Protein AF-A0A3P9J310-F1 (afdb_monomer)

pLDDT: mean 70.42, std 19.49, range [26.3, 96.5]

Foldseek 3Di:
DKWAAPPDDQVLVQVQQCVQVQQHHKHWDDWDADVVVNTIDTDIHGPHDDPPRGDQWTARPPPRDIMGDDDDDPPPDPDPPVVVVVVVCVVVVHDPVVVVVVPPPDDDDPPVVVVVVVVVVVVVVVVPPPPCPPPQPQQFADELDPPDDPRGDQPVVSLVSLVCCLVVDPDDQLVSLVSCLVRYDHPLNVLSVVVCVVPVSDGSVVSSVSSCVVNNDPQALQNLVVVLVPDDADPPHDPVRSVVVSVVSVVVSLVRVVDDPVCNVVVVPDDPVVVVVPPPDPPVVVVVVVVVVVVVVVVVVVPPDDDDDDDDDDDDDDDDDDDDDDDDDDPDPPDQQDAECFDLHPDDYVVPDPDHGDNPSVVVSVVVVVVVVVVVVVVVVVVVVVVVVVVVVVVVVVVVVVVDDD

Structure (mmCIF, N/CA/C/O backbone):
data_AF-A0A3P9J310-F1
#
_entry.id   AF-A0A3P9J310-F1
#
loop_
_atom_site.group_PDB
_atom_site.id
_atom_site.type_symbol
_atom_site.label_atom_id
_atom_site.label_alt_id
_atom_site.label_comp_id
_atom_site.label_asym_id
_atom_site.label_entity_id
_atom_site.label_seq_id
_atom_site.pdbx_PDB_ins_code
_atom_site.Cartn_x
_atom_site.Cartn_y
_atom_site.Cartn_z
_atom_site.occupancy
_atom_site.B_iso_or_equiv
_atom_site.auth_seq_id
_atom_site.auth_comp_id
_atom_site.auth_asym_id
_atom_site.auth_atom_id
_atom_site.pdbx_PDB_model_num
ATO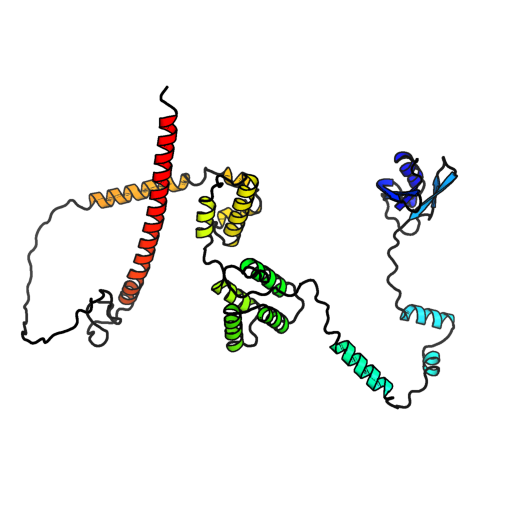M 1 N N . MET A 1 1 ? -4.223 11.718 41.496 1.00 86.06 1 MET A N 1
ATOM 2 C CA . MET A 1 1 ? -5.022 10.491 41.740 1.00 86.06 1 MET A CA 1
ATOM 3 C C . MET A 1 1 ? -5.079 10.264 43.241 1.00 86.06 1 MET A C 1
ATOM 5 O O . MET A 1 1 ? -4.101 10.599 43.886 1.00 86.06 1 MET A O 1
ATOM 9 N N . ILE A 1 2 ? -6.178 9.766 43.809 1.00 88.56 2 ILE A N 1
ATOM 10 C CA . ILE A 1 2 ? -6.331 9.561 45.264 1.00 88.56 2 ILE A CA 1
ATOM 11 C C . ILE A 1 2 ? -6.849 8.150 45.552 1.00 88.56 2 ILE A C 1
ATOM 13 O O . ILE A 1 2 ? -7.610 7.617 44.747 1.00 88.56 2 ILE A O 1
ATOM 17 N N . MET A 1 3 ? -6.452 7.560 46.683 1.00 87.31 3 MET A N 1
ATOM 18 C CA . MET A 1 3 ? -7.010 6.296 47.183 1.00 87.31 3 MET A CA 1
ATOM 19 C C . MET A 1 3 ? -8.041 6.575 48.279 1.00 87.31 3 MET A C 1
ATOM 21 O O . MET A 1 3 ? -7.705 7.201 49.281 1.00 87.31 3 MET A O 1
ATOM 25 N N . VAL A 1 4 ? -9.273 6.100 48.109 1.00 88.94 4 VAL A N 1
ATOM 26 C CA . VAL A 1 4 ? -10.381 6.308 49.059 1.00 88.94 4 VAL A CA 1
ATOM 27 C C . VAL A 1 4 ? -11.090 4.986 49.388 1.00 88.94 4 VAL A C 1
ATOM 29 O O . VAL A 1 4 ? -11.048 4.064 48.568 1.00 88.94 4 VAL A O 1
ATOM 32 N N . PRO A 1 5 ? -11.744 4.855 50.557 1.00 85.62 5 PRO A N 1
ATOM 33 C CA . PRO A 1 5 ? -12.617 3.717 50.858 1.00 85.62 5 PRO A CA 1
ATOM 34 C C . PRO A 1 5 ? -13.787 3.588 49.864 1.00 85.62 5 PRO A C 1
ATOM 36 O O . PRO A 1 5 ? -14.150 4.545 49.177 1.00 85.62 5 PRO A O 1
ATOM 39 N N . GLU A 1 6 ? -14.375 2.396 49.753 1.00 83.00 6 GLU A N 1
ATOM 40 C CA . GLU A 1 6 ? -15.448 2.126 48.783 1.00 83.00 6 GLU A CA 1
ATOM 41 C C . GLU A 1 6 ? -16.751 2.868 49.124 1.00 83.00 6 GLU A C 1
ATOM 43 O O . GLU A 1 6 ? -17.513 3.244 48.229 1.00 83.00 6 GLU A O 1
ATOM 48 N N . GLU A 1 7 ? -16.965 3.135 50.408 1.00 81.69 7 GLU A N 1
ATOM 49 C CA . GLU A 1 7 ? -18.200 3.663 50.979 1.00 81.69 7 GLU A CA 1
ATOM 50 C C . GLU A 1 7 ? -18.355 5.184 50.819 1.00 81.69 7 GLU A C 1
ATOM 52 O O . GLU A 1 7 ? -19.425 5.715 51.099 1.00 81.69 7 GLU A O 1
ATOM 57 N N . VAL A 1 8 ? -17.311 5.885 50.364 1.00 85.38 8 VAL A N 1
ATOM 58 C CA . VAL A 1 8 ? -17.301 7.352 50.259 1.00 85.38 8 VAL A CA 1
ATOM 59 C C . VAL A 1 8 ? -17.965 7.813 48.958 1.00 85.38 8 VAL A C 1
ATOM 61 O O . VAL A 1 8 ? -17.633 7.340 47.862 1.00 85.38 8 VAL A O 1
ATOM 64 N N . GLU A 1 9 ? -18.892 8.765 49.065 1.00 88.06 9 GLU A N 1
ATOM 65 C CA . GLU A 1 9 ? -19.598 9.327 47.913 1.00 88.06 9 GLU A CA 1
ATOM 66 C C . GLU A 1 9 ? -18.746 10.336 47.130 1.00 88.06 9 GLU A C 1
ATOM 68 O O . GLU A 1 9 ? -17.838 10.985 47.645 1.00 88.06 9 GLU A O 1
ATOM 73 N N . THR A 1 10 ? -19.066 10.524 45.846 1.00 87.62 10 THR A N 1
ATOM 74 C CA . THR A 1 10 ? -18.300 11.415 44.959 1.00 87.62 10 THR A CA 1
ATOM 75 C C . THR A 1 10 ? -18.277 12.867 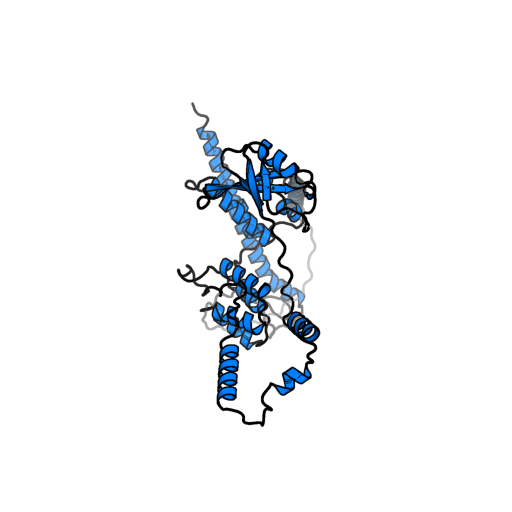45.435 1.00 87.62 10 THR A C 1
ATOM 77 O O . THR A 1 10 ? -17.251 13.525 45.292 1.00 87.62 10 THR A O 1
ATOM 80 N N . ALA A 1 11 ? -19.381 13.362 46.005 1.00 87.56 11 ALA A N 1
ATOM 81 C CA . ALA A 1 11 ? -19.474 14.732 46.513 1.00 87.56 11 ALA A CA 1
ATOM 82 C C . ALA A 1 11 ? -18.552 14.960 47.722 1.00 87.56 11 ALA A C 1
ATOM 84 O O . ALA A 1 11 ? -17.872 15.979 47.801 1.00 87.56 11 ALA A O 1
ATOM 85 N N . GLU A 1 12 ? -18.479 13.974 48.613 1.00 88.50 12 GLU A N 1
ATOM 86 C CA . GLU A 1 12 ? -17.630 13.991 49.805 1.00 88.50 12 GLU A CA 1
ATOM 87 C C . GLU A 1 12 ? -16.139 13.904 49.433 1.00 88.50 12 GLU A C 1
ATOM 89 O O . GLU A 1 12 ? -15.295 14.593 50.014 1.00 88.50 12 GLU A O 1
ATOM 94 N N . ILE A 1 13 ? -15.809 13.140 48.383 1.00 88.56 13 ILE A N 1
ATOM 95 C CA . ILE A 1 13 ? -14.451 13.086 47.823 1.00 88.56 13 ILE A CA 1
ATOM 96 C C . ILE A 1 13 ? -14.035 14.448 47.254 1.00 88.56 13 ILE A C 1
ATOM 98 O O . ILE A 1 13 ? -12.926 14.917 47.520 1.00 88.56 13 ILE A O 1
ATOM 102 N N . GLU A 1 14 ? -14.908 15.093 46.475 1.00 91.12 14 GLU A N 1
ATOM 103 C CA . GLU A 1 14 ? -14.635 16.414 45.899 1.00 91.12 14 GLU A CA 1
ATOM 104 C C . GLU A 1 14 ? -14.465 17.484 46.984 1.00 91.12 14 GLU A C 1
ATOM 106 O O . GLU A 1 14 ? -13.484 18.228 46.939 1.00 91.12 14 GLU A O 1
ATOM 111 N N . GLU A 1 15 ? -15.353 17.522 47.983 1.00 89.56 15 GLU A N 1
ATOM 112 C CA . GLU A 1 15 ? -15.283 18.467 49.106 1.00 89.56 15 GLU A CA 1
ATOM 113 C C . GLU A 1 15 ? -13.969 18.323 49.883 1.0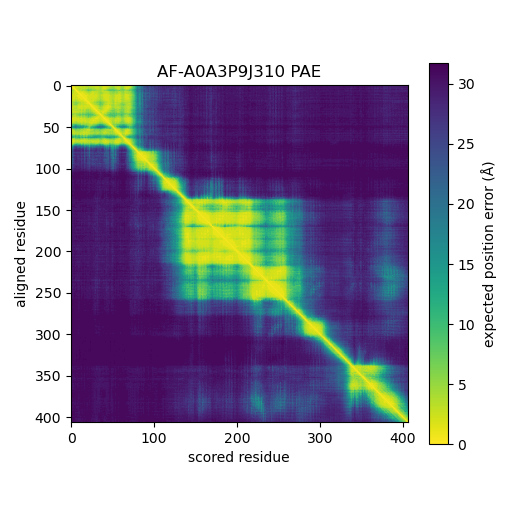0 89.56 15 GLU A C 1
ATOM 115 O O . GLU A 1 15 ? -13.281 19.309 50.162 1.00 89.56 15 GLU A O 1
ATOM 120 N N . THR A 1 16 ? -13.574 17.083 50.163 1.00 89.69 16 THR A N 1
ATOM 121 C CA . THR A 1 16 ? -12.361 16.783 50.927 1.00 89.69 16 THR A CA 1
ATOM 122 C C . THR A 1 16 ? -11.105 17.179 50.169 1.00 89.69 16 THR A C 1
ATOM 124 O O . THR A 1 16 ? -10.222 17.822 50.732 1.00 89.69 16 THR A O 1
ATOM 127 N N . ILE A 1 17 ? -11.014 16.872 48.875 1.00 88.62 17 ILE A N 1
ATOM 128 C CA . ILE A 1 17 ? -9.842 17.242 48.068 1.00 88.62 17 ILE A CA 1
ATOM 129 C C . ILE A 1 17 ? -9.795 18.747 47.818 1.00 88.62 17 ILE A C 1
ATOM 131 O O . ILE A 1 17 ? -8.713 19.329 47.766 1.00 88.62 17 ILE A O 1
ATOM 135 N N . GLN A 1 18 ? -10.949 19.409 47.760 1.00 89.44 18 GLN A N 1
ATOM 136 C CA . GLN A 1 18 ? -11.035 20.859 47.635 1.00 89.44 18 GLN A CA 1
ATOM 137 C C . GLN A 1 18 ? -10.515 21.612 48.878 1.00 89.44 18 GLN A C 1
ATOM 139 O O . GLN A 1 18 ? -10.193 22.800 48.783 1.00 89.44 18 GLN A O 1
ATOM 144 N N . THR A 1 19 ? -10.342 20.944 50.028 1.00 87.31 19 THR A N 1
ATOM 145 C CA . THR A 1 19 ? -9.631 21.530 51.184 1.00 87.31 19 THR A CA 1
ATOM 146 C C . THR A 1 19 ? -8.157 21.826 50.877 1.00 87.31 19 THR A C 1
ATOM 148 O O . THR A 1 19 ? -7.557 22.733 51.468 1.00 87.31 19 THR A O 1
ATOM 151 N N . VAL A 1 20 ? -7.575 21.114 49.907 1.00 87.19 20 VAL A N 1
ATOM 152 C CA . VAL A 1 20 ? -6.208 21.317 49.437 1.00 87.19 20 VAL A CA 1
ATOM 153 C C . VAL A 1 20 ? -6.173 22.542 48.521 1.00 87.19 20 VAL A C 1
ATOM 155 O O . VAL A 1 20 ? -6.388 22.470 47.313 1.00 87.19 20 VAL A O 1
ATOM 158 N N . LYS A 1 21 ? -5.872 23.702 49.114 1.00 84.06 21 LYS A N 1
ATOM 159 C CA . LYS A 1 21 ? -5.961 25.018 48.453 1.00 84.06 21 LYS A CA 1
ATOM 160 C C . LYS A 1 21 ? -5.195 25.135 47.130 1.00 84.06 21 LYS A C 1
ATOM 162 O O . LYS A 1 21 ? -5.603 25.923 46.285 1.00 84.06 21 LYS A O 1
ATOM 167 N N . CYS A 1 22 ? -4.100 24.394 46.949 1.00 81.44 22 CYS A N 1
ATOM 168 C CA . CYS A 1 22 ? -3.298 24.440 45.722 1.00 81.44 22 CYS A CA 1
ATOM 169 C C . CYS A 1 22 ? -3.943 23.727 44.519 1.00 81.44 22 CYS A C 1
ATOM 171 O O . CYS A 1 22 ? -3.509 23.969 43.401 1.00 81.44 22 CYS A O 1
ATOM 173 N N . LEU A 1 23 ? -4.979 22.902 44.728 1.00 83.25 23 LEU A N 1
ATOM 174 C CA . LEU A 1 23 ? -5.731 22.205 43.669 1.00 83.25 23 LEU A CA 1
ATOM 175 C C . LEU A 1 23 ? -6.972 22.986 43.188 1.00 83.25 23 LEU A C 1
ATOM 177 O O . LEU A 1 23 ? -7.622 22.580 42.221 1.00 83.25 23 LEU A O 1
ATOM 181 N N . GLY A 1 24 ? -7.329 24.044 43.931 1.00 84.94 24 GLY A N 1
ATOM 182 C CA . GLY A 1 24 ? -8.530 24.869 43.789 1.00 84.94 24 GLY A CA 1
ATOM 183 C C . GLY A 1 24 ? -9.801 24.083 43.485 1.00 84.94 24 GLY A C 1
ATOM 184 O O . GLY A 1 24 ? -10.297 23.377 44.359 1.00 84.94 24 GLY A O 1
ATOM 185 N N . ARG A 1 25 ? -10.419 24.272 42.309 1.00 86.69 25 ARG A N 1
ATOM 186 C CA . ARG A 1 25 ? -11.694 23.585 42.008 1.00 86.69 25 ARG A CA 1
ATOM 187 C C . ARG A 1 25 ? -11.424 22.173 41.502 1.00 86.69 25 ARG A C 1
ATOM 189 O O . ARG A 1 25 ? -10.840 22.006 40.436 1.00 86.69 25 ARG A O 1
ATOM 196 N N . VAL A 1 26 ? -11.956 21.193 42.223 1.00 89.06 26 VAL A N 1
ATOM 197 C CA . VAL A 1 26 ? -11.748 19.768 41.970 1.00 89.06 26 VAL A CA 1
ATOM 198 C C . VAL A 1 26 ? -13.020 19.155 41.391 1.00 89.06 26 VAL A C 1
ATOM 200 O O . VAL A 1 26 ? -14.121 19.483 41.828 1.00 89.06 26 VAL A O 1
ATOM 203 N N . ARG A 1 27 ? -12.875 18.283 40.391 1.00 90.19 27 ARG A N 1
ATOM 204 C CA . ARG A 1 27 ? -13.955 17.451 39.847 1.00 90.19 27 ARG A CA 1
ATOM 205 C C . ARG A 1 27 ? -13.496 16.021 39.655 1.00 90.19 27 ARG A C 1
ATOM 207 O O . ARG A 1 27 ? -12.445 15.771 39.067 1.00 90.19 27 ARG A O 1
ATOM 214 N N . LEU A 1 28 ? -14.310 15.072 40.077 1.00 90.75 28 LEU A N 1
ATOM 215 C CA . LEU A 1 28 ? -14.055 13.658 39.881 1.00 90.75 28 LEU A CA 1
ATOM 216 C C . LEU A 1 28 ? -14.298 13.285 38.411 1.00 90.75 28 LEU A C 1
ATOM 218 O O . LEU A 1 28 ? -15.373 13.513 37.857 1.00 90.75 28 LEU A O 1
ATOM 222 N N . ARG A 1 29 ? -13.285 12.706 37.758 1.00 89.81 29 ARG A N 1
ATOM 223 C CA . ARG A 1 29 ? -13.337 12.275 36.349 1.00 89.81 29 ARG A CA 1
ATOM 224 C C . ARG A 1 29 ? -13.359 10.767 36.171 1.00 89.81 29 ARG A C 1
ATOM 226 O O . ARG A 1 29 ? -13.919 10.290 35.189 1.00 89.81 29 ARG A O 1
ATOM 233 N N . GLY A 1 30 ? -12.758 10.021 37.091 1.00 86.25 30 GLY A N 1
ATOM 234 C CA . GLY A 1 30 ? -12.675 8.568 36.996 1.00 86.25 30 GLY A CA 1
ATOM 235 C C . GLY A 1 30 ? -12.665 7.903 38.362 1.00 86.25 30 GLY A C 1
ATOM 236 O O . GLY A 1 30 ? -12.122 8.449 39.319 1.00 86.25 30 GLY A O 1
ATOM 237 N N . ARG A 1 31 ? -13.257 6.711 38.431 1.00 89.88 31 ARG A N 1
ATOM 238 C CA . ARG A 1 31 ? -13.318 5.861 39.623 1.00 89.88 31 ARG A CA 1
ATOM 239 C C . ARG A 1 31 ? -12.982 4.431 39.208 1.00 89.88 31 ARG A C 1
ATOM 241 O O . ARG A 1 31 ? -13.578 3.917 38.266 1.00 89.88 31 ARG A O 1
ATOM 248 N N . MET A 1 32 ? -12.028 3.804 39.883 1.00 88.75 32 MET A N 1
ATOM 249 C CA . MET A 1 32 ? -11.561 2.450 39.588 1.00 88.75 32 MET A CA 1
ATOM 250 C C . MET A 1 32 ? -11.290 1.706 40.892 1.00 88.75 32 MET A C 1
ATOM 252 O O . MET A 1 32 ? -10.577 2.204 41.752 1.00 88.75 32 MET A O 1
ATOM 256 N N . PHE A 1 33 ? -11.836 0.504 41.045 1.00 88.00 33 PHE A N 1
ATOM 257 C CA . PHE A 1 33 ? -11.562 -0.330 42.214 1.00 88.00 33 PHE A CA 1
ATOM 258 C C . PHE A 1 33 ? -10.168 -0.967 42.116 1.00 88.00 33 PHE A C 1
ATOM 260 O O . PHE A 1 33 ? -9.794 -1.472 41.057 1.00 88.00 33 PHE A O 1
ATOM 267 N N . HIS A 1 34 ? -9.408 -0.950 43.213 1.00 83.12 34 HIS A N 1
ATOM 268 C CA . HIS A 1 34 ? -8.084 -1.551 43.343 1.00 83.12 34 HIS A CA 1
ATOM 269 C C . HIS A 1 34 ? -8.173 -2.857 44.160 1.00 83.12 34 HIS A C 1
ATOM 271 O O . HIS A 1 34 ? -8.153 -2.815 45.392 1.00 83.12 34 HIS A O 1
ATOM 277 N N . PRO A 1 35 ? -8.174 -4.045 43.518 1.00 77.56 35 PRO A N 1
ATOM 278 C CA . PRO A 1 35 ? -8.462 -5.309 44.203 1.00 77.56 35 PRO A CA 1
ATOM 279 C C . PRO A 1 35 ? -7.449 -5.688 45.288 1.00 77.56 35 PRO A C 1
ATOM 281 O O . PRO A 1 35 ? -7.822 -6.241 46.314 1.00 77.56 35 PRO A O 1
ATOM 284 N N . THR A 1 36 ? -6.161 -5.395 45.085 1.00 79.44 36 THR A N 1
ATOM 285 C CA . THR A 1 36 ? -5.106 -5.804 46.033 1.00 79.44 36 THR A CA 1
ATOM 286 C C . THR A 1 36 ? -5.045 -4.956 47.303 1.00 79.44 36 THR A C 1
ATOM 288 O O . THR A 1 36 ? -4.511 -5.424 48.300 1.00 79.44 36 THR A O 1
ATOM 291 N N . GLN A 1 37 ? -5.544 -3.716 47.265 1.00 74.56 37 GLN A N 1
ATOM 292 C CA . GLN A 1 37 ? -5.567 -2.801 48.414 1.00 74.56 37 GLN A CA 1
ATOM 293 C C . GLN A 1 37 ? -6.987 -2.607 48.972 1.00 74.56 37 GLN A C 1
ATOM 295 O O . GLN A 1 37 ? -7.156 -1.889 49.951 1.00 74.56 37 GLN A O 1
ATOM 300 N N . ASN A 1 38 ? -7.985 -3.265 48.363 1.00 81.56 38 ASN A N 1
ATOM 301 C CA . ASN A 1 38 ? -9.404 -3.182 48.709 1.00 81.56 38 ASN A CA 1
ATOM 302 C C . ASN A 1 38 ? -9.895 -1.737 48.900 1.00 81.56 38 ASN A C 1
ATOM 304 O O . ASN A 1 38 ? -10.534 -1.401 49.892 1.00 81.56 38 ASN A O 1
ATOM 308 N N . CYS A 1 39 ? -9.532 -0.866 47.964 1.00 84.25 39 CYS A N 1
ATOM 309 C CA . CYS A 1 39 ? -9.869 0.550 47.994 1.00 84.25 39 CYS A CA 1
ATOM 310 C C . CYS A 1 39 ? -10.154 1.051 46.579 1.00 84.25 39 CYS A C 1
ATOM 312 O O . CYS A 1 39 ? -9.964 0.341 45.589 1.00 84.25 39 CYS A O 1
ATOM 314 N N . VAL A 1 40 ? -10.619 2.285 46.466 1.00 88.19 40 VAL A N 1
ATOM 315 C CA . VAL A 1 40 ? -10.966 2.905 45.196 1.00 88.19 40 VAL A CA 1
ATOM 316 C C . VAL A 1 40 ? -9.918 3.942 44.814 1.00 88.19 40 VAL A C 1
ATOM 318 O O . VAL A 1 40 ? -9.662 4.894 45.543 1.00 88.19 40 VAL A O 1
ATOM 321 N N . MET A 1 41 ? -9.358 3.788 43.618 1.00 89.56 41 MET A N 1
ATOM 322 C CA . MET A 1 41 ? -8.584 4.808 42.923 1.00 89.56 41 MET A CA 1
ATOM 323 C C . MET A 1 41 ? -9.512 5.825 42.268 1.00 89.56 41 MET A C 1
ATOM 325 O O . MET A 1 41 ? -10.370 5.478 41.452 1.00 89.56 41 MET A O 1
ATOM 329 N N . VAL A 1 42 ? -9.294 7.096 42.576 1.00 91.25 42 VAL A N 1
ATOM 330 C CA . VAL A 1 42 ? -10.063 8.213 42.038 1.00 91.25 42 VAL A CA 1
ATOM 331 C C . VAL A 1 42 ? -9.154 9.153 41.258 1.00 91.25 42 VAL A C 1
ATOM 333 O O . VAL A 1 42 ? -8.114 9.612 41.740 1.00 91.25 42 VAL A O 1
ATOM 336 N N . LEU A 1 43 ? -9.558 9.454 40.027 1.00 90.12 43 LEU A N 1
ATOM 337 C CA . LEU A 1 43 ? -8.938 10.473 39.195 1.00 90.12 43 LEU A CA 1
ATOM 338 C C . LEU A 1 43 ? -9.731 11.774 39.326 1.00 90.12 43 LEU A C 1
ATOM 340 O O . LEU A 1 43 ? -10.897 11.828 38.933 1.00 90.12 43 LEU A O 1
ATOM 344 N N . CYS A 1 44 ? -9.073 12.815 39.829 1.00 87.69 44 CYS A N 1
ATOM 345 C CA . CYS A 1 44 ? -9.635 14.154 39.950 1.00 87.69 44 CYS A CA 1
ATOM 346 C C . CYS A 1 44 ? -8.974 15.102 38.947 1.00 87.69 44 CYS A C 1
ATOM 348 O O . CYS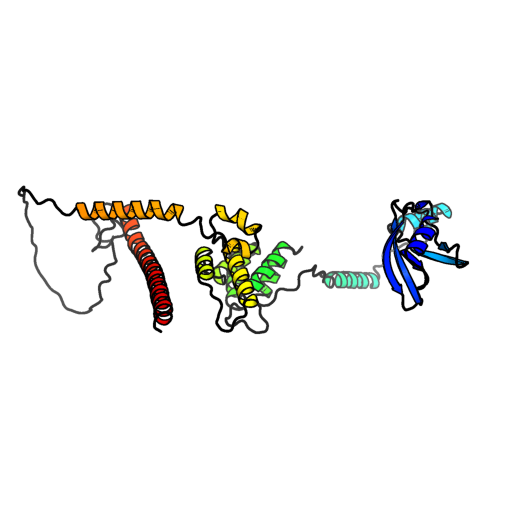 A 1 44 ? -7.750 15.130 38.825 1.00 87.69 44 CYS A O 1
ATOM 350 N N . GLU A 1 45 ? -9.789 15.885 38.254 1.00 87.69 45 GLU A N 1
ATOM 351 C CA . GLU A 1 45 ? -9.369 17.061 37.501 1.00 87.69 45 GLU A CA 1
ATOM 352 C C . GLU A 1 45 ? -9.351 18.262 38.447 1.00 87.69 45 GLU A C 1
ATOM 354 O O . GLU A 1 45 ? -10.310 18.495 39.184 1.00 87.69 45 GLU A O 1
ATOM 359 N N . CYS A 1 46 ? -8.256 19.012 38.416 1.00 86.88 46 CYS A N 1
ATOM 360 C CA . CYS A 1 46 ? -8.055 20.221 39.208 1.00 86.88 46 CYS A CA 1
ATOM 361 C C . CYS A 1 46 ? -8.017 21.422 38.257 1.00 86.88 46 CYS A C 1
ATOM 363 O O . CYS A 1 46 ? -7.610 21.283 37.103 1.00 86.88 46 CYS A O 1
ATOM 365 N N . LYS A 1 47 ? -8.469 22.592 38.712 1.00 83.56 47 LYS A N 1
ATOM 366 C CA . LYS A 1 47 ? -8.462 23.810 37.887 1.00 83.56 47 LYS A CA 1
ATOM 367 C C . LYS A 1 47 ? -7.057 24.418 37.779 1.00 83.56 47 LYS A C 1
ATOM 369 O O . LYS A 1 47 ? -6.755 25.061 36.777 1.00 83.56 47 LYS A O 1
ATOM 374 N N . GLU A 1 48 ? -6.238 24.249 38.807 1.00 79.69 48 GLU A N 1
ATOM 375 C CA . GLU A 1 48 ? -4.884 24.781 38.905 1.00 79.69 48 GLU A CA 1
ATOM 376 C C . GLU A 1 48 ? -3.834 23.721 38.527 1.00 79.69 48 GLU A C 1
ATOM 378 O O . GLU A 1 48 ? -3.961 22.542 38.875 1.00 79.69 48 GLU A O 1
ATOM 383 N N . ASP A 1 49 ? -2.771 24.153 37.839 1.00 68.62 49 ASP A N 1
ATOM 384 C CA . ASP A 1 49 ? -1.638 23.292 37.490 1.00 68.62 49 ASP A CA 1
ATOM 385 C C . ASP A 1 49 ? -0.870 22.885 38.758 1.00 68.62 49 ASP A C 1
ATOM 387 O O . ASP A 1 49 ? -0.340 23.712 39.506 1.00 68.62 49 ASP A O 1
ATOM 391 N N . CYS A 1 50 ? -0.834 21.580 39.016 1.00 63.94 50 CYS A N 1
ATOM 392 C CA . CYS A 1 50 ? -0.319 20.999 40.249 1.00 63.94 50 CYS A CA 1
ATOM 393 C C . CYS A 1 50 ? 1.218 20.913 40.241 1.00 63.94 50 CYS A C 1
ATOM 395 O O . CYS A 1 50 ? 1.769 19.845 39.986 1.00 63.94 50 CYS A O 1
ATOM 397 N N . ASN A 1 51 ? 1.917 22.007 40.561 1.00 59.47 51 ASN A N 1
ATOM 398 C CA . ASN A 1 51 ? 3.379 22.005 40.708 1.00 59.47 51 ASN A CA 1
ATOM 399 C C . ASN A 1 51 ? 3.813 21.952 42.183 1.00 59.47 51 ASN A C 1
ATOM 401 O O . ASN A 1 51 ? 3.483 22.845 42.963 1.00 59.47 51 ASN A O 1
ATOM 405 N N . GLU A 1 52 ? 4.549 20.885 42.525 1.00 62.81 52 GLU A N 1
ATOM 406 C CA . GLU A 1 52 ? 5.365 20.591 43.730 1.00 62.81 52 GLU A CA 1
ATOM 407 C C . GLU A 1 52 ? 4.748 20.770 45.139 1.00 62.81 52 GLU A C 1
ATOM 409 O O . GLU A 1 52 ? 5.278 20.222 46.100 1.00 62.81 52 GLU A O 1
ATOM 414 N N . ASN A 1 53 ? 3.604 21.441 45.293 1.00 72.00 53 ASN A N 1
ATOM 415 C CA . ASN A 1 53 ? 3.023 21.823 46.589 1.00 72.00 53 ASN A CA 1
ATOM 416 C C . ASN A 1 53 ? 1.772 21.018 46.979 1.00 72.00 53 ASN A C 1
ATOM 418 O O . ASN A 1 53 ? 0.978 21.462 47.812 1.00 72.00 53 ASN A O 1
ATOM 422 N N . VAL A 1 54 ? 1.548 19.862 46.353 1.00 81.12 54 VAL A N 1
ATOM 423 C CA . VAL A 1 54 ? 0.420 18.986 46.692 1.00 81.12 54 VAL A CA 1
ATOM 424 C C . VAL A 1 54 ? 0.820 18.115 47.889 1.00 81.12 54 VAL A C 1
ATOM 426 O O . VAL A 1 54 ? 1.852 17.446 47.814 1.00 81.12 54 VAL A O 1
ATOM 429 N N . PRO A 1 55 ? 0.052 18.110 48.994 1.00 83.06 55 PRO A N 1
ATOM 430 C CA . PRO A 1 55 ? 0.356 17.261 50.135 1.00 83.06 55 PRO A CA 1
ATOM 431 C C . PRO A 1 55 ? 0.238 15.778 49.740 1.00 83.06 55 PRO A C 1
ATOM 433 O O . PRO A 1 55 ? -0.630 15.429 48.940 1.00 83.06 55 PRO A O 1
ATOM 436 N N . PRO A 1 56 ? 1.078 14.894 50.304 1.00 81.62 56 PRO A N 1
ATOM 437 C CA . PRO A 1 56 ? 1.047 13.465 49.991 1.00 81.62 56 PRO A CA 1
ATOM 438 C C . PRO A 1 56 ? -0.218 12.770 50.507 1.00 81.62 56 PRO A C 1
ATOM 440 O O . PRO A 1 56 ? -0.570 11.703 50.015 1.00 81.62 56 PRO A O 1
ATOM 443 N N . GLU A 1 57 ? -0.913 13.362 51.480 1.00 85.56 57 GLU A N 1
ATOM 444 C CA . GLU A 1 57 ? -2.147 12.840 52.061 1.00 85.56 57 GLU A CA 1
ATOM 445 C C . GLU A 1 57 ? -3.119 13.991 52.363 1.00 85.56 57 GLU A C 1
ATOM 447 O O . GLU A 1 57 ? -2.696 15.087 52.739 1.00 85.56 57 GLU A O 1
ATOM 452 N N . VAL A 1 58 ? -4.422 13.742 52.219 1.00 87.31 58 VAL A N 1
ATOM 453 C CA . VAL A 1 58 ? -5.495 14.638 52.681 1.00 87.31 58 VAL A CA 1
ATOM 454 C C . VAL A 1 58 ? -6.265 13.975 53.815 1.00 87.31 58 VAL A C 1
ATOM 456 O O . VAL A 1 58 ? -6.492 12.770 53.788 1.00 87.31 58 VAL A O 1
ATOM 459 N N . PHE A 1 59 ? -6.682 14.746 54.813 1.00 85.31 59 PHE A N 1
ATOM 460 C CA . PHE A 1 59 ? -7.482 14.223 55.918 1.00 85.31 59 PHE A CA 1
ATOM 461 C C . PHE A 1 59 ? -8.972 14.360 55.625 1.00 85.31 59 PHE A C 1
ATOM 463 O O . PHE A 1 59 ? -9.447 15.454 55.319 1.00 85.31 59 PHE A O 1
ATOM 470 N N . HIS A 1 60 ? -9.706 13.259 55.772 1.00 83.94 60 HIS A N 1
ATOM 471 C CA . HIS A 1 60 ? -11.158 13.264 55.702 1.00 83.94 60 HIS A CA 1
ATOM 472 C C . HIS A 1 60 ? -11.769 13.658 57.051 1.00 83.94 60 HIS A C 1
ATOM 474 O O . HIS A 1 60 ? -11.545 12.993 58.065 1.00 83.94 60 HIS A O 1
ATOM 480 N N . ALA A 1 61 ? -12.570 14.726 57.069 1.00 73.00 61 ALA A N 1
ATOM 481 C CA . ALA A 1 61 ? -13.140 15.273 58.301 1.00 73.00 61 ALA A CA 1
ATOM 482 C C . ALA A 1 61 ? -14.158 14.335 58.983 1.00 73.00 61 ALA A C 1
ATOM 484 O O . ALA A 1 61 ? -14.344 14.428 60.194 1.00 73.00 61 ALA A O 1
ATOM 485 N N . GLY A 1 62 ? -14.806 13.440 58.226 1.00 69.44 62 GLY A N 1
ATOM 486 C CA . GLY A 1 62 ? -15.867 12.560 58.730 1.00 69.44 62 GLY A CA 1
ATOM 487 C C . GLY A 1 62 ? -15.423 11.169 59.199 1.00 69.44 62 GLY A C 1
ATOM 488 O O . GLY A 1 62 ? -16.177 10.514 59.912 1.00 69.44 62 GLY A O 1
ATOM 489 N N . SER A 1 63 ? -14.228 10.696 58.822 1.00 66.69 63 SER A N 1
ATOM 490 C CA . SER A 1 63 ? -13.816 9.292 59.040 1.00 66.69 63 SER A CA 1
ATOM 491 C C . SER A 1 63 ? -12.466 9.111 59.733 1.00 66.69 63 SER A C 1
ATOM 493 O O . SER A 1 63 ? -12.017 7.976 59.848 1.00 66.69 63 SER A O 1
ATOM 495 N N . GLU A 1 64 ? -11.802 10.193 60.162 1.00 66.88 64 GLU A N 1
ATOM 496 C CA . GLU A 1 64 ? -10.442 10.174 60.747 1.00 66.88 64 GLU A CA 1
ATOM 497 C C . GLU A 1 64 ? -9.381 9.451 59.886 1.00 66.88 64 GLU A C 1
ATOM 499 O O . GLU A 1 64 ? -8.279 9.163 60.350 1.00 66.88 64 GLU A O 1
ATOM 504 N N . THR A 1 65 ? -9.673 9.174 58.613 1.00 76.25 65 THR A N 1
ATOM 505 C CA . THR A 1 65 ? -8.749 8.504 57.696 1.00 76.25 65 THR A CA 1
ATOM 506 C C . THR A 1 65 ? -8.036 9.522 56.815 1.00 76.25 65 THR A C 1
ATOM 508 O O . THR A 1 65 ? -8.638 10.488 56.336 1.00 76.25 65 THR A O 1
ATOM 511 N N . SER A 1 66 ? -6.735 9.312 56.605 1.00 84.88 66 SER A N 1
ATOM 512 C CA . SER A 1 66 ? -5.974 10.044 55.599 1.00 84.88 66 SER A CA 1
ATOM 513 C C . SER A 1 66 ? -6.042 9.311 54.259 1.00 84.88 66 SER A C 1
ATOM 515 O O . SER A 1 66 ? -5.988 8.081 54.189 1.00 84.88 66 SER A O 1
ATOM 517 N N . TRP A 1 67 ? -6.228 10.068 53.182 1.00 89.50 67 TRP A N 1
ATOM 518 C CA . TRP A 1 67 ? -6.296 9.554 51.820 1.00 89.50 67 TRP A CA 1
ATOM 519 C C . TRP A 1 67 ? -5.029 9.959 51.067 1.00 89.50 67 TRP A C 1
ATOM 521 O O . TRP A 1 67 ? -4.771 11.160 50.922 1.00 89.50 67 TRP A O 1
ATOM 531 N N . PRO A 1 68 ? -4.231 9.001 50.570 1.00 86.00 68 PRO A N 1
ATOM 532 C CA . PRO A 1 68 ? -2.996 9.315 49.873 1.00 86.00 68 PRO A CA 1
ATOM 533 C C . PRO A 1 68 ? -3.281 9.927 48.500 1.00 86.00 68 PRO A C 1
ATOM 535 O O . PRO A 1 68 ? -4.069 9.395 47.710 1.00 86.00 68 PRO A O 1
ATOM 538 N N . ILE A 1 69 ? -2.601 11.037 48.211 1.00 85.62 69 ILE A N 1
ATOM 539 C CA . ILE A 1 69 ? -2.614 11.725 46.925 1.00 85.62 69 ILE A CA 1
ATOM 540 C C . ILE A 1 69 ? -1.376 11.302 46.136 1.00 85.62 69 ILE A C 1
ATOM 542 O O . ILE A 1 69 ? -0.237 11.585 46.492 1.00 85.62 69 ILE A O 1
ATOM 546 N N . ILE A 1 70 ? -1.618 10.646 45.011 1.00 80.69 70 ILE A N 1
ATOM 547 C CA . ILE A 1 70 ? -0.606 10.220 44.054 1.00 80.69 70 ILE A CA 1
ATOM 548 C C . ILE A 1 70 ? -0.516 11.285 42.959 1.00 80.69 70 ILE A C 1
ATOM 550 O O . ILE A 1 70 ? -1.433 11.437 42.135 1.00 80.69 70 ILE A O 1
ATOM 554 N N . THR A 1 71 ? 0.592 12.023 42.960 1.00 72.81 71 THR A N 1
ATOM 555 C CA . THR A 1 71 ? 0.996 12.930 41.885 1.00 72.81 71 THR A CA 1
ATOM 556 C C . THR A 1 71 ? 1.986 12.223 40.964 1.00 72.81 71 THR A C 1
ATOM 558 O O . THR A 1 71 ? 2.902 11.531 41.408 1.00 72.81 71 THR A O 1
ATOM 561 N N . LEU A 1 72 ? 1.799 12.374 39.655 1.00 64.94 72 LEU A N 1
ATOM 562 C CA . LEU A 1 72 ? 2.812 11.989 38.680 1.00 64.94 72 LEU A CA 1
ATOM 563 C C . LEU A 1 72 ? 3.757 13.181 38.553 1.00 64.94 72 LEU A C 1
ATOM 565 O O . LEU A 1 72 ? 3.484 14.109 37.799 1.00 64.94 72 LEU A O 1
ATOM 569 N N . SER A 1 73 ? 4.821 13.200 39.354 1.00 54.22 73 SER A N 1
ATOM 570 C CA . SER A 1 73 ? 5.925 14.121 39.095 1.00 54.22 73 SER A CA 1
ATOM 571 C C . SER A 1 73 ? 6.611 13.656 37.814 1.00 54.22 73 SER A C 1
ATOM 573 O O . SER A 1 73 ? 7.000 12.490 37.704 1.00 54.22 73 SER A O 1
ATOM 575 N N . GLU A 1 74 ? 6.704 14.549 36.829 1.00 44.56 74 GLU A N 1
ATOM 576 C CA . GLU A 1 74 ? 7.577 14.357 35.678 1.00 44.56 74 GLU A CA 1
ATOM 577 C C . GLU A 1 74 ? 8.973 14.051 36.225 1.00 44.56 74 GLU A C 1
ATOM 579 O O . GLU A 1 74 ? 9.538 14.843 36.983 1.00 44.56 74 GLU A O 1
ATOM 584 N N . ALA A 1 75 ? 9.481 12.848 35.944 1.00 38.97 75 ALA A N 1
ATOM 585 C CA . ALA A 1 75 ? 10.790 12.444 36.426 1.00 38.97 75 ALA A CA 1
ATOM 586 C C . ALA A 1 75 ? 11.793 13.521 35.990 1.00 38.97 75 ALA A C 1
ATOM 588 O O . ALA A 1 75 ? 11.850 13.817 34.791 1.00 38.97 75 ALA A O 1
ATOM 589 N N . PRO A 1 76 ? 12.568 14.131 36.910 1.00 46.44 76 PRO A N 1
ATOM 590 C CA . PRO A 1 76 ? 13.588 15.072 36.493 1.00 46.44 76 PRO A CA 1
ATOM 591 C C . PRO A 1 76 ? 14.481 14.331 35.505 1.00 46.44 76 PRO A C 1
ATOM 593 O O . PRO A 1 76 ? 14.924 13.216 35.804 1.00 46.44 76 PRO A O 1
ATOM 596 N N . ALA A 1 77 ? 14.682 14.925 34.323 1.00 53.59 77 ALA A N 1
ATOM 597 C CA . ALA A 1 77 ? 15.553 14.382 33.288 1.00 53.59 77 ALA A CA 1
ATOM 598 C C . ALA A 1 77 ? 16.809 13.800 33.956 1.00 53.59 77 ALA A C 1
ATOM 600 O O . ALA A 1 77 ? 17.346 14.458 34.858 1.00 53.59 77 ALA A O 1
ATOM 601 N N . PRO A 1 78 ? 17.236 12.570 33.609 1.00 50.38 78 PRO A N 1
ATOM 602 C CA . PRO A 1 78 ? 18.317 11.899 34.315 1.00 50.38 78 PRO A CA 1
ATOM 603 C C . PRO A 1 78 ? 19.521 12.836 34.334 1.00 50.38 78 PRO A C 1
ATOM 605 O O . PRO A 1 78 ? 20.099 13.133 33.294 1.00 50.38 78 PRO A O 1
ATOM 608 N N . ARG A 1 79 ? 19.834 13.381 35.517 1.00 58.59 79 ARG A N 1
ATOM 609 C CA . ARG A 1 79 ? 20.947 14.316 35.682 1.00 58.59 79 ARG A CA 1
ATOM 610 C C . ARG A 1 79 ? 22.196 13.583 35.218 1.00 58.59 79 ARG A C 1
ATOM 612 O O . ARG A 1 79 ? 22.512 12.530 35.775 1.00 58.59 79 ARG A O 1
ATOM 619 N N . ASP A 1 80 ? 22.864 14.125 34.202 1.00 65.44 80 ASP A N 1
ATOM 620 C CA . ASP A 1 80 ? 24.063 13.528 33.626 1.00 65.44 80 ASP A CA 1
ATOM 621 C C . ASP A 1 80 ? 25.031 13.139 34.744 1.00 65.44 80 ASP A C 1
ATOM 623 O O . ASP A 1 80 ? 25.345 13.950 35.618 1.00 65.44 80 ASP A O 1
ATOM 627 N N . PHE A 1 81 ? 25.531 11.902 34.720 1.00 72.00 81 PHE A N 1
ATOM 628 C CA . PHE A 1 81 ? 26.517 11.403 35.686 1.00 72.00 81 PHE A CA 1
ATOM 629 C C . PHE A 1 81 ? 27.683 12.389 35.882 1.00 72.00 81 PHE A C 1
ATOM 631 O O . PHE A 1 81 ? 28.157 12.580 36.998 1.00 72.00 81 PHE A O 1
ATOM 638 N N . SER A 1 82 ? 28.071 13.079 34.805 1.00 73.31 82 SER A N 1
ATOM 639 C CA . SER A 1 82 ? 29.059 14.162 34.794 1.00 73.31 82 SER A CA 1
ATOM 640 C C . SER A 1 82 ? 28.756 15.274 35.808 1.00 73.31 82 SER A C 1
ATOM 642 O O . SER A 1 82 ? 29.648 15.720 36.529 1.00 73.31 82 SER A O 1
ATOM 644 N N . PHE A 1 83 ? 27.493 15.687 35.923 1.00 76.25 83 PHE A N 1
ATOM 645 C CA . PHE A 1 83 ? 27.071 16.719 36.866 1.00 76.25 83 PHE A CA 1
ATOM 646 C C . PHE A 1 83 ? 27.165 16.233 38.317 1.00 76.25 83 PHE A C 1
ATOM 648 O O . PHE A 1 83 ? 27.706 16.939 39.166 1.00 76.25 83 PHE A O 1
ATOM 655 N N . ASN A 1 84 ? 26.703 15.009 38.595 1.00 76.94 84 ASN A N 1
ATOM 656 C CA . ASN A 1 84 ? 26.781 14.421 39.937 1.00 76.94 84 ASN A CA 1
ATOM 657 C C . ASN A 1 84 ? 28.233 14.175 40.368 1.00 76.94 84 ASN A C 1
ATOM 659 O O . ASN A 1 84 ? 28.590 14.458 41.509 1.00 76.94 84 ASN A O 1
ATOM 663 N N . LEU A 1 85 ? 29.080 13.696 39.451 1.00 78.94 85 LEU A N 1
ATOM 664 C CA . LEU A 1 85 ? 30.505 13.498 39.701 1.00 78.94 85 LEU A CA 1
ATOM 665 C C . LEU A 1 85 ? 31.188 14.828 40.025 1.00 78.94 85 LEU A C 1
ATOM 667 O O . LEU A 1 85 ? 31.917 14.916 41.009 1.00 78.94 85 LEU A O 1
ATOM 671 N N . LYS A 1 86 ? 30.905 15.877 39.247 1.00 78.88 86 LYS A N 1
ATOM 672 C CA . LYS A 1 86 ? 31.463 17.210 39.484 1.00 78.88 86 LYS A CA 1
ATOM 673 C C . LYS A 1 86 ? 31.026 17.784 40.835 1.00 78.88 86 LYS A C 1
ATOM 675 O O . LYS A 1 86 ? 31.868 18.257 41.586 1.00 78.88 86 LYS A O 1
ATOM 680 N N . ALA A 1 87 ? 29.742 17.677 41.176 1.00 79.75 87 ALA A N 1
ATOM 681 C CA . ALA A 1 87 ? 29.223 18.156 42.456 1.00 79.75 87 ALA A CA 1
ATOM 682 C C . ALA A 1 87 ? 29.832 17.412 43.659 1.00 79.75 87 ALA A C 1
ATOM 684 O O . ALA A 1 87 ? 30.157 18.035 44.667 1.00 79.75 87 ALA A O 1
ATOM 685 N N . LEU A 1 88 ? 30.024 16.092 43.546 1.00 81.88 88 LEU A N 1
ATOM 686 C CA . LEU A 1 88 ? 30.689 15.289 44.575 1.00 81.88 88 LEU A CA 1
ATOM 687 C C . LEU A 1 88 ? 32.155 15.709 44.745 1.00 81.88 88 LEU A C 1
ATOM 689 O O . LEU A 1 88 ? 32.632 15.856 45.865 1.00 81.88 88 LEU A O 1
ATOM 693 N N . MET A 1 89 ? 32.865 15.912 43.637 1.00 81.56 89 MET A N 1
ATOM 694 C CA . MET A 1 89 ? 34.260 16.346 43.652 1.00 81.56 89 MET A CA 1
ATOM 695 C C . MET A 1 89 ? 34.429 17.728 44.282 1.00 81.56 89 MET A C 1
ATOM 697 O O . MET A 1 89 ? 35.319 17.905 45.111 1.00 81.56 89 MET A O 1
ATOM 701 N N . ASP A 1 90 ? 33.541 18.667 43.949 1.00 80.94 90 ASP A N 1
ATOM 702 C CA . ASP A 1 90 ? 33.531 20.009 44.530 1.00 80.94 90 ASP A CA 1
ATOM 703 C C . ASP A 1 90 ? 33.227 19.961 46.042 1.00 80.94 90 ASP A C 1
ATOM 705 O O . ASP A 1 90 ? 33.880 20.654 46.821 1.00 80.94 90 ASP A O 1
ATOM 709 N N . ALA A 1 91 ? 32.295 19.102 46.480 1.00 82.62 91 ALA A N 1
ATOM 710 C CA . ALA A 1 91 ? 31.965 18.916 47.899 1.00 82.62 91 ALA A CA 1
ATOM 711 C C . ALA A 1 91 ? 33.111 18.282 48.707 1.00 82.62 91 ALA A C 1
ATOM 713 O O . ALA A 1 91 ? 33.327 18.626 49.867 1.00 82.62 91 ALA A O 1
ATOM 714 N N . GLU A 1 92 ? 33.858 17.373 48.084 1.00 82.50 92 GLU A N 1
ATOM 715 C CA . GLU A 1 92 ? 35.001 16.675 48.678 1.00 82.50 92 GLU A CA 1
ATOM 716 C C . GLU A 1 92 ? 36.326 17.447 48.530 1.00 82.50 92 GLU A C 1
ATOM 718 O O . GLU A 1 92 ? 37.362 16.979 49.004 1.00 82.50 92 GLU A O 1
ATOM 723 N N . GLY A 1 93 ? 36.318 18.607 47.858 1.00 79.81 93 GLY A N 1
ATOM 724 C CA . GLY A 1 93 ? 37.510 19.420 47.591 1.00 79.81 93 GLY A CA 1
ATOM 725 C C . GLY A 1 93 ? 38.543 18.741 46.682 1.00 79.81 93 GLY A C 1
ATOM 726 O O . GLY A 1 93 ? 39.728 19.067 46.750 1.00 79.81 93 GLY A O 1
ATOM 727 N N . LYS A 1 94 ? 38.115 17.777 45.859 1.00 81.25 94 LYS A N 1
ATOM 728 C CA . LYS A 1 94 ? 38.973 16.961 44.985 1.00 81.25 94 LYS A CA 1
ATOM 729 C C . LYS A 1 94 ? 38.880 17.440 43.541 1.00 81.25 94 LYS A C 1
ATOM 731 O O . LYS A 1 94 ? 37.836 17.880 43.074 1.00 81.25 94 LYS A O 1
ATOM 736 N N . THR A 1 95 ? 39.972 17.322 42.798 1.00 80.06 95 THR A N 1
ATOM 737 C CA . THR A 1 95 ? 40.075 17.771 41.405 1.00 80.06 95 THR A CA 1
ATOM 738 C C . THR A 1 95 ? 40.146 16.592 40.434 1.00 80.06 95 THR A C 1
ATOM 740 O O . THR A 1 95 ? 40.452 15.461 40.808 1.00 80.06 95 THR A O 1
ATOM 743 N N . MET A 1 96 ? 39.898 16.836 39.140 1.00 71.69 96 MET A N 1
ATOM 744 C CA . MET A 1 96 ? 39.974 15.781 38.107 1.00 71.69 96 MET A CA 1
ATOM 745 C C . MET A 1 96 ? 41.371 15.152 37.996 1.00 71.69 96 MET A C 1
ATOM 747 O O . MET A 1 96 ? 41.507 14.042 37.483 1.00 71.69 96 MET A O 1
ATOM 751 N N . ASN A 1 97 ? 42.407 15.839 38.479 1.00 71.88 97 ASN A N 1
ATOM 752 C CA . ASN A 1 97 ? 43.774 15.327 38.497 1.00 71.88 97 ASN A CA 1
ATOM 753 C C . ASN A 1 97 ? 43.975 14.256 39.576 1.00 71.88 97 ASN A C 1
ATOM 755 O O . ASN A 1 97 ? 44.724 13.310 39.345 1.00 71.88 97 ASN A O 1
ATOM 759 N N . ASP A 1 98 ? 43.245 14.342 40.689 1.00 73.38 98 ASP A N 1
ATOM 760 C CA . ASP A 1 98 ? 43.302 13.351 41.768 1.00 73.38 98 ASP A CA 1
ATOM 761 C C . ASP A 1 98 ? 42.703 12.011 41.318 1.00 73.38 98 ASP A C 1
ATOM 763 O O . ASP A 1 98 ? 43.176 10.949 41.708 1.00 73.38 98 ASP A O 1
ATOM 767 N N . ILE A 1 99 ? 41.717 12.046 40.413 1.00 67.12 99 ILE A N 1
ATOM 768 C CA . ILE A 1 99 ? 41.155 10.847 39.771 1.00 67.12 99 ILE A CA 1
ATOM 769 C C . ILE A 1 99 ? 42.131 10.270 38.738 1.00 67.12 99 ILE A C 1
ATOM 771 O O . ILE A 1 99 ? 42.309 9.055 38.668 1.00 67.12 99 ILE A O 1
ATOM 775 N N . LYS A 1 100 ? 42.802 11.124 37.953 1.00 65.56 100 LYS A N 1
ATOM 776 C CA . LYS A 1 100 ? 43.811 10.678 36.975 1.00 65.56 100 LYS A CA 1
ATOM 777 C C . LYS A 1 100 ? 45.001 9.979 37.634 1.00 65.56 100 LYS A C 1
ATOM 779 O O . LYS A 1 100 ? 45.525 9.048 37.041 1.00 65.56 100 LYS A O 1
ATOM 784 N N . GLY A 1 101 ? 45.385 10.383 38.847 1.00 65.06 101 GLY A N 1
ATOM 785 C CA . GLY A 1 101 ? 46.446 9.728 39.621 1.00 65.06 101 GLY A CA 1
ATOM 786 C C . GLY A 1 101 ? 46.069 8.363 40.213 1.00 65.06 101 GLY A C 1
ATOM 787 O O . GLY A 1 101 ? 46.955 7.620 40.623 1.00 65.06 101 GLY A O 1
ATOM 788 N N . LEU A 1 102 ? 44.774 8.019 40.256 1.00 62.75 102 LEU A N 1
ATOM 789 C CA . LEU A 1 102 ? 44.270 6.723 40.737 1.00 62.75 102 LEU A CA 1
ATOM 790 C C . LEU A 1 102 ? 44.054 5.705 39.609 1.00 62.75 102 LEU A C 1
ATOM 792 O O . LEU A 1 102 ? 43.847 4.521 39.877 1.00 62.75 102 LEU A O 1
ATOM 796 N N . LEU A 1 103 ? 44.096 6.152 38.352 1.00 54.44 103 LEU A N 1
ATOM 797 C CA . LEU A 1 103 ? 44.101 5.271 37.192 1.00 54.44 103 LEU A CA 1
ATOM 798 C C . LEU A 1 103 ? 45.529 4.744 36.997 1.00 54.44 103 LEU A C 1
ATOM 800 O O . LEU A 1 103 ? 46.459 5.550 36.957 1.00 54.44 103 LEU A O 1
ATOM 804 N N . PRO A 1 104 ? 45.738 3.419 36.884 1.00 47.38 104 PRO A N 1
ATOM 805 C CA . PRO A 1 104 ? 47.066 2.884 36.629 1.00 47.38 104 PRO A CA 1
ATOM 806 C C . PRO A 1 104 ? 47.592 3.477 35.322 1.00 47.38 104 PRO A C 1
ATOM 808 O O . PRO A 1 104 ? 46.941 3.389 34.280 1.00 47.38 104 PRO A O 1
ATOM 811 N N . GLU A 1 105 ? 48.757 4.112 35.406 1.00 46.56 105 GLU A N 1
ATOM 812 C CA . GLU A 1 105 ? 49.469 4.714 34.286 1.00 46.56 105 GLU A CA 1
ATOM 813 C C . GLU A 1 105 ? 49.662 3.643 33.203 1.00 46.56 105 GLU A C 1
ATOM 815 O O . GLU A 1 105 ? 50.413 2.678 33.368 1.00 46.56 105 GLU A O 1
ATOM 820 N N . SER A 1 106 ? 48.886 3.743 32.122 1.00 45.59 106 SER A N 1
ATOM 821 C CA . SER A 1 106 ? 48.852 2.731 31.074 1.00 45.59 106 SER A CA 1
ATOM 822 C C . SER A 1 106 ? 50.136 2.803 30.251 1.00 45.59 106 SER A C 1
ATOM 824 O O . SER A 1 106 ? 50.227 3.526 29.258 1.00 45.59 106 SER A O 1
ATOM 826 N N . VAL A 1 107 ? 51.133 2.022 30.658 1.00 44.41 107 VAL A N 1
ATOM 827 C CA . VAL A 1 107 ? 52.181 1.527 29.763 1.00 44.41 107 VAL A CA 1
ATOM 828 C C . VAL A 1 107 ? 51.484 0.721 28.652 1.00 44.41 107 VAL A C 1
ATOM 830 O O . VAL A 1 107 ? 50.624 -0.105 28.968 1.00 44.41 107 VAL A O 1
ATOM 833 N N . PRO A 1 108 ? 51.801 0.927 27.359 1.00 47.12 108 PRO A N 1
ATOM 834 C CA . PRO A 1 108 ? 51.103 0.263 26.264 1.00 47.12 108 PRO A CA 1
ATOM 835 C C . PRO A 1 108 ? 51.496 -1.218 26.197 1.00 47.12 108 PRO A C 1
ATOM 837 O O . PRO A 1 108 ? 52.451 -1.616 25.533 1.00 47.12 108 PRO A O 1
ATOM 840 N N . GLN A 1 109 ? 50.736 -2.055 26.892 1.00 44.91 109 GLN A N 1
ATOM 841 C CA . GLN A 1 109 ? 50.600 -3.473 26.594 1.00 44.91 109 GLN A CA 1
ATOM 842 C C . GLN A 1 109 ? 49.176 -3.654 26.080 1.00 44.91 109 GLN A C 1
ATOM 844 O O . GLN A 1 109 ? 48.228 -3.647 26.861 1.00 44.91 109 GLN A O 1
ATOM 849 N N . VAL A 1 110 ? 49.039 -3.794 24.758 1.00 53.00 110 VAL A N 1
ATOM 850 C CA . VAL A 1 110 ? 47.815 -4.277 24.109 1.00 53.00 110 VAL A CA 1
ATOM 851 C C . VAL A 1 110 ? 47.568 -5.677 24.660 1.00 53.00 110 VAL A C 1
A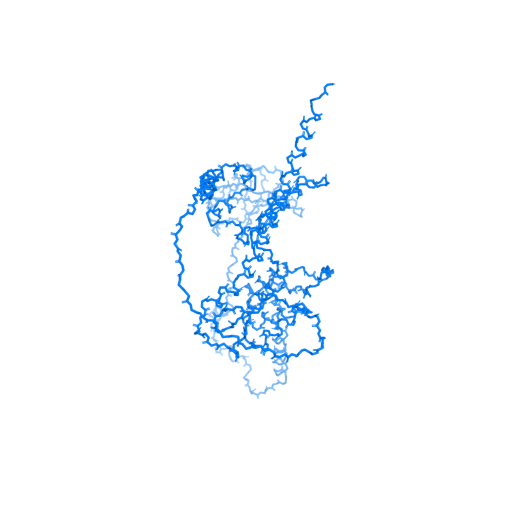TOM 853 O O . VAL A 1 110 ? 48.125 -6.667 24.184 1.00 53.00 110 VAL A O 1
ATOM 856 N N . SER A 1 111 ? 46.822 -5.751 25.758 1.00 52.16 111 SER A N 1
ATOM 857 C CA . SER A 1 111 ? 46.469 -7.023 26.364 1.00 52.16 111 SER A CA 1
ATOM 858 C C . SER A 1 111 ? 45.539 -7.730 25.387 1.00 52.16 111 SER A C 1
ATOM 860 O O . SER A 1 111 ? 44.611 -7.126 24.853 1.00 52.16 111 SER A O 1
ATOM 862 N N . ALA A 1 112 ? 45.786 -9.010 25.115 1.00 58.72 112 ALA A N 1
ATOM 863 C CA . ALA A 1 112 ? 44.958 -9.821 24.222 1.00 58.72 112 ALA A CA 1
ATOM 864 C C . ALA A 1 112 ? 43.456 -9.732 24.564 1.00 58.72 112 ALA A C 1
ATOM 866 O O . ALA A 1 112 ? 42.612 -9.868 23.687 1.00 58.72 112 ALA A O 1
ATOM 867 N N . THR A 1 113 ? 43.124 -9.421 25.817 1.00 62.91 113 THR A N 1
ATOM 868 C CA . THR A 1 113 ? 41.780 -9.094 26.291 1.00 62.91 113 THR A CA 1
ATOM 869 C C . THR A 1 113 ? 41.169 -7.856 25.642 1.00 62.91 113 THR A C 1
ATOM 871 O O . THR A 1 113 ? 39.987 -7.893 25.353 1.00 62.91 113 THR A O 1
ATOM 874 N N . GLU A 1 114 ? 41.925 -6.802 25.338 1.00 62.81 114 GLU A N 1
ATOM 875 C CA . GLU A 1 114 ? 41.415 -5.614 24.638 1.00 62.81 114 GLU A CA 1
ATOM 876 C C . GLU A 1 114 ? 41.164 -5.903 23.154 1.00 62.81 114 GLU A C 1
ATOM 878 O O . GLU A 1 114 ? 40.134 -5.512 22.628 1.00 62.81 114 GLU A O 1
ATOM 883 N N . SER A 1 115 ? 42.022 -6.689 22.493 1.00 67.25 115 SER A N 1
ATOM 884 C CA . SER A 1 115 ? 41.747 -7.167 21.125 1.00 67.25 115 SER A CA 1
ATOM 885 C C . SER A 1 115 ? 40.566 -8.136 21.070 1.00 67.25 115 SER A C 1
ATOM 887 O O . SER A 1 115 ? 39.815 -8.117 20.103 1.00 67.25 115 SER A O 1
ATOM 889 N N . ILE A 1 116 ? 40.367 -8.963 22.102 1.00 74.81 116 ILE A N 1
ATOM 890 C CA . ILE A 1 116 ? 39.190 -9.831 22.215 1.00 74.81 116 ILE A CA 1
ATOM 891 C C . ILE A 1 116 ? 37.946 -8.999 22.521 1.00 74.81 116 ILE A C 1
ATOM 893 O O . ILE A 1 116 ? 36.926 -9.223 21.891 1.00 74.81 116 ILE A O 1
ATOM 897 N N . LEU A 1 117 ? 38.006 -8.026 23.430 1.00 74.88 117 LEU A N 1
ATOM 898 C CA . LEU A 1 117 ? 36.884 -7.139 23.745 1.00 74.88 117 LEU A CA 1
ATOM 899 C C . LEU A 1 117 ? 36.539 -6.229 22.567 1.00 74.88 117 LEU A C 1
ATOM 901 O O . LEU A 1 117 ? 35.361 -6.018 22.315 1.00 74.88 117 LEU A O 1
ATOM 905 N N . GLN A 1 118 ? 37.530 -5.764 21.809 1.00 77.00 118 GLN A N 1
ATOM 906 C CA . GLN A 1 118 ? 37.330 -5.027 20.567 1.00 77.00 118 GLN A CA 1
ATOM 907 C C . GLN A 1 118 ? 36.770 -5.947 19.487 1.00 77.00 118 GLN A C 1
ATOM 909 O O . GLN A 1 118 ? 35.806 -5.579 18.843 1.00 77.00 118 GLN A O 1
ATOM 914 N N . ALA A 1 119 ? 37.275 -7.172 19.325 1.00 78.06 119 ALA A N 1
ATOM 915 C CA . ALA A 1 119 ? 36.720 -8.124 18.362 1.00 78.06 119 ALA A CA 1
ATOM 916 C C . ALA A 1 119 ? 35.300 -8.572 18.738 1.00 78.06 119 ALA A C 1
ATOM 918 O O . ALA A 1 119 ? 34.466 -8.757 17.858 1.00 78.06 119 ALA A O 1
ATOM 919 N N . VAL A 1 120 ? 35.004 -8.726 20.030 1.00 77.25 120 VAL A N 1
ATOM 920 C CA . VAL A 1 120 ? 33.662 -9.003 20.558 1.00 77.25 120 VAL A CA 1
ATOM 921 C C . VAL A 1 120 ? 32.784 -7.763 20.428 1.00 77.25 120 VAL A C 1
ATOM 923 O O . VAL A 1 120 ? 31.621 -7.911 20.094 1.00 77.25 120 VAL A O 1
ATOM 926 N N . GLY A 1 121 ? 33.323 -6.559 20.612 1.00 75.81 121 GLY A N 1
ATOM 927 C CA . GLY A 1 121 ? 32.647 -5.282 20.388 1.00 75.81 121 GLY A CA 1
ATOM 928 C C . GLY A 1 121 ? 32.298 -5.081 18.918 1.00 75.81 121 GLY A C 1
ATOM 929 O O . GLY A 1 121 ? 31.142 -4.851 18.600 1.00 75.81 121 GLY A O 1
ATOM 930 N N . ASP A 1 122 ? 33.246 -5.298 18.014 1.00 76.50 122 ASP A N 1
ATOM 931 C CA . ASP A 1 122 ? 33.084 -5.257 16.563 1.00 76.50 122 ASP A CA 1
ATOM 932 C C . ASP A 1 122 ? 32.156 -6.378 16.077 1.00 76.50 122 ASP A C 1
ATOM 934 O O . ASP A 1 122 ? 31.387 -6.187 15.134 1.00 76.50 122 ASP A O 1
ATOM 938 N N . PHE A 1 123 ? 32.194 -7.556 16.712 1.00 75.06 123 PHE A N 1
ATOM 939 C CA . PHE A 1 123 ? 31.270 -8.655 16.439 1.00 75.06 123 PHE A CA 1
ATOM 940 C C . PHE A 1 123 ? 29.869 -8.343 16.953 1.00 75.06 123 PHE A C 1
ATOM 942 O O . PHE A 1 123 ? 28.918 -8.574 16.222 1.00 75.06 123 PHE A O 1
ATOM 949 N N . LEU A 1 124 ? 29.719 -7.786 18.155 1.00 70.69 124 LEU A N 1
ATOM 950 C CA . LEU A 1 124 ? 28.445 -7.324 18.701 1.00 70.69 124 LEU A CA 1
ATOM 951 C C . LEU A 1 124 ? 27.908 -6.135 17.913 1.00 70.69 124 LEU A C 1
ATOM 953 O O . LEU A 1 124 ? 26.704 -6.046 17.767 1.00 70.69 124 LEU A O 1
ATOM 957 N N . GLN A 1 125 ? 28.759 -5.288 17.341 1.00 66.44 125 GLN A N 1
ATOM 958 C CA . GLN A 1 125 ? 28.379 -4.174 16.475 1.00 66.44 125 GLN A CA 1
ATOM 959 C C . GLN A 1 125 ? 28.025 -4.656 15.057 1.00 66.44 125 GLN A C 1
ATOM 961 O O . GLN A 1 125 ? 27.093 -4.146 14.444 1.00 66.44 125 GLN A O 1
ATOM 966 N N . LYS A 1 126 ? 28.689 -5.703 14.544 1.00 62.56 126 LYS A N 1
ATOM 967 C CA . LYS A 1 126 ? 28.289 -6.412 13.310 1.00 62.56 126 LYS A CA 1
ATOM 968 C C . LYS A 1 126 ? 27.038 -7.275 13.492 1.00 62.56 126 LYS A C 1
ATOM 970 O O . LYS A 1 126 ? 26.272 -7.430 12.543 1.00 62.56 126 LYS A O 1
ATOM 975 N N . ALA A 1 127 ? 26.841 -7.850 14.676 1.00 53.84 127 ALA A N 1
ATOM 976 C CA . ALA A 1 127 ? 25.668 -8.634 15.055 1.00 53.84 127 ALA A CA 1
ATOM 977 C C . ALA A 1 127 ? 24.496 -7.723 15.455 1.00 53.84 127 ALA A C 1
ATOM 979 O O . ALA A 1 127 ? 23.352 -8.062 15.177 1.00 53.84 127 ALA A O 1
ATOM 980 N N . GLN A 1 128 ? 24.781 -6.516 15.956 1.00 47.66 128 GLN A N 1
ATOM 981 C CA . GLN A 1 128 ? 23.927 -5.328 15.911 1.00 47.66 128 GLN A CA 1
ATOM 982 C C . GLN A 1 128 ? 23.966 -4.711 14.507 1.00 47.66 128 GLN A C 1
ATOM 984 O O . GLN A 1 128 ? 24.067 -3.501 14.319 1.00 47.66 128 GLN A O 1
ATOM 989 N N . LYS A 1 129 ? 23.733 -5.528 13.476 1.00 41.84 129 LYS A N 1
ATOM 990 C CA . LYS A 1 129 ? 22.819 -5.021 12.456 1.00 41.84 129 LYS A CA 1
ATOM 991 C C . LYS A 1 129 ? 21.557 -4.672 13.235 1.00 41.84 129 LYS A C 1
ATOM 993 O O . LYS A 1 129 ? 21.083 -5.553 13.955 1.00 41.84 129 LYS A O 1
ATOM 998 N N . PRO A 1 130 ? 21.034 -3.445 13.171 1.00 45.41 130 PRO A N 1
ATOM 999 C CA . PRO A 1 130 ? 19.804 -3.148 13.863 1.00 45.41 130 PRO A CA 1
ATOM 1000 C C . PRO A 1 130 ? 18.759 -4.170 13.393 1.00 45.41 130 PRO A C 1
ATOM 1002 O O . PRO A 1 130 ? 18.260 -4.109 12.277 1.00 45.41 130 PRO A O 1
ATOM 1005 N N . GLN A 1 131 ? 18.410 -5.103 14.278 1.00 43.50 131 GLN A N 1
ATOM 1006 C CA . GLN A 1 131 ? 17.051 -5.617 14.415 1.00 43.50 131 GLN A CA 1
ATOM 1007 C C . GLN A 1 131 ? 16.159 -4.528 15.036 1.00 43.50 131 GLN A C 1
ATOM 1009 O O . GLN A 1 131 ? 15.120 -4.806 15.614 1.00 43.50 131 GLN A O 1
ATOM 1014 N N . LEU A 1 132 ? 16.531 -3.258 14.866 1.00 44.84 132 LEU A N 1
ATOM 1015 C CA . LEU A 1 132 ? 15.587 -2.196 14.603 1.00 44.84 132 LEU A CA 1
ATOM 1016 C C . LEU A 1 132 ? 15.008 -2.430 13.192 1.00 44.84 132 LEU A C 1
ATOM 1018 O O . LEU A 1 132 ? 15.250 -1.676 12.253 1.00 44.84 132 LEU A O 1
ATOM 1022 N N . GLU A 1 133 ? 14.238 -3.510 13.025 1.00 46.50 133 GLU A N 1
ATOM 1023 C CA . GLU A 1 133 ? 13.088 -3.435 12.124 1.00 46.50 133 GLU A CA 1
ATOM 1024 C C . GLU A 1 133 ? 12.167 -2.398 12.772 1.00 46.50 133 GLU A C 1
ATOM 1026 O O . GLU A 1 133 ? 11.297 -2.727 13.576 1.00 46.50 133 GLU A O 1
ATOM 1031 N N . GLY A 1 134 ? 12.452 -1.117 12.528 1.00 43.19 134 GLY A N 1
ATOM 1032 C CA . GLY A 1 134 ? 11.524 -0.050 12.849 1.00 43.19 134 GLY A CA 1
ATOM 1033 C C . GLY A 1 134 ? 10.221 -0.378 12.138 1.00 43.19 134 GLY A C 1
ATOM 1034 O O . GLY A 1 134 ? 10.210 -0.397 10.915 1.00 43.19 134 GLY A O 1
ATOM 1035 N N . GLY A 1 135 ? 9.187 -0.730 12.906 1.00 48.03 135 GLY A N 1
ATOM 1036 C CA . GLY A 1 135 ? 7.760 -0.760 12.555 1.00 48.03 135 GLY A CA 1
ATOM 1037 C C . GLY A 1 135 ? 7.271 -1.693 11.435 1.00 48.03 135 GLY A C 1
ATOM 1038 O O . GLY A 1 135 ? 6.169 -2.231 11.542 1.00 48.03 135 GLY A O 1
ATOM 1039 N N . TYR A 1 136 ? 8.049 -1.914 10.379 1.00 53.41 136 TYR A N 1
ATOM 1040 C CA . TYR A 1 136 ? 7.594 -2.489 9.119 1.00 53.41 136 TYR A CA 1
ATOM 1041 C C . TYR A 1 136 ? 8.028 -3.938 9.016 1.00 53.41 136 TYR A C 1
ATOM 1043 O O . TYR A 1 136 ? 9.195 -4.245 8.779 1.00 53.41 136 TYR A O 1
ATOM 1051 N N . ARG A 1 137 ? 7.063 -4.841 9.204 1.00 64.31 137 ARG A N 1
ATOM 1052 C CA . ARG A 1 137 ? 7.268 -6.275 8.999 1.00 64.31 137 ARG A CA 1
ATOM 1053 C C . ARG A 1 137 ? 7.835 -6.514 7.597 1.00 64.31 137 ARG A C 1
ATOM 1055 O O . ARG A 1 137 ? 7.360 -5.925 6.629 1.00 64.31 137 ARG A O 1
ATOM 1062 N N . ARG A 1 138 ? 8.789 -7.440 7.486 1.00 78.19 138 ARG A N 1
ATOM 1063 C CA . ARG A 1 138 ? 9.239 -8.016 6.209 1.00 78.19 138 ARG A CA 1
ATOM 1064 C C . ARG A 1 138 ? 8.063 -8.271 5.252 1.00 78.19 138 ARG A C 1
ATOM 1066 O O . ARG A 1 138 ? 7.115 -8.961 5.630 1.00 78.19 138 ARG A O 1
ATOM 1073 N N . LEU A 1 139 ? 8.176 -7.769 4.017 1.00 88.25 139 LEU A N 1
ATOM 1074 C CA . LEU A 1 139 ? 7.192 -7.997 2.954 1.00 88.25 139 LEU A CA 1
ATOM 1075 C C . LEU A 1 139 ? 6.920 -9.491 2.762 1.00 88.25 139 LEU A C 1
ATOM 1077 O O . LEU A 1 139 ? 7.846 -10.313 2.768 1.00 88.25 139 LEU A O 1
ATOM 1081 N N . ARG A 1 140 ? 5.644 -9.837 2.569 1.00 90.19 140 ARG A N 1
ATOM 1082 C CA . ARG A 1 140 ? 5.253 -11.198 2.193 1.00 90.19 140 ARG A CA 1
ATOM 1083 C C . ARG A 1 140 ? 5.688 -11.520 0.767 1.00 90.19 140 ARG A C 1
ATOM 1085 O O . ARG A 1 140 ? 6.046 -10.642 -0.009 1.00 90.19 140 ARG A O 1
ATOM 1092 N N . LEU A 1 141 ? 5.680 -12.808 0.439 1.00 92.44 141 LEU A N 1
ATOM 1093 C CA . LEU A 1 141 ? 6.076 -13.284 -0.880 1.00 92.44 141 LEU A CA 1
ATOM 1094 C C . LEU A 1 141 ? 4.985 -13.020 -1.924 1.00 92.44 141 LEU A C 1
ATOM 1096 O O . LEU A 1 141 ? 3.803 -13.219 -1.642 1.00 92.44 141 LEU A O 1
ATOM 1100 N N . PHE A 1 142 ? 5.410 -12.661 -3.135 1.00 94.12 142 PHE A N 1
ATOM 1101 C CA . PHE A 1 142 ? 4.548 -12.470 -4.299 1.00 94.12 142 PHE A CA 1
ATOM 1102 C C . PHE A 1 142 ? 5.130 -13.163 -5.541 1.00 94.12 142 PHE A C 1
ATOM 1104 O O . PHE A 1 142 ? 6.264 -12.890 -5.942 1.00 94.12 142 PHE A O 1
ATOM 1111 N N . SER A 1 143 ? 4.355 -14.063 -6.159 1.00 91.69 143 SER A N 1
ATOM 1112 C CA . SER A 1 143 ? 4.753 -14.791 -7.380 1.00 91.69 143 SER A CA 1
ATOM 1113 C C . SER A 1 143 ? 3.966 -14.433 -8.645 1.00 91.69 143 SER A C 1
ATOM 1115 O O . SER A 1 143 ? 4.338 -14.880 -9.729 1.00 91.69 143 SER A O 1
ATOM 1117 N N . GLY A 1 144 ? 2.881 -13.659 -8.532 1.00 87.19 144 GLY A N 1
ATOM 1118 C CA . GLY A 1 144 ? 1.982 -13.356 -9.654 1.00 87.19 144 GLY A CA 1
ATOM 1119 C C . GLY A 1 144 ? 1.079 -14.518 -10.097 1.00 87.19 144 GLY A C 1
ATOM 1120 O O . GLY A 1 144 ? 0.394 -14.401 -11.110 1.00 87.19 144 GLY A O 1
ATOM 1121 N N . ASN A 1 145 ? 1.057 -15.636 -9.364 1.00 85.19 145 ASN A N 1
ATOM 1122 C CA . ASN A 1 145 ? 0.228 -16.796 -9.698 1.00 85.19 145 ASN A CA 1
ATOM 1123 C C . ASN A 1 145 ? -1.243 -16.607 -9.289 1.00 85.19 145 ASN A C 1
ATOM 1125 O O . ASN A 1 145 ? -1.537 -16.101 -8.206 1.00 85.19 145 ASN A O 1
ATOM 1129 N N . MET A 1 146 ? -2.162 -17.099 -10.129 1.00 79.25 146 MET A N 1
ATOM 1130 C CA . MET A 1 146 ? -3.602 -17.150 -9.851 1.00 79.25 146 MET A CA 1
ATOM 1131 C C . MET A 1 146 ? -4.126 -18.595 -9.963 1.00 79.25 146 MET A C 1
ATOM 1133 O O . MET A 1 146 ? -3.913 -19.223 -11.003 1.00 79.25 146 MET A O 1
ATOM 1137 N N . PRO A 1 147 ? -4.835 -19.132 -8.944 1.00 82.06 147 PRO A N 1
ATOM 1138 C CA . PRO A 1 147 ? -5.155 -18.506 -7.655 1.00 82.06 147 PRO A CA 1
ATOM 1139 C C . PRO A 1 147 ? -3.916 -18.313 -6.759 1.00 82.06 14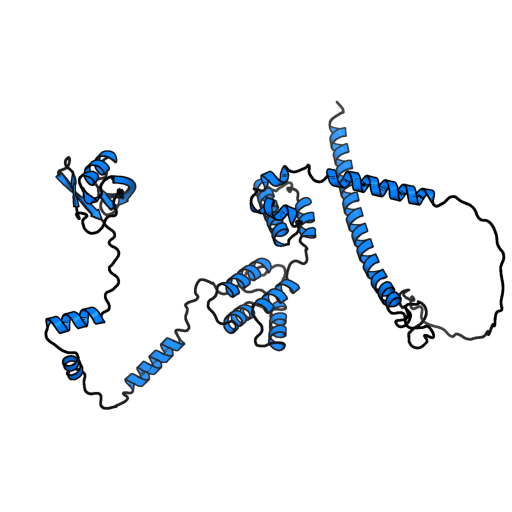7 PRO A C 1
ATOM 1141 O O . PRO A 1 147 ? -2.942 -19.055 -6.874 1.00 82.06 147 PRO A O 1
ATOM 1144 N N . VAL A 1 148 ? -3.975 -17.322 -5.863 1.00 86.75 148 VAL A N 1
ATOM 1145 C CA . VAL A 1 148 ? -2.867 -16.969 -4.957 1.00 86.75 148 VAL A CA 1
ATOM 1146 C C . VAL A 1 148 ? -2.552 -18.143 -4.015 1.00 86.75 148 VAL A C 1
ATOM 1148 O O . VAL A 1 148 ? -3.471 -18.660 -3.369 1.00 86.75 148 VAL A O 1
ATOM 1151 N N . PRO A 1 149 ? -1.283 -18.584 -3.909 1.00 85.12 149 PRO A N 1
ATOM 1152 C CA . PRO A 1 149 ? -0.884 -19.626 -2.966 1.00 85.12 149 PRO A CA 1
ATOM 1153 C C . PRO A 1 149 ? -1.180 -19.255 -1.495 1.00 85.12 149 PRO A C 1
ATOM 1155 O O . PRO A 1 149 ? -1.091 -18.085 -1.136 1.00 85.12 149 PRO A O 1
ATOM 1158 N N . PRO A 1 150 ? -1.454 -20.223 -0.594 1.00 78.56 150 PRO A N 1
ATOM 1159 C CA . PRO A 1 150 ? -1.873 -19.948 0.794 1.00 78.56 150 PRO A CA 1
ATOM 1160 C C . PRO A 1 150 ? -0.877 -19.153 1.657 1.00 78.56 150 PRO A C 1
ATOM 1162 O O . PRO A 1 150 ? -1.230 -18.655 2.723 1.00 78.56 150 PRO A O 1
ATOM 1165 N N . ASN A 1 151 ? 0.384 -19.086 1.238 1.00 82.38 151 ASN A N 1
ATOM 1166 C CA . ASN A 1 151 ? 1.491 -18.425 1.925 1.00 82.38 151 ASN A CA 1
ATOM 1167 C C . ASN A 1 151 ? 1.941 -17.123 1.241 1.00 82.38 151 ASN A C 1
ATOM 1169 O O . ASN A 1 151 ? 2.951 -16.546 1.645 1.00 82.38 151 ASN A O 1
ATOM 1173 N N . GLU A 1 152 ? 1.217 -16.681 0.218 1.00 88.94 152 GLU A N 1
ATOM 1174 C CA . GLU A 1 152 ? 1.518 -15.489 -0.570 1.00 88.94 152 GLU A CA 1
ATOM 1175 C C . GLU A 1 152 ? 0.386 -14.465 -0.454 1.00 88.94 152 GLU A C 1
ATOM 1177 O O . GLU A 1 152 ? -0.726 -14.786 -0.029 1.00 88.94 152 GLU A O 1
ATOM 1182 N N . GLU A 1 153 ? 0.688 -13.212 -0.792 1.00 85.44 153 GLU A N 1
ATOM 1183 C CA . GLU A 1 153 ? -0.304 -12.135 -0.826 1.00 85.44 153 GLU A CA 1
ATOM 1184 C C . GLU A 1 153 ? -0.787 -11.860 -2.257 1.00 85.44 153 GLU A C 1
ATOM 1186 O O . GLU A 1 153 ? -0.020 -12.011 -3.215 1.00 85.44 153 GLU A O 1
ATOM 1191 N N . PRO A 1 154 ? -2.064 -11.466 -2.430 1.00 89.38 154 PRO A N 1
ATOM 1192 C CA . PRO A 1 154 ? -2.548 -10.969 -3.710 1.00 89.38 154 PRO A CA 1
ATOM 1193 C C . PRO A 1 154 ? -1.807 -9.684 -4.089 1.00 89.38 154 PRO A C 1
ATOM 1195 O O . PRO A 1 154 ? -1.398 -8.919 -3.215 1.00 89.38 154 PRO A O 1
ATOM 1198 N N . PHE A 1 155 ? -1.678 -9.436 -5.396 1.00 90.69 155 PHE A N 1
ATOM 1199 C CA . PHE A 1 155 ? -0.855 -8.343 -5.917 1.00 90.69 155 PHE A CA 1
ATOM 1200 C C . PHE A 1 155 ? -1.196 -6.979 -5.303 1.00 90.69 155 PHE A C 1
ATOM 1202 O O . PHE A 1 155 ? -0.300 -6.331 -4.776 1.00 90.69 155 PHE A O 1
ATOM 1209 N N . ASP A 1 156 ? -2.477 -6.591 -5.303 1.00 88.25 156 ASP A N 1
ATOM 1210 C CA . ASP A 1 156 ? -2.932 -5.297 -4.771 1.00 88.25 156 ASP A CA 1
ATOM 1211 C C . ASP A 1 156 ? -2.465 -5.076 -3.317 1.00 88.25 156 ASP A C 1
ATOM 1213 O O . ASP A 1 156 ? -1.932 -4.025 -2.977 1.00 88.25 156 ASP A O 1
ATOM 1217 N N . GLN A 1 157 ? -2.602 -6.098 -2.465 1.00 88.44 157 GLN A N 1
ATOM 1218 C CA . GLN A 1 157 ? -2.253 -6.007 -1.045 1.00 88.44 157 GLN A CA 1
ATOM 1219 C C . GLN A 1 157 ? -0.739 -5.987 -0.818 1.00 88.44 157 GLN A C 1
ATOM 1221 O O . GLN A 1 157 ? -0.245 -5.240 0.026 1.00 88.44 157 GLN A O 1
ATOM 1226 N N . TRP A 1 158 ? -0.003 -6.797 -1.579 1.00 93.62 158 TRP A N 1
ATOM 1227 C CA . TRP A 1 158 ? 1.454 -6.792 -1.535 1.00 93.62 158 TRP A CA 1
ATOM 1228 C C . TRP A 1 158 ? 2.014 -5.441 -2.005 1.00 93.62 158 TRP A C 1
ATOM 1230 O O . TRP A 1 158 ? 2.935 -4.911 -1.385 1.00 93.62 158 TRP A O 1
ATOM 1240 N N . LEU A 1 159 ? 1.437 -4.858 -3.063 1.00 93.00 159 LEU A N 1
ATOM 1241 C CA . LEU A 1 159 ? 1.864 -3.579 -3.631 1.00 93.00 159 LEU A CA 1
ATOM 1242 C C . LEU A 1 159 ? 1.655 -2.428 -2.637 1.00 93.00 159 LEU A C 1
ATOM 1244 O O . LEU A 1 159 ? 2.565 -1.624 -2.450 1.00 93.00 159 LEU A O 1
ATOM 1248 N N . GLU A 1 160 ? 0.506 -2.381 -1.955 1.00 89.75 160 GLU A N 1
ATOM 1249 C CA . GLU A 1 160 ? 0.242 -1.412 -0.880 1.00 89.75 160 GLU A CA 1
ATOM 1250 C C . GLU A 1 160 ? 1.287 -1.509 0.244 1.00 89.75 160 GLU A C 1
ATOM 1252 O O . GLU A 1 160 ? 1.856 -0.497 0.658 1.00 89.75 160 GLU A O 1
ATOM 1257 N N . GLN A 1 161 ? 1.603 -2.725 0.708 1.00 90.94 161 GLN A N 1
ATOM 1258 C CA . GLN A 1 161 ? 2.647 -2.922 1.721 1.00 90.94 161 GLN A CA 1
ATOM 1259 C C . GLN A 1 161 ? 4.031 -2.503 1.216 1.00 90.94 161 GLN A C 1
ATOM 1261 O O . GLN A 1 161 ? 4.835 -1.967 1.980 1.00 90.94 161 GLN A O 1
ATOM 1266 N N . ALA A 1 162 ? 4.327 -2.762 -0.057 1.00 93.06 162 ALA A N 1
ATOM 1267 C CA . ALA A 1 162 ? 5.609 -2.441 -0.660 1.00 93.06 162 ALA A CA 1
ATOM 1268 C C . ALA A 1 162 ? 5.820 -0.925 -0.791 1.00 93.06 162 ALA A C 1
ATOM 1270 O O . ALA A 1 162 ? 6.911 -0.453 -0.468 1.00 93.06 162 ALA A O 1
ATOM 1271 N N . TRP A 1 163 ? 4.787 -0.168 -1.174 1.00 93.31 163 TRP A N 1
ATOM 1272 C CA . TRP A 1 163 ? 4.816 1.298 -1.172 1.00 93.31 163 TRP A CA 1
ATOM 1273 C C . TRP A 1 163 ? 5.045 1.860 0.228 1.00 93.31 163 TRP A C 1
ATOM 1275 O O . TRP A 1 163 ? 6.005 2.602 0.423 1.00 93.31 163 TRP A O 1
ATOM 1285 N N . LEU A 1 164 ? 4.258 1.422 1.218 1.00 88.25 164 LEU A N 1
ATOM 1286 C CA . LEU A 1 164 ? 4.429 1.845 2.614 1.00 88.25 164 LEU A CA 1
ATOM 1287 C C . LEU A 1 164 ? 5.844 1.552 3.127 1.00 88.25 164 LEU A C 1
ATOM 1289 O O . LEU A 1 164 ? 6.482 2.401 3.741 1.00 88.25 164 LEU A O 1
ATOM 1293 N N . MET A 1 165 ? 6.383 0.369 2.821 1.00 90.38 165 MET A N 1
ATOM 1294 C CA . MET A 1 165 ? 7.751 0.012 3.197 1.00 90.38 165 MET A CA 1
ATOM 1295 C C . MET A 1 165 ? 8.787 0.928 2.534 1.00 90.38 165 MET A C 1
ATOM 1297 O O . MET A 1 165 ? 9.756 1.319 3.184 1.00 90.38 165 MET A O 1
ATOM 1301 N N . VAL A 1 166 ? 8.620 1.284 1.259 1.00 90.69 166 VAL A N 1
ATOM 1302 C CA . VAL A 1 166 ? 9.556 2.173 0.553 1.00 90.69 166 VAL A CA 1
ATOM 1303 C C . VAL A 1 166 ? 9.480 3.609 1.075 1.00 90.69 166 VAL A C 1
ATOM 1305 O O . VAL A 1 166 ? 10.528 4.240 1.232 1.00 90.69 166 VAL A O 1
ATOM 1308 N N . GLU A 1 167 ? 8.281 4.110 1.365 1.00 87.81 167 GLU A N 1
ATOM 1309 C CA . GLU A 1 167 ? 8.055 5.481 1.835 1.00 87.81 167 GLU A CA 1
ATOM 1310 C C . GLU A 1 167 ? 8.485 5.676 3.290 1.00 87.81 167 GLU A C 1
ATOM 1312 O O . GLU A 1 167 ? 9.188 6.635 3.602 1.00 87.81 167 GLU A O 1
ATOM 1317 N N . GLU A 1 168 ? 8.110 4.751 4.173 1.00 83.00 168 GLU A N 1
ATOM 1318 C CA . GLU A 1 168 ? 8.212 4.960 5.617 1.00 83.00 168 GLU A CA 1
ATOM 1319 C C . GLU A 1 168 ? 9.466 4.325 6.249 1.00 83.00 168 GLU A C 1
ATOM 1321 O O . GLU A 1 168 ? 9.787 4.602 7.406 1.00 83.00 168 GLU A O 1
ATOM 1326 N N . SER A 1 169 ? 10.224 3.490 5.522 1.00 81.56 169 SER A N 1
ATOM 1327 C CA . SER A 1 169 ? 11.456 2.906 6.072 1.00 81.56 169 SER A CA 1
ATOM 1328 C C . SER A 1 169 ? 12.661 3.854 6.004 1.00 81.56 169 SER A C 1
ATOM 1330 O O . SER A 1 169 ? 13.025 4.372 4.948 1.00 81.56 169 SER A O 1
ATOM 1332 N N . GLU A 1 170 ? 13.379 3.977 7.124 1.00 77.56 170 GLU A N 1
ATOM 1333 C CA . GLU A 1 170 ? 14.614 4.776 7.268 1.00 77.56 170 GLU A CA 1
ATOM 1334 C C . GLU A 1 170 ? 15.856 4.134 6.598 1.00 77.56 170 GLU A C 1
ATOM 1336 O O . GLU A 1 170 ? 16.998 4.533 6.828 1.00 77.56 170 GLU A O 1
ATOM 1341 N N . GLY A 1 171 ? 15.666 3.089 5.784 1.00 79.06 171 GLY A N 1
ATOM 1342 C CA . GLY A 1 171 ? 16.751 2.367 5.120 1.00 79.06 171 GLY A CA 1
ATOM 1343 C C . GLY A 1 171 ? 17.301 3.095 3.890 1.00 79.06 171 GLY A C 1
ATOM 1344 O O . GLY A 1 171 ? 16.612 3.875 3.244 1.00 79.06 171 GLY A O 1
ATOM 1345 N N . THR A 1 172 ? 18.541 2.780 3.502 1.00 89.88 172 THR A N 1
ATOM 1346 C CA . THR A 1 172 ? 19.079 3.229 2.202 1.00 89.88 172 THR A CA 1
ATOM 1347 C C . THR A 1 172 ? 18.259 2.661 1.037 1.00 89.88 172 THR A C 1
ATOM 1349 O O . THR A 1 172 ? 17.743 1.546 1.127 1.00 89.88 172 THR A O 1
ATOM 1352 N N . GLU A 1 173 ? 18.226 3.356 -0.101 1.00 89.88 173 GLU A N 1
ATOM 1353 C CA . GLU A 1 173 ? 17.543 2.883 -1.319 1.00 89.88 173 GLU A CA 1
ATOM 1354 C C . GLU A 1 173 ? 18.010 1.483 -1.751 1.00 89.88 173 GLU A C 1
ATOM 1356 O O . GLU A 1 173 ? 17.213 0.640 -2.158 1.00 89.88 173 GLU A O 1
ATOM 1361 N N . LYS A 1 174 ? 19.296 1.172 -1.552 1.00 91.12 174 LYS A N 1
ATOM 1362 C CA . LYS A 1 174 ? 19.860 -0.164 -1.786 1.00 91.12 174 LYS A CA 1
ATOM 1363 C C . LYS A 1 174 ? 19.230 -1.243 -0.901 1.00 91.12 174 LYS A C 1
ATOM 1365 O O . LYS A 1 174 ? 19.002 -2.361 -1.362 1.00 91.12 174 LYS A O 1
ATOM 1370 N N . GLU A 1 175 ? 18.963 -0.926 0.361 1.00 90.50 175 GLU A N 1
ATOM 1371 C CA . GLU A 1 175 ? 18.310 -1.836 1.302 1.00 90.50 175 GLU A CA 1
ATOM 1372 C C . GLU A 1 175 ? 16.827 -2.022 0.961 1.00 90.50 175 GLU A C 1
ATOM 1374 O O . GLU A 1 175 ? 16.343 -3.154 0.937 1.00 90.50 175 GLU A O 1
ATOM 1379 N N . LYS A 1 176 ? 16.127 -0.937 0.609 1.00 91.88 176 LYS A N 1
ATOM 1380 C CA . LYS A 1 176 ? 14.736 -0.983 0.133 1.00 91.88 176 LYS A CA 1
ATOM 1381 C C . LYS A 1 176 ? 14.608 -1.842 -1.129 1.00 91.88 176 LYS A C 1
ATOM 1383 O O . LYS A 1 176 ? 13.807 -2.775 -1.154 1.00 91.88 176 LYS A O 1
ATOM 1388 N N . ARG A 1 177 ? 15.481 -1.631 -2.127 1.00 93.69 177 ARG A N 1
ATOM 1389 C CA . ARG A 1 177 ? 15.586 -2.482 -3.329 1.00 93.69 177 ARG A CA 1
ATOM 1390 C C . ARG A 1 177 ? 15.780 -3.951 -2.973 1.00 93.69 177 ARG A C 1
ATOM 1392 O O . ARG A 1 177 ? 15.102 -4.816 -3.521 1.00 93.69 177 ARG A O 1
ATOM 1399 N N . ARG A 1 178 ? 16.713 -4.247 -2.062 1.00 92.19 178 ARG A N 1
ATOM 1400 C CA . ARG A 1 178 ? 16.988 -5.621 -1.625 1.00 92.19 178 ARG A CA 1
ATOM 1401 C C . ARG A 1 178 ? 15.734 -6.270 -1.040 1.00 92.19 178 ARG A C 1
ATOM 1403 O O . ARG A 1 178 ? 15.408 -7.384 -1.437 1.00 92.19 178 ARG A O 1
ATOM 1410 N N . ARG A 1 179 ? 15.018 -5.573 -0.152 1.00 92.69 179 ARG A N 1
ATOM 1411 C CA . ARG A 1 179 ? 13.767 -6.063 0.450 1.00 92.69 179 ARG A CA 1
ATOM 1412 C C . ARG A 1 179 ? 12.674 -6.318 -0.586 1.00 92.69 179 ARG A C 1
ATOM 1414 O O . ARG A 1 179 ? 12.030 -7.361 -0.510 1.00 92.69 179 ARG A O 1
ATOM 1421 N N . LEU A 1 180 ? 12.509 -5.425 -1.568 1.00 94.38 180 LEU A N 1
ATOM 1422 C CA . LEU A 1 180 ? 11.586 -5.646 -2.687 1.00 94.38 180 LEU A CA 1
ATOM 1423 C C . LEU A 1 180 ? 11.950 -6.931 -3.432 1.00 94.38 180 LEU A C 1
ATOM 1425 O O . LEU A 1 180 ? 11.143 -7.852 -3.489 1.00 94.38 180 LEU A O 1
ATOM 1429 N N . VAL A 1 181 ? 13.189 -7.047 -3.915 1.00 94.38 181 VAL A N 1
ATOM 1430 C CA . VAL A 1 181 ? 13.641 -8.206 -4.702 1.00 94.38 181 VAL A CA 1
ATOM 1431 C C . VAL A 1 181 ? 13.536 -9.521 -3.916 1.00 94.38 181 VAL A C 1
ATOM 1433 O O . VAL A 1 181 ? 13.144 -10.532 -4.489 1.00 94.38 181 VAL A O 1
ATOM 1436 N N . GLU A 1 182 ? 13.840 -9.525 -2.614 1.00 94.00 182 GLU A N 1
ATOM 1437 C CA . GLU A 1 182 ? 13.720 -10.714 -1.749 1.00 94.00 182 GLU A CA 1
ATOM 1438 C C . GLU A 1 182 ? 12.278 -11.216 -1.590 1.00 94.00 182 GLU A C 1
ATOM 1440 O O . GLU A 1 182 ? 12.066 -12.396 -1.306 1.00 94.00 182 GLU A O 1
ATOM 1445 N N . SER A 1 183 ? 11.294 -10.333 -1.756 1.00 94.88 183 SER A N 1
ATOM 1446 C CA . SER A 1 183 ? 9.877 -10.675 -1.635 1.00 94.88 183 SER A CA 1
ATOM 1447 C C . SER A 1 183 ? 9.254 -11.191 -2.942 1.00 94.88 183 SER A C 1
ATOM 1449 O O 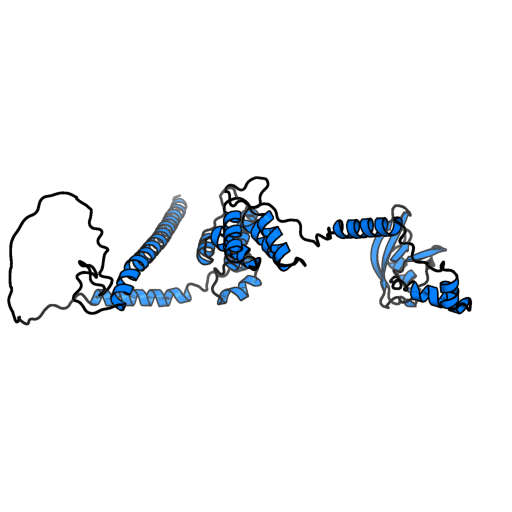. SER A 1 183 ? 8.168 -11.768 -2.926 1.00 94.88 183 SER A O 1
ATOM 1451 N N . LEU A 1 184 ? 9.952 -11.054 -4.073 1.00 95.75 184 LEU A N 1
ATOM 1452 C CA . LEU A 1 184 ? 9.452 -11.430 -5.395 1.00 95.75 184 LEU A CA 1
ATOM 1453 C C . LEU A 1 184 ? 9.867 -12.849 -5.795 1.00 95.75 184 LEU A C 1
ATOM 1455 O O . LEU A 1 184 ? 10.978 -13.309 -5.527 1.00 95.75 184 LEU A O 1
ATOM 1459 N N . LYS A 1 185 ? 8.985 -13.532 -6.524 1.00 94.44 185 LYS A N 1
ATOM 1460 C CA . LYS A 1 185 ? 9.231 -14.838 -7.152 1.00 94.44 185 LYS A CA 1
ATOM 1461 C C . LYS A 1 185 ? 8.705 -14.856 -8.579 1.00 94.44 185 LYS A C 1
ATOM 1463 O O . LYS A 1 185 ? 7.857 -14.050 -8.926 1.00 94.44 185 LYS A O 1
ATOM 1468 N N . GLY A 1 186 ? 9.164 -15.815 -9.384 1.00 93.88 186 GLY A N 1
ATOM 1469 C CA . GLY A 1 186 ? 8.586 -16.078 -10.705 1.00 93.88 186 GLY A CA 1
ATOM 1470 C C . GLY A 1 186 ? 8.696 -14.880 -11.663 1.00 93.88 186 GLY A C 1
ATOM 1471 O O . GLY A 1 186 ? 9.708 -14.180 -11.628 1.00 93.88 186 GLY A O 1
ATOM 1472 N N . PRO A 1 187 ? 7.679 -14.627 -12.508 1.00 94.25 187 PRO A N 1
ATOM 1473 C CA . PRO A 1 187 ? 7.702 -13.525 -13.471 1.00 94.25 187 PRO A CA 1
ATOM 1474 C C . PRO A 1 187 ? 7.964 -12.132 -12.853 1.00 94.25 187 PRO A C 1
ATOM 1476 O O . PRO A 1 187 ? 8.795 -11.411 -13.405 1.00 94.25 187 PRO A O 1
ATOM 1479 N N . PRO A 1 188 ? 7.379 -11.755 -11.693 1.00 95.56 188 PRO A N 1
ATOM 1480 C CA . PRO A 1 188 ? 7.734 -10.512 -10.994 1.00 95.56 188 PRO A CA 1
ATOM 1481 C C . PRO A 1 188 ? 9.233 -10.346 -10.697 1.00 95.56 188 PRO A C 1
ATOM 1483 O O . PRO A 1 188 ? 9.793 -9.261 -10.855 1.00 95.56 188 PRO A O 1
ATOM 1486 N N . LEU A 1 189 ? 9.905 -11.428 -10.288 1.00 96.50 189 LEU A N 1
ATOM 1487 C CA . LEU A 1 189 ? 11.339 -11.401 -9.994 1.00 96.50 189 LEU A CA 1
ATOM 1488 C C . LEU A 1 189 ? 12.176 -11.180 -11.261 1.00 96.50 189 LEU A C 1
ATOM 1490 O O . LEU A 1 189 ? 13.210 -10.517 -11.196 1.00 96.50 189 LEU A O 1
ATOM 1494 N N . GLU A 1 190 ? 11.742 -11.713 -12.405 1.00 96.19 190 GLU A N 1
ATOM 1495 C CA . GLU A 1 190 ? 12.428 -11.494 -13.683 1.00 96.19 190 GLU A CA 1
ATOM 1496 C C . GLU A 1 190 ? 12.354 -10.025 -14.117 1.00 96.19 190 GLU A C 1
ATOM 1498 O O . GLU A 1 190 ? 13.376 -9.466 -14.509 1.00 96.19 190 GLU A O 1
ATOM 1503 N N . ILE A 1 191 ? 11.210 -9.355 -13.926 1.00 95.94 191 ILE A N 1
ATOM 1504 C CA . ILE A 1 191 ? 11.084 -7.907 -14.173 1.00 95.94 191 ILE A CA 1
ATOM 1505 C C . ILE A 1 191 ? 12.077 -7.123 -13.310 1.00 95.94 191 ILE A C 1
ATOM 1507 O O . ILE A 1 191 ? 12.822 -6.282 -13.814 1.00 95.94 191 ILE A O 1
ATOM 1511 N N . ALA A 1 192 ? 12.147 -7.437 -12.014 1.00 96.06 192 ALA A N 1
ATOM 1512 C CA . ALA A 1 192 ? 13.074 -6.773 -11.104 1.00 96.06 192 ALA A CA 1
ATOM 1513 C C . ALA A 1 192 ? 14.550 -6.992 -11.494 1.00 96.06 192 ALA A C 1
ATOM 1515 O O . ALA A 1 192 ? 15.369 -6.079 -11.372 1.00 96.06 192 ALA A O 1
ATOM 1516 N N . LYS A 1 193 ? 14.907 -8.185 -11.990 1.00 95.25 193 LYS A N 1
ATOM 1517 C CA . LYS A 1 193 ? 16.254 -8.451 -12.519 1.00 95.25 193 LYS A CA 1
ATOM 1518 C C . LYS A 1 193 ? 16.543 -7.612 -13.760 1.00 95.25 193 LYS A C 1
ATOM 1520 O O . LYS A 1 193 ? 17.602 -6.996 -13.801 1.00 95.25 193 LYS A O 1
ATOM 1525 N N . SER A 1 194 ? 15.611 -7.535 -14.712 1.00 96.31 194 SER A N 1
ATOM 1526 C CA . SER A 1 194 ? 15.779 -6.729 -15.928 1.00 96.31 194 SER A CA 1
ATOM 1527 C C . SER A 1 194 ? 15.984 -5.244 -15.622 1.00 96.31 194 SER A C 1
ATOM 1529 O O . SER A 1 194 ? 16.843 -4.611 -16.230 1.00 96.31 194 SER A O 1
ATOM 1531 N N . ILE A 1 195 ? 15.262 -4.693 -14.639 1.00 95.81 195 ILE A N 1
ATOM 1532 C CA . ILE A 1 195 ? 15.461 -3.305 -14.183 1.00 95.81 195 ILE A CA 1
ATOM 1533 C C . ILE A 1 195 ? 16.872 -3.126 -13.621 1.00 95.81 195 ILE A C 1
ATOM 1535 O O . ILE A 1 195 ? 17.574 -2.201 -14.013 1.00 95.81 195 ILE A O 1
ATOM 1539 N N . ARG A 1 196 ? 17.317 -4.038 -12.749 1.00 93.88 196 ARG A N 1
ATOM 1540 C CA . ARG A 1 196 ? 18.653 -3.979 -12.140 1.00 93.88 196 ARG A CA 1
ATOM 1541 C C . ARG A 1 196 ? 19.788 -4.144 -13.155 1.00 93.88 196 ARG A C 1
ATOM 1543 O O . ARG A 1 196 ? 20.868 -3.600 -12.951 1.00 93.88 196 ARG A O 1
ATOM 1550 N N . GLU A 1 197 ? 19.573 -4.934 -14.203 1.00 94.88 197 GLU A N 1
ATOM 1551 C CA . GLU A 1 197 ? 20.529 -5.104 -15.303 1.00 94.88 197 GLU A CA 1
ATOM 1552 C C . GLU A 1 197 ? 20.651 -3.836 -16.154 1.00 94.88 197 GLU A C 1
ATOM 1554 O O . GLU A 1 197 ? 21.753 -3.508 -16.592 1.00 94.88 197 GLU A O 1
ATOM 1559 N N . ALA A 1 198 ? 19.546 -3.114 -16.362 1.00 95.62 198 ALA A N 1
ATOM 1560 C CA . ALA A 1 198 ? 19.544 -1.838 -17.070 1.00 95.62 198 ALA A CA 1
ATOM 1561 C C . ALA A 1 198 ? 20.133 -0.697 -16.221 1.00 95.62 198 ALA A C 1
ATOM 1563 O O . ALA A 1 198 ? 20.918 0.102 -16.730 1.00 95.62 198 ALA A O 1
ATOM 1564 N N . ASP A 1 199 ? 19.772 -0.637 -14.938 1.00 93.56 199 ASP A N 1
ATOM 1565 C CA . ASP A 1 199 ? 20.255 0.352 -13.976 1.00 93.56 199 ASP A CA 1
ATOM 1566 C C . ASP A 1 199 ? 20.423 -0.268 -12.568 1.00 93.56 199 ASP A C 1
ATOM 1568 O O . ASP A 1 199 ? 19.440 -0.490 -11.846 1.00 93.56 199 ASP A O 1
ATOM 1572 N N . PRO A 1 200 ? 21.672 -0.525 -12.130 1.00 91.69 200 PRO A N 1
ATOM 1573 C CA . PRO A 1 200 ? 21.959 -1.076 -10.804 1.00 91.69 200 PRO A CA 1
ATOM 1574 C C . PRO A 1 200 ? 21.538 -0.173 -9.636 1.00 91.69 200 PRO A C 1
ATOM 1576 O O . PRO A 1 200 ? 21.317 -0.668 -8.525 1.00 91.69 200 PRO A O 1
ATOM 1579 N N . GLU A 1 201 ? 21.432 1.137 -9.872 1.00 91.88 201 GLU A N 1
ATOM 1580 C CA . GLU A 1 201 ? 21.115 2.145 -8.858 1.00 91.88 201 GLU A CA 1
ATOM 1581 C C . GLU A 1 201 ? 19.694 2.709 -8.995 1.00 91.88 201 GLU A C 1
ATOM 1583 O O . GLU A 1 201 ? 19.350 3.660 -8.290 1.00 91.88 201 GLU A O 1
ATOM 1588 N N . ALA A 1 202 ? 18.844 2.061 -9.801 1.00 92.56 202 ALA A N 1
ATOM 1589 C CA . ALA A 1 202 ? 17.446 2.432 -9.998 1.00 92.56 202 ALA A CA 1
ATOM 1590 C C . ALA A 1 202 ? 16.709 2.665 -8.670 1.00 92.56 202 ALA A C 1
ATOM 1592 O O . ALA A 1 202 ? 16.894 1.939 -7.689 1.00 92.56 202 ALA A O 1
ATOM 1593 N N . ASN A 1 203 ? 15.836 3.667 -8.625 1.00 93.44 203 ASN A N 1
ATOM 1594 C CA . ASN A 1 203 ? 15.027 3.931 -7.438 1.00 93.44 203 ASN A CA 1
ATOM 1595 C C . ASN A 1 203 ? 14.044 2.755 -7.188 1.00 93.44 203 ASN A C 1
ATOM 1597 O O . ASN A 1 203 ? 13.444 2.271 -8.148 1.00 93.44 203 ASN A O 1
ATOM 1601 N N . PRO A 1 204 ? 13.857 2.273 -5.941 1.00 94.31 204 PRO A N 1
ATOM 1602 C CA . PRO A 1 204 ? 12.801 1.331 -5.557 1.00 94.31 204 PRO A CA 1
ATOM 1603 C C . PRO A 1 204 ? 11.419 1.603 -6.163 1.00 94.31 204 PRO A C 1
ATOM 1605 O O . PRO A 1 204 ? 10.741 0.647 -6.532 1.00 94.31 204 PRO A O 1
ATOM 1608 N N . THR A 1 205 ? 11.012 2.865 -6.324 1.00 94.69 205 THR A N 1
ATOM 1609 C CA . THR A 1 205 ? 9.719 3.221 -6.932 1.00 94.69 205 THR A CA 1
ATOM 1610 C C . THR A 1 205 ? 9.595 2.723 -8.372 1.00 94.69 205 THR A C 1
ATOM 1612 O O . THR A 1 205 ? 8.539 2.234 -8.755 1.00 94.69 205 THR A O 1
ATOM 1615 N N . VAL A 1 206 ? 10.691 2.714 -9.139 1.00 95.44 206 VAL A N 1
ATOM 1616 C CA . VAL A 1 206 ? 10.722 2.205 -10.523 1.00 95.44 206 VAL A CA 1
ATOM 1617 C C . VAL A 1 206 ? 10.369 0.716 -10.574 1.00 95.44 206 VAL A C 1
ATOM 1619 O O . VAL A 1 206 ? 9.716 0.257 -11.510 1.00 95.44 206 VAL A O 1
ATOM 1622 N N . TYR A 1 207 ? 10.762 -0.054 -9.553 1.00 95.81 207 TYR A N 1
ATOM 1623 C CA . TYR A 1 207 ? 10.388 -1.466 -9.448 1.00 95.81 207 TYR A CA 1
ATOM 1624 C C . TYR A 1 207 ? 8.885 -1.612 -9.203 1.00 95.81 207 TYR A C 1
ATOM 1626 O O . TYR A 1 207 ? 8.248 -2.453 -9.834 1.00 95.81 207 TYR A O 1
ATOM 1634 N N . LEU A 1 208 ? 8.321 -0.796 -8.306 1.00 95.31 208 LEU A N 1
ATOM 1635 C CA . LEU A 1 208 ? 6.896 -0.826 -7.972 1.00 95.31 208 LEU A CA 1
ATOM 1636 C C . LEU A 1 208 ? 6.027 -0.414 -9.161 1.00 95.31 208 LEU A C 1
ATOM 1638 O O . LEU A 1 208 ? 5.087 -1.130 -9.489 1.00 95.31 208 LEU A O 1
ATOM 1642 N N . GLU A 1 209 ? 6.389 0.659 -9.860 1.00 93.56 209 GLU A N 1
ATOM 1643 C CA . GLU A 1 209 ? 5.692 1.129 -11.063 1.00 93.56 209 GLU A CA 1
ATOM 1644 C C . GLU A 1 209 ? 5.715 0.083 -12.187 1.00 93.56 209 GLU A C 1
ATOM 1646 O O . GLU A 1 209 ? 4.700 -0.177 -12.835 1.00 93.56 209 GLU A O 1
ATOM 1651 N N . ALA A 1 210 ? 6.857 -0.575 -12.410 1.00 94.56 210 ALA A N 1
ATOM 1652 C CA . ALA A 1 210 ? 6.964 -1.628 -13.418 1.00 94.56 210 ALA A CA 1
ATOM 1653 C C . ALA A 1 210 ? 6.114 -2.861 -13.069 1.00 94.56 210 ALA A C 1
ATOM 1655 O O . ALA A 1 210 ? 5.497 -3.470 -13.951 1.00 94.56 210 ALA A O 1
ATOM 1656 N N . LEU A 1 211 ? 6.068 -3.229 -11.786 1.00 94.31 211 LEU A N 1
ATOM 1657 C CA . LEU A 1 211 ? 5.225 -4.318 -11.299 1.00 94.31 211 LEU A CA 1
ATOM 1658 C C . LEU A 1 211 ? 3.740 -3.957 -11.383 1.00 94.31 211 LEU A C 1
ATOM 1660 O O . LEU A 1 211 ? 2.960 -4.790 -11.831 1.00 94.31 211 LEU A O 1
ATOM 1664 N N . GLU A 1 212 ? 3.350 -2.732 -11.030 1.00 91.94 212 GLU A N 1
ATOM 1665 C CA . GLU A 1 212 ? 1.976 -2.237 -11.178 1.00 91.94 212 GLU A CA 1
ATOM 1666 C C . GLU A 1 212 ? 1.539 -2.216 -12.641 1.00 91.94 212 GLU A C 1
ATOM 1668 O O . GLU A 1 212 ? 0.449 -2.677 -12.964 1.00 91.94 212 GLU A O 1
ATOM 1673 N N . SER A 1 213 ? 2.415 -1.793 -13.547 1.00 90.06 213 SER A N 1
ATOM 1674 C CA . SER A 1 213 ? 2.155 -1.840 -14.988 1.00 90.06 213 SER A CA 1
ATOM 1675 C C . SER A 1 213 ? 1.945 -3.272 -15.511 1.00 90.06 213 SER A C 1
ATOM 1677 O O . SER A 1 213 ? 1.145 -3.496 -16.418 1.00 90.06 213 SER A O 1
ATOM 1679 N N . SER A 1 214 ? 2.632 -4.261 -14.927 1.00 90.94 214 SER A N 1
ATOM 1680 C CA . SER A 1 214 ? 2.631 -5.645 -15.427 1.00 90.94 214 SER A CA 1
ATOM 1681 C C . SER A 1 214 ? 1.577 -6.550 -14.779 1.00 90.94 214 SER A C 1
ATOM 1683 O O . SER A 1 214 ? 1.029 -7.426 -15.446 1.00 90.94 214 SER A O 1
ATOM 1685 N N . PHE A 1 215 ? 1.318 -6.373 -13.482 1.00 89.06 215 PHE A N 1
ATOM 1686 C CA . PHE A 1 215 ? 0.418 -7.212 -12.677 1.00 89.06 215 PHE A CA 1
ATOM 1687 C C . PHE A 1 215 ? -0.797 -6.458 -12.144 1.00 89.06 215 PHE A C 1
ATOM 1689 O O . PHE A 1 215 ? -1.711 -7.082 -11.601 1.00 89.06 215 PHE A O 1
ATOM 1696 N N . GLY A 1 216 ? -0.815 -5.133 -12.279 1.00 85.81 216 GLY A N 1
ATOM 1697 C CA . GLY A 1 216 ? -1.940 -4.316 -11.873 1.00 85.81 216 GLY A CA 1
ATOM 1698 C C . GLY A 1 216 ? -3.179 -4.592 -12.708 1.00 85.81 216 GLY A C 1
ATOM 1699 O O . GLY A 1 216 ? -3.145 -5.102 -13.830 1.00 85.81 216 GLY A O 1
ATOM 1700 N N . THR A 1 217 ? -4.316 -4.231 -12.128 1.00 81.25 217 THR A N 1
ATOM 1701 C CA . THR A 1 217 ? -5.599 -4.332 -12.814 1.00 81.25 217 THR A CA 1
ATOM 1702 C C . THR A 1 217 ? -5.616 -3.380 -14.014 1.00 81.25 217 THR A C 1
ATOM 1704 O O . THR A 1 217 ? -5.507 -2.167 -13.823 1.00 81.25 217 THR A O 1
ATOM 1707 N N . ALA A 1 218 ? -5.800 -3.927 -15.221 1.00 77.94 218 ALA A N 1
ATOM 1708 C CA . ALA A 1 218 ? -5.902 -3.173 -16.478 1.00 77.94 218 ALA A CA 1
ATOM 1709 C C . ALA A 1 218 ? -7.210 -2.367 -16.619 1.00 77.94 218 ALA A C 1
ATOM 1711 O O . ALA A 1 218 ? -7.362 -1.598 -17.564 1.00 77.94 218 ALA A O 1
ATOM 1712 N N . GLU A 1 219 ? -8.162 -2.552 -15.701 1.00 82.69 219 GLU A N 1
ATOM 1713 C CA . GLU A 1 219 ? -9.413 -1.794 -15.666 1.00 82.69 219 GLU A CA 1
ATOM 1714 C C . GLU A 1 219 ? -9.125 -0.313 -15.393 1.00 82.69 219 GLU A C 1
ATOM 1716 O O . GLU A 1 219 ? -8.499 0.059 -14.389 1.00 82.69 219 GLU A O 1
ATOM 1721 N N . SER A 1 220 ? -9.606 0.538 -16.298 1.00 84.00 220 SER A N 1
ATOM 1722 C CA . SER A 1 220 ? -9.558 1.985 -16.128 1.00 84.00 220 SER A CA 1
ATOM 1723 C C . SER A 1 220 ? -10.570 2.451 -15.075 1.00 84.00 220 SER A C 1
ATOM 1725 O O . SER A 1 220 ? -11.498 1.726 -14.707 1.00 84.00 220 SER A O 1
ATOM 1727 N N . GLY A 1 221 ? -10.429 3.695 -14.603 1.00 83.75 221 GLY A N 1
ATOM 1728 C CA . GLY A 1 221 ? -11.432 4.311 -13.731 1.00 83.75 221 GLY A CA 1
ATOM 1729 C C . GLY A 1 221 ? -12.842 4.280 -14.334 1.00 83.75 221 GLY A C 1
ATOM 1730 O O . GLY A 1 221 ? -13.805 4.028 -13.611 1.00 83.75 221 GLY A O 1
ATOM 1731 N N . ASP A 1 222 ? -12.959 4.451 -15.653 1.00 82.81 222 ASP A N 1
ATOM 1732 C CA . ASP A 1 222 ? -14.234 4.397 -16.372 1.00 82.81 222 ASP A CA 1
ATOM 1733 C C . ASP A 1 222 ? -14.821 2.978 -16.386 1.00 82.81 222 ASP A C 1
ATOM 1735 O O . ASP A 1 222 ? -16.009 2.799 -16.112 1.00 82.81 222 ASP A O 1
ATOM 1739 N N . ASP A 1 223 ? -14.001 1.951 -16.636 1.00 86.38 223 ASP A N 1
ATOM 1740 C CA . ASP A 1 223 ? -14.449 0.550 -16.606 1.00 86.38 223 ASP A CA 1
ATOM 1741 C C . ASP A 1 223 ? -14.954 0.165 -15.210 1.00 86.38 223 ASP A C 1
ATOM 1743 O O . ASP A 1 223 ? -16.029 -0.429 -15.066 1.00 86.38 223 ASP A O 1
ATOM 1747 N N . LEU A 1 224 ? -14.227 0.585 -14.170 1.00 86.69 224 LEU A N 1
ATOM 1748 C CA . LEU A 1 224 ? -14.630 0.407 -12.777 1.00 86.69 224 LEU A CA 1
ATOM 1749 C C . LEU A 1 224 ? -15.924 1.169 -12.466 1.00 86.69 224 LEU A C 1
ATOM 1751 O O . LEU A 1 224 ? -16.783 0.645 -11.754 1.00 86.69 224 LEU A O 1
ATOM 1755 N N . TYR A 1 225 ? -16.096 2.384 -12.999 1.00 86.56 225 TYR A N 1
ATOM 1756 C CA . TYR A 1 225 ? -17.320 3.168 -12.830 1.00 86.56 225 TYR A CA 1
ATOM 1757 C C . TYR A 1 225 ? -18.524 2.453 -13.454 1.00 86.56 225 TYR A C 1
ATOM 1759 O O . TYR A 1 225 ? -19.574 2.327 -12.815 1.00 86.56 225 TYR A O 1
ATOM 1767 N N . PHE A 1 226 ? -18.380 1.923 -14.672 1.00 85.38 226 PHE A N 1
ATOM 1768 C CA . PHE A 1 226 ? -19.431 1.130 -15.307 1.00 85.38 226 PHE A CA 1
ATOM 1769 C C . PHE A 1 226 ? -19.735 -0.143 -14.515 1.00 85.38 226 PHE A C 1
ATOM 1771 O O . PHE A 1 226 ? -20.908 -0.434 -14.271 1.00 85.38 226 PHE A O 1
ATOM 1778 N N . ALA A 1 227 ? -18.710 -0.867 -14.060 1.00 87.12 227 ALA A N 1
ATOM 1779 C CA . ALA A 1 227 ? -18.880 -2.054 -13.228 1.00 87.12 227 ALA A CA 1
ATOM 1780 C C . ALA A 1 227 ? -19.635 -1.728 -11.931 1.00 87.12 227 ALA A C 1
ATOM 1782 O O . ALA A 1 227 ? -20.604 -2.416 -11.608 1.00 87.12 227 ALA A O 1
ATOM 1783 N N . PHE A 1 228 ? -19.261 -0.640 -11.246 1.00 88.81 228 PHE A N 1
ATOM 1784 C CA . PHE A 1 228 ? -19.932 -0.117 -10.054 1.00 88.81 228 PHE A CA 1
ATOM 1785 C C . PHE A 1 228 ? -21.416 0.178 -10.312 1.00 88.81 228 PHE A C 1
ATOM 1787 O O . PHE A 1 228 ? -22.282 -0.284 -9.568 1.00 88.81 228 PHE A O 1
ATOM 1794 N N . ARG A 1 229 ? -21.736 0.886 -11.402 1.00 88.12 229 ARG A N 1
ATOM 1795 C CA . ARG A 1 229 ? -23.125 1.222 -11.774 1.00 88.12 229 ARG A CA 1
ATOM 1796 C C . ARG A 1 229 ? -23.968 -0.004 -12.127 1.00 88.12 229 ARG A C 1
ATOM 1798 O O . ARG A 1 229 ? -25.190 0.049 -12.011 1.00 88.12 229 ARG A O 1
ATOM 1805 N N . LEU A 1 230 ? -23.334 -1.089 -12.560 1.00 89.94 230 LEU A N 1
ATOM 1806 C CA . LEU A 1 230 ? -23.983 -2.355 -12.900 1.00 89.94 230 LEU A CA 1
ATOM 1807 C C . LEU A 1 230 ? -24.115 -3.308 -11.703 1.00 89.94 230 LEU A C 1
ATOM 1809 O O . LEU A 1 230 ? -24.729 -4.371 -11.834 1.00 89.94 230 LEU A O 1
ATOM 1813 N N . MET A 1 231 ? -23.564 -2.964 -10.534 1.00 90.62 231 MET A N 1
ATOM 1814 C CA . MET A 1 231 ? -23.644 -3.820 -9.354 1.00 90.62 231 MET A CA 1
ATOM 1815 C C . MET A 1 231 ? -25.087 -3.968 -8.877 1.00 90.62 231 MET A C 1
ATOM 1817 O O . MET A 1 231 ? -25.816 -2.999 -8.684 1.00 90.62 231 MET A O 1
ATOM 1821 N N . ARG A 1 232 ? -25.482 -5.214 -8.614 1.00 89.62 232 ARG A N 1
ATOM 1822 C CA . ARG A 1 232 ? -26.771 -5.555 -8.007 1.00 89.62 232 ARG A CA 1
ATOM 1823 C C . ARG A 1 232 ? -26.560 -6.461 -6.803 1.00 89.62 232 ARG A C 1
ATOM 1825 O O . ARG A 1 232 ? -25.572 -7.207 -6.751 1.00 89.62 232 ARG A O 1
ATOM 1832 N N . GLN A 1 233 ? -27.489 -6.383 -5.853 1.00 91.88 233 GLN A N 1
ATOM 1833 C CA . GLN A 1 233 ? -27.562 -7.320 -4.738 1.00 91.88 233 GLN A CA 1
ATOM 1834 C C . GLN A 1 233 ? -27.849 -8.720 -5.286 1.00 91.88 233 GLN A C 1
ATOM 1836 O O . GLN A 1 233 ? -28.761 -8.896 -6.098 1.00 91.88 233 GLN A O 1
ATOM 1841 N N . GLN A 1 234 ? -27.056 -9.706 -4.869 1.00 91.88 234 GLN A N 1
ATOM 1842 C CA . GLN A 1 234 ? -27.291 -11.097 -5.257 1.00 91.88 234 GLN A CA 1
ATOM 1843 C C . GLN A 1 234 ? -28.446 -11.700 -4.437 1.00 91.88 234 GLN A C 1
ATOM 1845 O O . GLN A 1 234 ? -28.620 -11.317 -3.281 1.00 91.88 234 GLN A O 1
ATOM 1850 N N . PRO A 1 235 ? -29.211 -12.676 -4.969 1.00 87.69 235 PRO A N 1
ATOM 1851 C CA . PRO A 1 235 ? -30.378 -13.240 -4.276 1.00 87.69 235 PRO A CA 1
ATOM 1852 C C . PRO A 1 235 ? -30.085 -13.813 -2.879 1.00 87.69 235 PRO A C 1
ATOM 1854 O O . PRO A 1 235 ? -30.969 -13.854 -2.031 1.00 87.69 235 PRO A O 1
ATOM 1857 N N . THR A 1 236 ? -28.848 -14.252 -2.635 1.00 91.12 236 THR A N 1
ATOM 1858 C CA . THR A 1 236 ? -28.391 -14.847 -1.368 1.00 91.12 236 THR A CA 1
ATOM 1859 C C . THR A 1 236 ? -27.543 -13.896 -0.515 1.00 91.12 236 THR A C 1
ATOM 1861 O O . THR A 1 236 ? -27.034 -14.296 0.530 1.00 91.12 236 THR A O 1
ATOM 1864 N N . GLU A 1 237 ? -27.334 -12.656 -0.958 1.00 93.81 237 GLU A N 1
ATOM 1865 C CA . GLU A 1 237 ? -26.470 -11.675 -0.299 1.00 93.81 237 GLU A CA 1
ATOM 1866 C C . GLU A 1 237 ? -27.288 -10.777 0.633 1.00 93.81 237 GLU A C 1
ATOM 1868 O O . GLU A 1 237 ? -28.327 -10.235 0.251 1.00 93.81 237 GLU A O 1
ATOM 1873 N N . LYS A 1 238 ? -26.814 -10.579 1.866 1.00 88.69 238 LYS A N 1
ATOM 1874 C CA . LYS A 1 238 ? -27.443 -9.642 2.806 1.00 88.69 238 LYS A CA 1
ATOM 1875 C C . LYS A 1 238 ? -27.235 -8.203 2.337 1.00 88.69 238 LYS A C 1
ATOM 1877 O O . LYS A 1 238 ? -26.203 -7.878 1.758 1.00 88.69 238 LYS A O 1
ATOM 1882 N N . LEU A 1 239 ? -28.164 -7.310 2.678 1.00 84.06 239 LEU A N 1
ATOM 1883 C CA . LEU A 1 239 ? -28.054 -5.892 2.319 1.00 84.06 239 LEU A CA 1
ATOM 1884 C C . LEU A 1 239 ? -26.757 -5.255 2.849 1.00 84.06 239 LEU A C 1
ATOM 1886 O O . LEU A 1 239 ? -26.102 -4.509 2.131 1.00 84.06 239 LEU A O 1
ATOM 1890 N N . SER A 1 240 ? -26.349 -5.596 4.074 1.00 81.19 240 SER A N 1
ATOM 1891 C CA . SER A 1 240 ? -25.089 -5.132 4.669 1.00 81.19 240 SER A CA 1
ATOM 1892 C C . SER A 1 240 ? -23.858 -5.560 3.863 1.00 81.19 240 SER A C 1
ATOM 1894 O O . SER A 1 240 ? -22.920 -4.784 3.696 1.00 81.19 240 SER A O 1
ATOM 1896 N N . ASP A 1 241 ? -23.864 -6.788 3.340 1.00 76.50 241 ASP A N 1
ATOM 1897 C CA . ASP A 1 241 ? -22.772 -7.313 2.521 1.00 76.50 241 ASP A CA 1
ATOM 1898 C C . ASP A 1 241 ? -22.742 -6.652 1.143 1.00 76.50 241 ASP A C 1
ATOM 1900 O O . ASP A 1 241 ? -21.664 -6.269 0.679 1.00 76.50 241 ASP A O 1
ATOM 1904 N N . PHE A 1 242 ? -23.919 -6.429 0.548 1.00 88.50 242 PHE A N 1
ATOM 1905 C CA . PHE A 1 242 ? -24.054 -5.685 -0.699 1.00 88.50 242 PHE A CA 1
ATOM 1906 C C . PHE A 1 242 ? -23.549 -4.246 -0.564 1.00 88.50 242 PHE A C 1
ATOM 1908 O O . PHE A 1 242 ? -22.734 -3.821 -1.379 1.00 88.50 242 PHE A O 1
ATOM 1915 N N . LEU A 1 243 ? -23.956 -3.517 0.481 1.00 83.94 243 LEU A N 1
ATOM 1916 C CA . LEU A 1 243 ? -23.501 -2.144 0.727 1.00 83.94 243 LEU A CA 1
ATOM 1917 C C . LEU A 1 243 ? -21.983 -2.075 0.912 1.00 83.94 243 LEU A C 1
ATOM 1919 O O . LEU A 1 243 ? -21.329 -1.263 0.267 1.00 83.94 243 LEU A O 1
ATOM 1923 N N . ARG A 1 244 ? -21.398 -2.989 1.693 1.00 79.12 244 ARG A N 1
ATOM 1924 C CA . ARG A 1 244 ? -19.939 -3.076 1.863 1.00 79.12 244 ARG A CA 1
ATOM 1925 C C . ARG A 1 244 ? -19.213 -3.410 0.556 1.00 79.12 244 ARG A C 1
ATOM 1927 O O . ARG A 1 244 ? -18.057 -3.037 0.358 1.00 79.12 244 ARG A O 1
ATOM 1934 N N . ARG A 1 245 ? -19.830 -4.192 -0.331 1.00 90.06 245 ARG A N 1
ATOM 1935 C CA . ARG A 1 245 ? -19.273 -4.502 -1.655 1.00 90.06 245 ARG A CA 1
ATOM 1936 C C . ARG A 1 245 ? -19.384 -3.299 -2.599 1.00 90.06 245 ARG A C 1
ATOM 1938 O O . ARG A 1 245 ? -18.434 -3.031 -3.328 1.00 90.06 245 ARG A O 1
ATOM 1945 N N . LEU A 1 246 ? -20.498 -2.573 -2.540 1.00 86.19 246 LEU A N 1
ATOM 1946 C CA . LEU A 1 246 ? -20.753 -1.352 -3.301 1.00 86.19 246 LEU A CA 1
ATOM 1947 C C . LEU A 1 246 ? -19.787 -0.226 -2.901 1.00 86.19 246 LEU A C 1
ATOM 1949 O O . LEU A 1 246 ? -19.193 0.405 -3.767 1.00 86.19 246 LEU A O 1
ATOM 1953 N N . GLU A 1 247 ? -19.569 -0.030 -1.601 1.00 83.00 247 GLU A N 1
ATOM 1954 C CA . GLU A 1 247 ? -18.615 0.938 -1.053 1.00 83.00 247 GLU A CA 1
ATOM 1955 C C . GLU A 1 247 ? -17.182 0.640 -1.506 1.00 83.00 247 GLU A C 1
ATOM 1957 O O . GLU A 1 247 ? -16.513 1.514 -2.047 1.00 83.00 247 GLU A O 1
ATOM 1962 N N . ARG A 1 248 ? -16.736 -0.619 -1.394 1.00 83.69 248 ARG A N 1
ATOM 1963 C CA . ARG A 1 248 ? -15.405 -1.026 -1.874 1.00 83.69 248 ARG A CA 1
ATOM 1964 C C . ARG A 1 248 ? -15.216 -0.775 -3.369 1.00 83.69 248 ARG A C 1
ATOM 1966 O O . ARG A 1 248 ? -14.139 -0.355 -3.783 1.00 83.69 248 ARG A O 1
ATOM 1973 N N . ALA A 1 249 ? -16.242 -1.035 -4.178 1.00 85.56 249 ALA A N 1
ATOM 1974 C CA . ALA A 1 249 ? -16.188 -0.735 -5.603 1.00 85.56 249 ALA A CA 1
ATOM 1975 C C . ALA A 1 249 ? -16.103 0.776 -5.852 1.00 85.56 249 ALA A C 1
ATOM 1977 O O . ALA A 1 249 ? -15.261 1.204 -6.635 1.00 85.56 249 ALA A O 1
ATOM 1978 N N . LEU A 1 250 ? -16.890 1.586 -5.139 1.00 87.12 250 LEU A N 1
ATOM 1979 C CA . LEU A 1 250 ? -16.828 3.043 -5.234 1.00 87.12 250 LEU A CA 1
ATOM 1980 C C . LEU A 1 250 ? -15.436 3.585 -4.885 1.00 87.12 250 LEU A C 1
ATOM 1982 O O . LEU A 1 250 ? -14.899 4.392 -5.640 1.00 87.12 250 LEU A O 1
ATOM 1986 N N . SER A 1 251 ? -14.824 3.114 -3.794 1.00 83.50 251 SER A N 1
ATOM 1987 C CA . SER A 1 251 ? -13.464 3.515 -3.411 1.00 83.50 251 SER A CA 1
ATOM 1988 C C . SER A 1 251 ? -12.458 3.247 -4.532 1.00 83.50 251 SER A C 1
ATOM 1990 O O . SER A 1 251 ? -11.656 4.123 -4.848 1.00 83.50 251 SER A O 1
ATOM 1992 N N . LYS A 1 252 ? -12.548 2.086 -5.197 1.00 84.06 252 LYS A N 1
ATOM 1993 C CA . LYS A 1 252 ? -11.689 1.754 -6.346 1.00 84.06 252 LYS A CA 1
ATOM 1994 C C . LYS A 1 252 ? -11.908 2.692 -7.537 1.00 84.06 252 LYS A C 1
ATOM 1996 O O . LYS A 1 252 ? -10.937 3.114 -8.160 1.00 84.06 252 LYS A O 1
ATOM 2001 N N . VAL A 1 253 ? -13.158 3.060 -7.835 1.00 85.44 253 VAL A N 1
ATOM 2002 C CA . VAL A 1 253 ? -13.470 4.031 -8.901 1.00 85.44 253 VAL A CA 1
ATOM 2003 C C . VAL A 1 253 ? -12.840 5.391 -8.605 1.00 85.44 253 VAL A C 1
ATOM 2005 O O . VAL A 1 253 ? -12.234 5.993 -9.491 1.00 85.44 253 VAL A O 1
ATOM 2008 N N . VAL A 1 254 ? -12.953 5.869 -7.362 1.00 84.25 254 VAL A N 1
ATOM 2009 C CA . VAL A 1 254 ? -12.373 7.154 -6.942 1.00 84.25 254 VAL A CA 1
ATOM 2010 C C . VAL A 1 254 ? -10.850 7.124 -7.054 1.00 84.25 254 VAL A C 1
ATOM 2012 O O . VAL A 1 254 ? -10.274 8.018 -7.673 1.00 84.25 254 VAL A O 1
ATOM 2015 N N . GLN A 1 255 ? -10.206 6.078 -6.526 1.00 80.06 255 GLN A N 1
ATOM 2016 C CA . GLN A 1 255 ? -8.749 5.903 -6.582 1.00 80.06 255 GLN A CA 1
ATOM 2017 C C . GLN A 1 255 ? -8.215 5.901 -8.020 1.00 80.06 255 GLN A C 1
ATOM 2019 O O . GLN A 1 255 ? -7.176 6.493 -8.294 1.00 80.06 255 GLN A O 1
ATOM 2024 N N . ARG A 1 256 ? -8.946 5.286 -8.958 1.00 82.38 256 ARG A N 1
ATOM 2025 C CA . ARG A 1 256 ? -8.568 5.211 -10.380 1.00 82.38 256 ARG A CA 1
ATOM 2026 C C . ARG A 1 256 ? -9.092 6.372 -11.225 1.00 82.38 256 ARG A C 1
ATOM 2028 O O . ARG A 1 256 ? -8.962 6.347 -12.445 1.00 82.38 256 ARG A O 1
ATOM 2035 N N . GLY A 1 257 ? -9.675 7.393 -10.596 1.00 80.38 257 GLY A N 1
ATOM 2036 C CA . GLY A 1 257 ? -10.101 8.608 -11.283 1.00 80.38 257 GLY A CA 1
ATOM 2037 C C . GLY A 1 257 ? -11.282 8.423 -12.237 1.00 80.38 257 GLY A C 1
ATOM 2038 O O . GLY A 1 257 ? -11.413 9.216 -13.160 1.00 80.38 257 GLY A O 1
ATOM 2039 N N . GLY A 1 258 ? -12.163 7.445 -12.004 1.00 78.50 258 GLY A N 1
ATOM 2040 C CA . GLY A 1 258 ? -13.373 7.210 -12.813 1.00 78.50 258 GLY A CA 1
ATOM 2041 C C . GLY A 1 258 ? -14.469 8.276 -12.680 1.00 78.50 258 GLY A C 1
ATOM 2042 O O . GLY A 1 258 ? -15.596 8.073 -13.125 1.00 78.50 258 GLY A O 1
ATOM 2043 N N . PHE A 1 259 ? -14.161 9.404 -12.037 1.00 73.25 259 PHE A N 1
ATOM 2044 C CA . PHE A 1 259 ? -15.034 10.565 -11.909 1.00 73.25 259 PHE A CA 1
ATOM 2045 C C . PHE A 1 259 ? -14.339 11.797 -12.491 1.00 73.25 259 PHE A C 1
ATOM 2047 O O . PHE A 1 259 ? -13.167 12.060 -12.198 1.00 73.25 259 PHE A O 1
ATOM 2054 N N . SER A 1 260 ? -15.087 12.586 -13.269 1.00 63.91 260 SER A N 1
ATOM 2055 C CA . SER A 1 260 ? -14.631 13.897 -13.745 1.00 63.91 260 SER A CA 1
ATOM 2056 C C . SER A 1 260 ? -14.250 14.796 -12.561 1.00 63.91 260 SER A C 1
ATOM 2058 O O . SER A 1 260 ? -14.846 14.694 -11.487 1.00 63.91 260 SER A O 1
ATOM 2060 N N . ALA A 1 261 ? -13.259 15.673 -12.753 1.00 57.38 261 ALA A N 1
ATOM 2061 C CA . ALA A 1 261 ? -12.681 16.518 -11.703 1.00 57.38 261 ALA A CA 1
ATOM 2062 C C . ALA A 1 261 ? -13.732 17.317 -10.901 1.00 57.38 261 ALA A C 1
ATOM 2064 O O . ALA A 1 261 ? -13.563 17.469 -9.696 1.00 57.38 261 ALA A O 1
ATOM 2065 N N . ASP A 1 262 ? -14.849 17.703 -11.528 1.00 55.50 262 ASP A N 1
ATOM 2066 C CA . ASP A 1 262 ? -15.976 18.409 -10.894 1.00 55.50 262 ASP A CA 1
ATOM 2067 C C . ASP A 1 262 ? -16.675 17.629 -9.759 1.00 55.50 262 ASP A C 1
ATOM 2069 O O . ASP A 1 262 ? -17.316 18.231 -8.903 1.00 55.50 262 ASP A O 1
ATOM 2073 N N . TYR A 1 263 ? -16.568 16.295 -9.718 1.00 54.62 263 TYR A N 1
ATOM 2074 C CA . TYR A 1 263 ? -17.244 15.458 -8.712 1.00 54.62 263 TYR A CA 1
ATOM 2075 C C . TYR A 1 263 ? -16.342 15.044 -7.540 1.00 54.62 263 TYR A C 1
ATOM 2077 O O . TYR A 1 263 ? -16.834 14.486 -6.556 1.00 54.62 263 TYR A O 1
ATOM 2085 N N . LYS A 1 264 ? -15.030 15.306 -7.617 1.00 53.91 264 LYS A N 1
ATOM 2086 C CA . LYS A 1 264 ? -14.054 14.849 -6.612 1.00 53.91 264 LYS A CA 1
ATOM 2087 C C . LYS A 1 264 ? -14.236 15.544 -5.257 1.00 53.91 264 LYS A C 1
ATOM 2089 O O . LYS A 1 264 ? -14.149 14.882 -4.225 1.00 53.91 264 LYS A O 1
ATOM 2094 N N . ASP A 1 265 ? -14.595 16.828 -5.257 1.00 51.50 265 ASP A N 1
ATOM 2095 C CA . ASP A 1 265 ? -14.791 17.612 -4.027 1.00 51.50 265 ASP A CA 1
ATOM 2096 C C . ASP A 1 265 ? -16.065 17.228 -3.255 1.00 51.50 265 ASP A C 1
ATOM 2098 O O . ASP A 1 265 ? -16.130 17.382 -2.037 1.00 51.50 265 ASP A O 1
ATOM 2102 N N . VAL A 1 266 ? -17.072 16.668 -3.934 1.00 54.22 266 VAL A N 1
ATOM 2103 C CA . VAL A 1 266 ? -18.344 16.263 -3.307 1.00 54.22 266 VAL A CA 1
ATOM 2104 C C . VAL A 1 266 ? -18.249 14.864 -2.689 1.00 54.22 266 VAL A C 1
ATOM 2106 O O . VAL A 1 266 ? -18.849 14.599 -1.646 1.00 54.22 266 VAL A O 1
ATOM 2109 N N . LEU A 1 267 ? -17.486 13.957 -3.304 1.00 53.88 267 LEU A N 1
ATOM 2110 C CA . LEU A 1 267 ? -17.425 12.543 -2.910 1.00 53.88 267 LEU A CA 1
ATOM 2111 C C . LEU A 1 267 ? -16.483 12.274 -1.729 1.00 53.88 267 LEU A C 1
ATOM 2113 O O . LEU A 1 267 ? -16.747 11.366 -0.946 1.00 53.88 267 LEU A O 1
ATOM 2117 N N . ASN A 1 268 ? -15.445 13.092 -1.540 1.00 54.84 268 ASN A N 1
ATOM 2118 C CA . ASN A 1 268 ? -14.505 12.939 -0.421 1.00 54.84 268 ASN A CA 1
ATOM 2119 C C . ASN A 1 268 ? -15.125 13.285 0.951 1.00 54.84 268 ASN A C 1
ATOM 2121 O O . ASN A 1 268 ? -14.542 12.968 1.984 1.00 54.84 268 ASN A O 1
ATOM 2125 N N . ALA A 1 269 ? -16.306 13.918 0.968 1.00 48.47 269 ALA A N 1
ATOM 2126 C CA . ALA A 1 269 ? -16.978 14.393 2.179 1.00 48.47 269 ALA A CA 1
ATOM 2127 C C . ALA A 1 269 ? -18.397 13.824 2.388 1.00 48.47 269 ALA A C 1
ATOM 2129 O O . ALA A 1 269 ? -19.064 14.216 3.348 1.00 48.47 269 ALA A O 1
ATOM 2130 N N . THR A 1 270 ? -18.894 12.925 1.523 1.00 49.66 270 THR A N 1
ATOM 2131 C CA . THR A 1 270 ? -20.291 12.455 1.590 1.00 49.66 270 THR A CA 1
ATOM 2132 C C . THR A 1 270 ? -20.429 10.946 1.836 1.00 49.66 270 THR A C 1
ATOM 2134 O O . THR A 1 270 ? -19.791 10.141 1.161 1.00 49.66 270 THR A O 1
ATOM 2137 N N . PRO A 1 271 ? -21.296 10.522 2.779 1.00 52.09 271 PRO A N 1
ATOM 2138 C CA . PRO A 1 271 ? -21.614 9.110 2.968 1.00 52.09 271 PRO A CA 1
ATOM 2139 C C . PRO A 1 271 ? -22.346 8.531 1.747 1.00 52.09 271 PRO A C 1
ATOM 2141 O O . PRO A 1 271 ? -23.168 9.200 1.115 1.00 52.09 271 PRO A O 1
ATOM 2144 N N . VAL A 1 272 ? -22.086 7.251 1.453 1.00 50.81 272 VAL A N 1
ATOM 2145 C CA . VAL A 1 272 ? -22.587 6.495 0.281 1.00 50.81 272 VAL A CA 1
ATOM 2146 C C . VAL A 1 272 ? -24.110 6.610 0.079 1.00 50.81 272 VAL A C 1
ATOM 2148 O O . VAL A 1 272 ? -24.593 6.587 -1.054 1.00 50.81 272 VAL A O 1
ATOM 2151 N N . SER A 1 273 ? -24.878 6.807 1.157 1.00 43.16 273 SER A N 1
ATOM 2152 C CA . SER A 1 273 ? -26.334 7.014 1.128 1.00 43.16 273 SER A CA 1
ATOM 2153 C C . SER A 1 273 ? -26.778 8.262 0.355 1.00 43.16 273 SER A C 1
ATOM 2155 O O . SER A 1 273 ? -27.854 8.269 -0.240 1.00 43.16 273 SER A O 1
ATOM 2157 N N . THR A 1 274 ? -25.962 9.315 0.336 1.00 44.47 274 THR A N 1
ATOM 2158 C CA . THR A 1 274 ? -26.307 10.596 -0.300 1.00 44.47 274 THR A CA 1
ATOM 2159 C C . THR A 1 274 ? -26.085 10.554 -1.816 1.00 44.47 274 THR A C 1
ATOM 2161 O O . THR A 1 274 ? -26.836 11.169 -2.570 1.00 44.47 274 THR A O 1
ATOM 2164 N N . ILE A 1 275 ? -25.123 9.755 -2.290 1.00 52.22 275 ILE A N 1
ATOM 2165 C CA . ILE A 1 275 ? -24.799 9.606 -3.722 1.00 52.22 275 ILE A CA 1
ATOM 2166 C C . ILE A 1 275 ? -25.952 8.930 -4.479 1.00 52.22 275 ILE A C 1
ATOM 2168 O O . ILE A 1 275 ? -26.259 9.298 -5.611 1.00 52.22 275 ILE A O 1
ATOM 2172 N N . LEU A 1 276 ? -26.642 7.988 -3.828 1.00 47.38 276 LEU A N 1
ATOM 2173 C CA . LEU A 1 276 ? -27.823 7.313 -4.379 1.00 47.38 276 LEU A CA 1
ATOM 2174 C C . LEU A 1 276 ? -29.053 8.230 -4.498 1.00 47.38 276 LEU A C 1
ATOM 2176 O O . LEU A 1 276 ? -30.033 7.836 -5.120 1.00 47.38 276 LEU A O 1
ATOM 2180 N N . SER A 1 277 ? -29.007 9.441 -3.932 1.00 39.59 277 SER A N 1
ATOM 2181 C CA . SER A 1 277 ? -30.135 10.382 -3.926 1.00 39.59 277 SER A CA 1
ATOM 2182 C C . SER A 1 277 ? -30.038 11.471 -5.003 1.00 39.59 277 SER A C 1
ATOM 2184 O O . SER A 1 277 ? -31.010 12.188 -5.227 1.00 39.59 277 SER A O 1
ATOM 2186 N N . ASN A 1 278 ? -28.903 11.609 -5.701 1.00 41.94 278 ASN A N 1
ATOM 2187 C CA . ASN A 1 278 ? -28.698 12.682 -6.680 1.00 41.94 278 ASN A CA 1
ATOM 2188 C C . ASN A 1 278 ? -28.996 12.214 -8.120 1.00 41.94 278 ASN A C 1
ATOM 2190 O O . ASN A 1 278 ? -28.133 12.218 -8.996 1.00 41.94 278 ASN A O 1
ATOM 2194 N N . GLU A 1 279 ? -30.238 11.794 -8.373 1.00 44.59 279 GLU A N 1
ATOM 2195 C CA . GLU A 1 279 ? -30.712 11.299 -9.680 1.00 44.59 279 GLU A CA 1
ATOM 2196 C C . GLU A 1 279 ? -31.172 12.401 -10.664 1.00 44.59 279 GLU A C 1
ATOM 2198 O O . GLU A 1 279 ? -31.939 12.114 -11.578 1.00 44.59 279 GLU A O 1
ATOM 2203 N N . HIS A 1 280 ? -30.745 13.666 -10.537 1.00 45.25 280 HIS A N 1
ATOM 2204 C CA . HIS A 1 280 ? -31.333 14.744 -11.365 1.00 45.25 280 HIS A CA 1
ATOM 2205 C C . HIS A 1 280 ? -30.392 15.714 -12.092 1.00 45.25 280 HIS A C 1
ATOM 2207 O O . HIS A 1 280 ? -30.870 16.673 -12.689 1.00 45.25 280 HIS A O 1
ATOM 2213 N N . SER A 1 281 ? -29.082 15.459 -12.148 1.00 40.03 281 SER A N 1
ATOM 2214 C CA . SER A 1 281 ? -28.162 16.357 -12.881 1.00 40.03 281 SER A CA 1
ATOM 2215 C C . SER A 1 281 ? -27.862 15.926 -14.332 1.00 40.03 281 SER A C 1
ATOM 2217 O O . SER A 1 281 ? -27.419 16.727 -15.145 1.00 40.03 281 SER A O 1
ATOM 2219 N N . GLY A 1 282 ? -28.121 14.665 -14.709 1.00 41.44 282 GLY A N 1
ATOM 2220 C CA . GLY A 1 282 ? -27.724 14.131 -16.025 1.00 41.44 282 GLY A CA 1
ATOM 2221 C C . GLY A 1 282 ? -28.721 14.340 -17.177 1.00 41.44 282 GLY A C 1
ATOM 2222 O O . GLY A 1 282 ? -28.361 14.177 -18.344 1.00 41.44 282 GLY A O 1
ATOM 2223 N N . GLU A 1 283 ? -29.984 14.681 -16.898 1.00 42.62 283 GLU A N 1
ATOM 2224 C CA . GLU A 1 283 ? -31.000 14.852 -17.953 1.00 42.62 283 GLU A CA 1
ATOM 2225 C C . GLU A 1 283 ? -30.927 16.212 -18.662 1.00 42.62 283 GLU A C 1
ATOM 2227 O O . GLU A 1 283 ? -31.314 16.324 -19.831 1.00 42.62 283 GLU A O 1
ATOM 2232 N N . THR A 1 284 ? -30.374 17.231 -18.003 1.00 48.38 284 THR A N 1
ATOM 2233 C CA . THR A 1 284 ? -30.255 18.602 -18.522 1.00 48.38 284 THR A CA 1
ATOM 2234 C C . THR A 1 284 ? -29.278 18.717 -19.696 1.00 48.38 284 THR A C 1
ATOM 2236 O O . THR A 1 284 ? -29.517 19.525 -20.595 1.00 48.38 284 THR A O 1
ATOM 2239 N N . GLU A 1 285 ? -28.252 17.863 -19.782 1.00 53.56 285 GLU A N 1
ATOM 2240 C CA . GLU A 1 285 ? -27.294 17.850 -20.905 1.00 53.56 285 GLU A CA 1
ATOM 2241 C C . GLU A 1 285 ? -27.696 16.909 -22.055 1.00 53.56 285 GLU A C 1
ATOM 2243 O O . GLU A 1 285 ? -27.381 17.151 -23.225 1.00 53.56 285 GLU A O 1
ATOM 2248 N N . LEU A 1 286 ? -28.473 15.859 -21.771 1.00 47.56 286 LEU A N 1
ATOM 2249 C CA . LEU A 1 286 ? -28.925 14.906 -22.792 1.00 47.56 286 LEU A CA 1
ATOM 2250 C C . LEU A 1 286 ? -30.012 15.484 -23.710 1.00 47.56 286 LEU A C 1
ATOM 2252 O O . LEU A 1 286 ? -30.117 15.082 -24.872 1.00 47.56 286 LEU A O 1
ATOM 2256 N N . ALA A 1 287 ? -30.820 16.426 -23.223 1.00 57.38 287 ALA A N 1
ATOM 2257 C CA . ALA A 1 287 ? -31.862 17.082 -24.010 1.00 57.38 287 ALA A CA 1
ATOM 2258 C C . ALA A 1 287 ? -31.318 17.925 -25.191 1.00 57.38 287 ALA A C 1
ATOM 2260 O O . ALA A 1 287 ? -31.778 17.714 -26.325 1.00 57.38 287 ALA A O 1
ATOM 2261 N N . PRO A 1 288 ? -30.336 18.835 -25.009 1.00 59.59 288 PRO A N 1
ATOM 2262 C CA . PRO A 1 288 ? -29.765 19.597 -26.120 1.00 59.59 288 PRO A CA 1
ATOM 2263 C C . PRO A 1 288 ? -28.988 18.705 -27.099 1.00 59.59 288 PRO A C 1
ATOM 2265 O O . PRO A 1 288 ? -29.147 18.862 -28.313 1.00 59.59 288 PRO A O 1
ATOM 2268 N N . LEU A 1 289 ? -28.248 17.704 -26.605 1.00 51.50 289 LEU A N 1
ATOM 2269 C CA . LEU A 1 289 ? -27.485 16.777 -27.450 1.00 51.50 289 LEU A CA 1
ATOM 2270 C C . LEU A 1 289 ? -28.395 15.888 -28.313 1.00 51.50 289 LEU A C 1
ATOM 2272 O O . LEU A 1 289 ? -28.183 15.775 -29.523 1.00 51.50 289 LEU A O 1
ATOM 2276 N N . LYS A 1 290 ? -29.484 15.339 -27.754 1.00 62.84 290 LYS A N 1
ATOM 2277 C CA . LYS A 1 290 ? -30.494 14.593 -28.534 1.00 62.84 290 LYS A CA 1
ATOM 2278 C C . LYS A 1 290 ? -31.150 15.467 -29.603 1.00 62.84 290 LYS A C 1
ATOM 2280 O O . LYS A 1 290 ? -31.391 15.005 -30.721 1.00 62.84 290 LYS A O 1
ATOM 2285 N N . LYS A 1 291 ? -31.410 16.743 -29.297 1.00 71.75 291 LYS A N 1
ATOM 2286 C CA . LYS A 1 291 ? -31.966 17.711 -30.257 1.00 71.75 291 LYS A CA 1
ATOM 2287 C C . LYS A 1 291 ? -30.989 17.999 -31.403 1.00 71.75 291 LYS A C 1
ATOM 2289 O O . LYS A 1 291 ? -31.416 18.133 -32.551 1.00 71.75 291 LYS A O 1
ATOM 2294 N N . GLN A 1 292 ? -29.690 18.042 -31.114 1.00 67.38 292 GLN A N 1
ATOM 2295 C CA . GLN A 1 292 ? -28.634 18.267 -32.100 1.00 67.38 292 GLN A CA 1
ATOM 2296 C C . GLN A 1 292 ? -28.431 17.051 -33.020 1.00 67.38 292 GLN A C 1
ATOM 2298 O O . GLN A 1 292 ? -28.378 17.219 -34.240 1.00 67.38 292 GLN A O 1
ATOM 2303 N N . VAL A 1 293 ? -28.453 15.831 -32.471 1.00 71.88 293 VAL A N 1
ATOM 2304 C CA . VAL A 1 293 ? -28.401 14.576 -33.248 1.00 71.88 293 VAL A CA 1
ATOM 2305 C C . VAL A 1 293 ? -29.603 14.451 -34.189 1.00 71.88 293 VAL A C 1
ATOM 2307 O O . VAL A 1 293 ? -29.431 14.156 -35.371 1.00 71.88 293 VAL A O 1
ATOM 2310 N N . LYS A 1 294 ? -30.816 14.769 -33.717 1.00 73.19 294 LYS A N 1
ATOM 2311 C CA . LYS A 1 294 ? -32.036 14.709 -34.542 1.00 73.19 294 LYS A CA 1
ATOM 2312 C C . LYS A 1 294 ? -32.001 15.713 -35.704 1.00 73.19 294 LYS A C 1
ATOM 2314 O O . LYS A 1 294 ? -32.410 15.394 -36.819 1.00 73.19 294 LYS A O 1
ATOM 2319 N N . ARG A 1 295 ? -31.439 16.909 -35.475 1.00 70.56 295 ARG A N 1
ATOM 2320 C CA . ARG A 1 295 ? -31.205 17.924 -36.521 1.00 70.56 295 ARG A CA 1
ATOM 2321 C C . ARG A 1 295 ? -30.185 17.469 -37.565 1.00 70.56 295 ARG A C 1
ATOM 2323 O O . ARG A 1 295 ? -30.364 17.760 -38.746 1.00 70.56 295 ARG A O 1
ATOM 2330 N N . LEU A 1 296 ? -29.124 16.782 -37.146 1.00 63.25 296 LEU A N 1
ATOM 2331 C CA . LEU A 1 296 ? -28.106 16.251 -38.055 1.00 63.25 296 LEU A CA 1
ATOM 2332 C C . LEU A 1 296 ? -28.659 15.099 -38.901 1.00 63.25 296 LEU A C 1
ATOM 2334 O O . LEU A 1 296 ? -28.467 15.103 -40.112 1.00 63.25 296 LEU A O 1
ATOM 2338 N N . GLN A 1 297 ? -29.439 14.192 -38.308 1.00 65.88 297 GLN A N 1
ATOM 2339 C CA . GLN A 1 297 ? -30.118 13.117 -39.041 1.00 65.88 297 GLN A CA 1
ATOM 2340 C C . GLN A 1 297 ? -31.089 13.660 -40.103 1.00 65.88 297 GLN A C 1
ATOM 2342 O O . GLN A 1 297 ? -31.109 13.172 -41.230 1.00 65.88 297 GLN A O 1
ATOM 2347 N N . GLN A 1 298 ? -31.829 14.729 -39.790 1.00 70.06 298 GLN A N 1
ATOM 2348 C CA . GLN A 1 298 ? -32.748 15.360 -40.743 1.00 70.06 298 GLN A CA 1
ATOM 2349 C C . GLN A 1 298 ? -32.018 16.099 -41.881 1.00 70.06 298 GLN A C 1
ATOM 2351 O O . GLN A 1 298 ? -32.498 16.107 -43.012 1.00 70.06 298 GLN A O 1
ATOM 2356 N N . LYS A 1 299 ? -30.833 16.671 -41.616 1.00 64.19 299 LYS A N 1
ATOM 2357 C CA . LYS A 1 299 ? -29.976 17.294 -42.645 1.00 64.19 299 LYS A CA 1
ATOM 2358 C C . LYS A 1 299 ? -29.323 16.281 -43.586 1.00 64.19 299 LYS A C 1
ATOM 2360 O O . LYS A 1 299 ? -29.053 16.629 -44.731 1.00 64.19 299 LYS A O 1
ATOM 2365 N N . VAL A 1 300 ? -29.062 15.063 -43.115 1.00 65.00 300 VAL A N 1
ATOM 2366 C CA . VAL A 1 300 ? -28.546 13.967 -43.949 1.00 65.00 300 VAL A CA 1
ATOM 2367 C C . VAL A 1 300 ? -29.664 13.411 -44.835 1.00 65.00 300 VAL A C 1
ATOM 2369 O O . VAL A 1 300 ? -29.463 13.280 -46.033 1.00 65.00 300 VAL A O 1
ATOM 2372 N N . ALA A 1 301 ? -30.875 13.231 -44.296 1.00 61.75 301 ALA A N 1
ATOM 2373 C CA . ALA A 1 301 ? -32.029 12.743 -45.059 1.00 61.75 301 ALA A CA 1
ATOM 2374 C C . ALA A 1 301 ? -32.519 13.703 -46.168 1.00 61.75 301 ALA A C 1
ATOM 2376 O O . ALA A 1 301 ? -33.164 13.271 -47.116 1.00 61.75 301 ALA A O 1
ATOM 2377 N N . GLN A 1 302 ? -32.227 15.005 -46.067 1.00 54.22 302 GLN A N 1
ATOM 2378 C CA . GLN A 1 302 ? -32.612 16.007 -47.074 1.00 54.22 302 GLN A CA 1
ATOM 2379 C C . GLN A 1 302 ? -31.570 16.207 -48.189 1.00 54.22 302 GLN A C 1
ATOM 2381 O O . GLN A 1 302 ? -31.828 16.968 -49.118 1.00 54.22 302 GLN A O 1
ATOM 2386 N N . ARG A 1 303 ? -30.396 15.557 -48.122 1.00 52.16 303 ARG A N 1
ATOM 2387 C CA . ARG A 1 303 ? -29.345 15.694 -49.149 1.00 52.16 303 ARG A CA 1
ATOM 2388 C C . ARG A 1 303 ? -29.478 14.728 -50.335 1.00 52.16 303 ARG A C 1
ATOM 2390 O O . ARG A 1 303 ? -28.734 14.903 -51.292 1.00 52.16 303 ARG A O 1
ATOM 2397 N N . ASP A 1 304 ? -30.449 13.812 -50.326 1.00 49.03 304 ASP A N 1
ATOM 2398 C CA . ASP A 1 304 ? -30.585 12.758 -51.351 1.00 49.03 304 ASP A CA 1
ATOM 2399 C C . ASP A 1 304 ? -31.649 13.022 -52.443 1.00 49.03 304 ASP A C 1
ATOM 2401 O O . ASP A 1 304 ? -32.070 12.095 -53.129 1.00 49.03 304 ASP A O 1
ATOM 2405 N N . MET A 1 305 ? -32.097 14.266 -52.663 1.00 45.09 305 MET A N 1
ATOM 2406 C CA . MET A 1 305 ? -33.092 14.575 -53.710 1.00 45.09 305 MET A CA 1
ATOM 2407 C C . MET A 1 305 ? -32.799 15.891 -54.463 1.00 45.09 305 MET A C 1
ATOM 2409 O O . MET A 1 305 ? -33.436 16.898 -54.175 1.00 45.09 305 MET A O 1
ATOM 2413 N N . VAL A 1 306 ? -31.895 15.878 -55.461 1.00 36.00 306 VAL A N 1
ATOM 2414 C CA . VAL A 1 306 ? -31.967 16.726 -56.684 1.00 36.00 306 VAL A CA 1
ATOM 2415 C C . VAL A 1 306 ? -31.326 15.969 -57.878 1.00 36.00 306 VAL A C 1
ATOM 2417 O O . VAL A 1 306 ? -30.261 15.384 -57.679 1.00 36.00 306 VAL A O 1
ATOM 2420 N N . PRO A 1 307 ? -31.922 15.956 -59.096 1.00 40.12 307 PRO A N 1
ATOM 2421 C CA . PRO A 1 307 ? -31.454 15.183 -60.256 1.00 40.12 307 PRO A CA 1
ATOM 2422 C C . PRO A 1 307 ? -30.422 15.915 -61.139 1.00 40.12 307 PRO A C 1
ATOM 2424 O O . PRO A 1 307 ? -30.303 17.138 -61.112 1.00 40.12 307 PRO A O 1
ATOM 2427 N N . GLU A 1 308 ? -29.709 15.122 -61.948 1.00 38.28 308 GLU A N 1
ATOM 2428 C CA . GLU A 1 308 ? -28.666 15.488 -62.921 1.00 38.28 308 GLU A CA 1
ATOM 2429 C C . GLU A 1 308 ? -29.054 16.576 -63.938 1.00 38.28 308 GLU A C 1
ATOM 2431 O O . GLU A 1 308 ? -30.136 16.531 -64.518 1.00 38.28 308 GLU A O 1
ATOM 2436 N N . THR A 1 309 ? -28.078 17.414 -64.322 1.00 29.08 309 THR A N 1
ATOM 2437 C CA . THR A 1 309 ? -27.967 17.924 -65.703 1.00 29.08 309 THR A CA 1
ATOM 2438 C C . THR A 1 309 ? -26.507 18.036 -66.170 1.00 29.08 309 THR A C 1
ATOM 2440 O O . THR A 1 309 ? -25.766 18.901 -65.716 1.00 29.08 309 THR A O 1
ATOM 2443 N N . SER A 1 310 ? -26.153 17.163 -67.122 1.00 33.44 310 SER A N 1
ATOM 2444 C CA . SER A 1 310 ? -25.391 17.403 -68.364 1.00 33.44 310 SER A CA 1
ATOM 2445 C C . SER A 1 310 ? -24.126 18.286 -68.358 1.00 33.44 310 SER A C 1
ATOM 2447 O O . SER A 1 310 ? -24.233 19.508 -68.374 1.00 33.44 310 SER A O 1
ATOM 2449 N N . ALA A 1 311 ? -22.967 17.672 -68.648 1.00 28.22 311 ALA A N 1
ATOM 2450 C CA . ALA A 1 311 ? -22.104 18.067 -69.778 1.00 28.22 311 ALA A CA 1
ATOM 2451 C C . ALA A 1 311 ? -21.063 16.979 -70.132 1.00 28.22 311 ALA A C 1
ATOM 2453 O O . ALA A 1 311 ? -20.556 16.264 -69.275 1.00 28.22 311 ALA A O 1
ATOM 2454 N N . LYS A 1 312 ? -20.802 16.864 -71.437 1.00 29.61 312 LYS A N 1
ATOM 2455 C CA . LYS A 1 312 ? -20.054 15.839 -72.190 1.00 29.61 312 LYS A CA 1
ATOM 2456 C C . LYS A 1 312 ? -18.507 16.009 -72.156 1.00 29.61 312 LYS A C 1
ATOM 2458 O O . LYS A 1 312 ? -18.029 17.001 -71.619 1.00 29.61 312 LYS A O 1
ATOM 2463 N N . PRO A 1 313 ? -17.737 15.042 -72.715 1.00 43.56 313 PRO A N 1
ATOM 2464 C CA . PRO A 1 313 ? -16.368 14.698 -72.312 1.00 43.56 313 PRO A CA 1
ATOM 2465 C C . PRO A 1 313 ? -15.273 15.244 -73.244 1.00 43.56 313 PRO A C 1
ATOM 2467 O O . PRO A 1 313 ? -15.551 15.592 -74.389 1.00 43.56 313 PRO A O 1
ATOM 2470 N N . THR A 1 314 ? -14.010 15.162 -72.802 1.00 26.30 314 THR A N 1
ATOM 2471 C CA . THR A 1 314 ? -12.847 15.203 -73.702 1.00 26.30 314 THR A CA 1
ATOM 2472 C C . THR A 1 314 ? -11.879 14.062 -73.390 1.00 26.30 314 THR A C 1
ATOM 2474 O O . THR A 1 314 ? -11.398 13.890 -72.274 1.00 26.30 314 THR A O 1
ATOM 2477 N N . SER A 1 315 ? -11.656 13.272 -74.433 1.00 30.39 315 SER A N 1
ATOM 2478 C CA . SER A 1 315 ? -10.735 12.154 -74.625 1.00 30.39 315 SER A CA 1
ATOM 2479 C C . SER A 1 315 ? -9.257 12.516 -74.467 1.00 30.39 315 SER A C 1
ATOM 2481 O O . SER A 1 315 ? -8.888 13.614 -74.866 1.00 30.39 315 SER A O 1
ATOM 2483 N N . VAL A 1 316 ? -8.409 11.542 -74.106 1.00 28.23 316 VAL A N 1
ATOM 2484 C CA . VAL A 1 316 ? -7.365 11.021 -75.020 1.00 28.23 316 VAL A CA 1
ATOM 2485 C C . VAL A 1 316 ? -6.773 9.678 -74.554 1.00 28.23 316 VAL A C 1
ATOM 2487 O O . VAL A 1 316 ? -6.159 9.570 -73.500 1.00 28.23 316 VAL A O 1
ATOM 2490 N N . THR A 1 317 ? -6.982 8.688 -75.428 1.00 28.11 317 THR A N 1
ATOM 2491 C CA . THR A 1 317 ? -6.085 7.614 -75.904 1.00 28.11 317 THR A CA 1
ATOM 2492 C C . THR A 1 317 ? -5.354 6.664 -74.951 1.00 28.11 317 THR A C 1
ATOM 2494 O O . THR A 1 317 ? -4.475 7.018 -74.173 1.00 28.11 317 THR A O 1
ATOM 2497 N N . ALA A 1 318 ? -5.671 5.392 -75.200 1.00 32.34 318 ALA A N 1
ATOM 2498 C CA . ALA A 1 318 ? -5.004 4.176 -74.779 1.00 32.34 318 ALA A CA 1
ATOM 2499 C C . ALA A 1 318 ? -3.618 3.982 -75.413 1.00 32.34 318 ALA A C 1
ATOM 2501 O O . ALA A 1 318 ? -3.384 4.378 -76.554 1.00 32.34 318 ALA A O 1
ATOM 2502 N N . VAL A 1 319 ? -2.774 3.220 -74.714 1.00 29.23 319 VAL A N 1
ATOM 2503 C CA . VAL A 1 319 ? -1.837 2.282 -75.343 1.00 29.23 319 VAL A CA 1
ATOM 2504 C C . VAL A 1 319 ? -1.950 0.951 -74.598 1.00 29.23 319 VAL A C 1
ATOM 2506 O O . VAL A 1 319 ? -1.585 0.844 -73.429 1.00 29.23 319 VAL A O 1
ATOM 2509 N N . GLU A 1 320 ? -2.501 -0.053 -75.282 1.00 30.73 320 GLU A N 1
ATOM 2510 C CA . GLU A 1 320 ? -2.392 -1.464 -74.908 1.00 30.73 320 GLU A CA 1
ATOM 2511 C C . GLU A 1 320 ? -0.967 -1.960 -75.174 1.00 30.73 320 GLU A C 1
ATOM 2513 O O . GLU A 1 320 ? -0.421 -1.734 -76.252 1.00 30.73 320 GLU A O 1
ATOM 2518 N N . VAL A 1 321 ? -0.424 -2.762 -74.256 1.00 27.38 321 VAL A N 1
ATOM 2519 C CA . VAL A 1 321 ? 0.465 -3.870 -74.627 1.00 27.38 321 VAL A CA 1
ATOM 2520 C C . VAL A 1 321 ? -0.007 -5.114 -73.886 1.00 27.38 321 VAL A C 1
ATOM 2522 O O . VAL A 1 321 ? -0.210 -5.115 -72.673 1.00 27.38 321 VAL A O 1
ATOM 2525 N N . LYS A 1 322 ? -0.229 -6.168 -74.668 1.00 28.55 322 LYS A N 1
ATOM 2526 C CA . LYS A 1 322 ? -0.811 -7.451 -74.285 1.00 28.55 322 LYS A CA 1
ATOM 2527 C C . LYS A 1 322 ? 0.283 -8.523 -74.287 1.00 28.55 322 LYS A C 1
ATOM 2529 O O . LYS A 1 322 ? 1.215 -8.440 -75.078 1.00 28.55 322 LYS A O 1
ATOM 2534 N N . GLN A 1 323 ? 0.004 -9.593 -73.536 1.00 30.72 323 GLN A N 1
ATOM 2535 C CA . GLN A 1 323 ? 0.592 -10.948 -73.567 1.00 30.72 323 GLN A CA 1
ATOM 2536 C C . GLN A 1 323 ? 1.821 -11.201 -72.684 1.00 30.72 323 GLN A C 1
ATOM 2538 O O . GLN A 1 323 ? 2.699 -10.363 -72.586 1.00 30.72 323 GLN A O 1
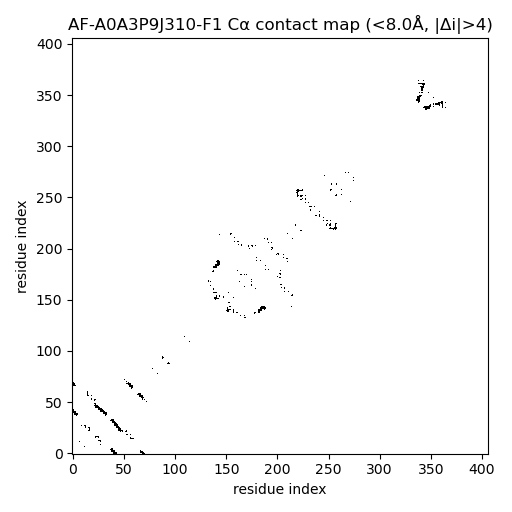ATOM 2543 N N . LYS A 1 324 ? 2.023 -12.376 -72.079 1.00 29.52 324 LYS A N 1
ATOM 2544 C CA . LYS A 1 324 ? 1.223 -13.563 -71.695 1.00 29.52 324 LYS A CA 1
ATOM 2545 C C . LYS A 1 324 ? 2.158 -14.367 -70.762 1.00 29.52 324 LYS A C 1
ATOM 2547 O O . LYS A 1 324 ? 3.359 -14.310 -70.970 1.00 29.52 324 LYS A O 1
ATOM 2552 N N . THR A 1 325 ? 1.570 -15.135 -69.838 1.00 28.61 325 THR A N 1
ATOM 2553 C CA . THR A 1 325 ? 1.911 -16.512 -69.383 1.00 28.61 325 THR A CA 1
ATOM 2554 C C . THR A 1 325 ? 1.989 -16.671 -67.861 1.00 28.61 325 THR A C 1
ATOM 2556 O O . THR A 1 325 ? 2.941 -16.223 -67.232 1.00 28.61 325 THR A O 1
ATOM 2559 N N . ASN A 1 326 ? 1.012 -17.395 -67.303 1.00 31.27 326 ASN A N 1
ATOM 2560 C CA . ASN A 1 326 ? 1.094 -18.053 -65.993 1.00 31.27 326 ASN A CA 1
ATOM 2561 C C . ASN A 1 326 ? 1.583 -19.502 -66.171 1.00 31.27 326 ASN A C 1
ATOM 2563 O O . ASN A 1 326 ? 1.234 -20.137 -67.170 1.00 31.27 326 ASN A O 1
ATOM 2567 N N . PRO A 1 327 ? 2.278 -20.050 -65.163 1.00 31.97 327 PRO A N 1
ATOM 2568 C CA . PRO A 1 327 ? 1.856 -21.312 -64.551 1.00 31.97 327 PRO A CA 1
ATOM 2569 C C . PRO A 1 327 ? 1.732 -21.194 -63.008 1.00 31.97 327 PRO A C 1
ATOM 2571 O O . PRO A 1 327 ? 2.001 -20.130 -62.450 1.00 31.97 327 PRO A O 1
ATOM 2574 N N . PRO A 1 328 ? 1.188 -22.216 -62.318 1.00 42.69 328 PRO A N 1
ATOM 2575 C CA . PRO A 1 328 ? 0.213 -22.007 -61.250 1.00 42.69 328 PRO A CA 1
ATOM 2576 C C . PRO A 1 328 ? 0.789 -22.130 -59.831 1.00 42.69 328 PRO A C 1
ATOM 2578 O O . PRO A 1 328 ? 1.926 -22.540 -59.633 1.00 42.69 328 PRO A O 1
ATOM 2581 N N . SER A 1 329 ? -0.087 -21.886 -58.849 1.00 30.59 329 SER A N 1
ATOM 2582 C CA . SER A 1 329 ? 0.023 -22.287 -57.435 1.00 30.59 329 SER A CA 1
ATOM 2583 C C . SER A 1 329 ? 0.555 -21.233 -56.459 1.00 30.59 329 SER A C 1
ATOM 2585 O O . SER A 1 329 ? 1.740 -21.140 -56.162 1.00 30.59 329 SER A O 1
ATOM 2587 N N . ARG A 1 330 ? -0.371 -20.494 -55.846 1.00 30.48 330 ARG A N 1
ATOM 2588 C CA . ARG A 1 330 ? -0.827 -20.761 -54.470 1.00 30.48 330 ARG A CA 1
ATOM 2589 C C . ARG A 1 330 ? -1.888 -19.728 -54.127 1.00 30.48 330 ARG A C 1
ATOM 2591 O O . ARG A 1 330 ? -1.632 -18.529 -54.149 1.00 30.48 330 ARG A O 1
ATOM 2598 N N . ASN A 1 331 ? -3.080 -20.219 -53.818 1.00 40.12 331 ASN A N 1
ATOM 2599 C CA . ASN A 1 331 ? -4.194 -19.429 -53.324 1.00 40.12 331 ASN A CA 1
ATOM 2600 C C . ASN A 1 331 ? -3.823 -18.896 -51.927 1.00 40.12 331 ASN A C 1
ATOM 2602 O O . ASN A 1 331 ? -4.086 -19.536 -50.914 1.00 40.12 331 ASN A O 1
ATOM 2606 N N . ARG A 1 332 ? -3.097 -17.776 -51.881 1.00 36.94 332 ARG A N 1
ATOM 2607 C CA . ARG A 1 332 ? -2.833 -17.011 -50.664 1.00 36.94 332 ARG A CA 1
ATOM 2608 C C . ARG A 1 332 ? -3.808 -15.853 -50.716 1.00 36.94 332 ARG A C 1
ATOM 2610 O O . ARG A 1 332 ? -3.619 -14.947 -51.520 1.00 36.94 332 ARG A O 1
ATOM 2617 N N . GLN A 1 333 ? -4.875 -15.956 -49.929 1.00 37.81 333 GLN A N 1
ATOM 2618 C CA . GLN A 1 333 ? -5.832 -14.880 -49.692 1.00 37.81 333 GLN A CA 1
ATOM 2619 C C . GLN A 1 333 ? -5.044 -13.574 -49.519 1.00 37.81 333 GLN A C 1
ATOM 2621 O O . GLN A 1 333 ? -4.297 -13.417 -48.553 1.00 37.81 333 GLN A O 1
ATOM 2626 N N . GLN A 1 334 ? -5.107 -12.708 -50.532 1.00 37.38 334 GLN A N 1
ATOM 2627 C CA . GLN A 1 334 ? -4.492 -11.391 -50.506 1.00 37.38 334 GLN A CA 1
ATOM 2628 C C . GLN A 1 334 ? -5.253 -10.592 -49.455 1.00 37.38 334 GLN A C 1
ATOM 2630 O O . GLN A 1 334 ? -6.379 -10.169 -49.683 1.00 37.38 334 GLN A O 1
ATOM 2635 N N . SER A 1 335 ? -4.657 -10.457 -48.275 1.00 38.22 335 SER A N 1
ATOM 2636 C CA . SER A 1 335 ? -5.102 -9.520 -47.254 1.00 38.22 335 SER A CA 1
ATOM 2637 C C . SER A 1 335 ? -5.082 -8.111 -47.850 1.00 38.22 335 SER A C 1
ATOM 2639 O O . SER A 1 335 ? -4.021 -7.629 -48.254 1.00 38.22 335 SER A O 1
ATOM 2641 N N . ASP A 1 336 ? -6.244 -7.470 -47.895 1.00 45.97 336 ASP A N 1
ATOM 2642 C CA . ASP A 1 336 ? -6.548 -6.140 -48.447 1.00 45.97 336 ASP A CA 1
ATOM 2643 C C . ASP A 1 336 ? -5.809 -4.940 -47.788 1.00 45.97 336 ASP A C 1
ATOM 2645 O O . ASP A 1 336 ? -6.301 -3.805 -47.791 1.00 45.97 336 ASP A O 1
ATOM 2649 N N . GLU A 1 337 ? -4.615 -5.126 -47.216 1.00 53.66 337 GLU A N 1
ATOM 2650 C CA . GLU A 1 337 ? -4.077 -4.191 -46.212 1.00 53.66 337 GLU A CA 1
ATOM 2651 C C . GLU A 1 337 ? -2.670 -3.633 -46.443 1.00 53.66 337 GLU A C 1
ATOM 2653 O O . GLU A 1 337 ? -2.230 -2.787 -45.665 1.00 53.66 337 GLU A O 1
ATOM 2658 N N . GLN A 1 338 ? -1.968 -3.975 -47.527 1.00 64.88 338 GLN A N 1
ATOM 2659 C CA . GLN A 1 338 ? -0.655 -3.367 -47.782 1.00 64.88 338 GLN A CA 1
ATOM 2660 C C . GLN A 1 338 ? -0.722 -2.177 -48.748 1.00 64.88 338 GLN A C 1
ATOM 2662 O O . GLN A 1 338 ? -0.899 -2.311 -49.959 1.00 64.88 338 GLN A O 1
ATOM 2667 N N . PHE A 1 339 ? -0.574 -0.984 -48.169 1.00 75.06 339 PHE A N 1
ATOM 2668 C CA . PHE A 1 339 ? -0.417 0.294 -48.859 1.00 75.06 339 PHE A CA 1
ATOM 2669 C C . PHE A 1 339 ? 1.068 0.682 -48.967 1.00 75.06 339 PHE A C 1
ATOM 2671 O O . PHE A 1 339 ? 1.920 0.224 -48.204 1.00 75.06 339 PHE A O 1
ATOM 2678 N N . CYS A 1 340 ? 1.396 1.545 -49.924 1.00 77.44 340 CYS A N 1
ATOM 2679 C CA . CYS A 1 340 ? 2.757 1.999 -50.174 1.00 77.44 340 CYS A CA 1
ATOM 2680 C C . CYS A 1 340 ? 3.233 2.967 -49.080 1.00 77.44 340 CYS A C 1
ATOM 2682 O O . CYS A 1 340 ? 2.687 4.058 -48.936 1.00 77.44 340 CYS A O 1
ATOM 2684 N N . TYR A 1 341 ? 4.315 2.633 -48.369 1.00 73.88 341 TYR A N 1
ATOM 2685 C CA . TYR A 1 341 ? 4.886 3.483 -47.309 1.00 73.88 341 TYR A CA 1
ATOM 2686 C C . TYR A 1 341 ? 5.533 4.791 -47.797 1.00 73.88 341 TYR A C 1
ATOM 2688 O O . TYR A 1 341 ? 5.984 5.577 -46.973 1.00 73.88 341 TYR A O 1
ATOM 2696 N N . ARG A 1 342 ? 5.584 5.039 -49.115 1.00 70.94 342 ARG A N 1
ATOM 2697 C CA . ARG A 1 342 ? 6.085 6.301 -49.684 1.00 70.94 342 ARG A CA 1
ATOM 2698 C C . ARG A 1 342 ? 4.966 7.295 -49.995 1.00 70.94 342 ARG A C 1
ATOM 2700 O O . ARG A 1 342 ? 5.079 8.465 -49.659 1.00 70.94 342 ARG A O 1
ATOM 2707 N N . CYS A 1 343 ? 3.894 6.849 -50.648 1.00 78.56 343 CYS A N 1
ATOM 2708 C CA . CYS A 1 343 ? 2.825 7.732 -51.142 1.00 78.56 343 CYS A CA 1
ATOM 2709 C C . CYS A 1 343 ? 1.450 7.476 -50.498 1.00 78.56 343 CYS A C 1
ATOM 2711 O O . CYS A 1 343 ? 0.522 8.256 -50.706 1.00 78.56 343 CYS A O 1
ATOM 2713 N N . GLY A 1 344 ? 1.298 6.392 -49.731 1.00 73.62 344 GLY A N 1
ATOM 2714 C CA . GLY A 1 344 ? 0.054 6.018 -49.053 1.00 73.62 344 GLY A CA 1
ATOM 2715 C C . GLY A 1 344 ? -0.993 5.326 -49.933 1.00 73.62 344 GLY A C 1
ATOM 2716 O O . GLY A 1 344 ? -2.063 4.996 -49.434 1.00 73.62 344 GLY A O 1
ATOM 2717 N N . GLU A 1 345 ? -0.720 5.086 -51.220 1.00 76.56 345 GLU A N 1
ATOM 2718 C CA . GLU A 1 345 ? -1.666 4.430 -52.138 1.00 76.56 345 GLU A CA 1
ATOM 2719 C C . GLU A 1 345 ? -1.594 2.898 -52.081 1.00 76.56 345 GLU A C 1
ATOM 2721 O O . GLU A 1 345 ? -0.545 2.311 -51.810 1.00 76.56 345 GLU A O 1
ATOM 2726 N N . LYS A 1 346 ? -2.726 2.238 -52.342 1.00 77.06 346 LYS A N 1
ATOM 2727 C CA . LYS A 1 346 ? -2.851 0.774 -52.316 1.00 77.06 346 LYS A CA 1
ATOM 2728 C C . LYS A 1 346 ? -2.404 0.143 -53.642 1.00 77.06 346 LYS A C 1
ATOM 2730 O O . LYS A 1 346 ? -2.428 0.788 -54.686 1.00 77.06 346 LYS A O 1
ATOM 2735 N N . GLY A 1 347 ? -2.012 -1.131 -53.602 1.00 72.25 347 GLY A N 1
ATOM 2736 C CA . GLY A 1 347 ? -1.735 -1.933 -54.805 1.00 72.25 347 GLY A CA 1
ATOM 2737 C C . GLY A 1 347 ? -0.286 -1.920 -55.308 1.00 72.25 347 GLY A C 1
ATOM 2738 O O . GLY A 1 347 ? 0.010 -2.572 -56.306 1.00 72.25 347 GLY A O 1
ATOM 2739 N N . HIS A 1 348 ? 0.636 -1.228 -54.631 1.00 76.19 348 HIS A N 1
ATOM 2740 C CA . HIS A 1 348 ? 2.067 -1.279 -54.946 1.00 76.19 348 HIS A CA 1
ATOM 2741 C C . HIS A 1 348 ? 2.947 -1.026 -53.712 1.00 76.19 348 HIS A C 1
ATOM 2743 O O . HIS A 1 348 ? 2.492 -0.498 -52.700 1.00 76.19 348 HIS A O 1
ATOM 2749 N N . PHE A 1 349 ? 4.230 -1.384 -53.807 1.00 67.50 349 PHE A N 1
ATOM 2750 C CA . PHE A 1 349 ? 5.217 -1.217 -52.736 1.00 67.50 349 PHE A CA 1
ATOM 2751 C C . PHE A 1 349 ? 6.247 -0.134 -53.073 1.00 67.50 349 PHE A C 1
ATOM 2753 O O . PHE A 1 349 ? 6.476 0.175 -54.245 1.00 67.50 349 PHE A O 1
ATOM 2760 N N . MET A 1 350 ? 6.910 0.399 -52.040 1.00 61.50 350 MET A N 1
ATOM 2761 C CA . MET A 1 350 ? 7.896 1.489 -52.126 1.00 61.50 350 MET A CA 1
ATOM 2762 C C . MET A 1 350 ? 8.960 1.260 -53.213 1.00 61.50 350 MET A C 1
ATOM 2764 O O . MET A 1 350 ? 9.307 2.196 -53.925 1.00 61.50 350 MET A O 1
ATOM 2768 N N . ALA A 1 351 ? 9.389 0.010 -53.419 1.00 63.59 351 ALA A N 1
ATOM 2769 C CA . ALA A 1 351 ? 10.387 -0.368 -54.422 1.00 63.59 351 ALA A CA 1
ATOM 2770 C C . ALA A 1 351 ? 9.976 -0.098 -55.887 1.00 63.59 351 ALA A C 1
ATOM 2772 O O . ALA A 1 351 ? 10.833 -0.073 -56.764 1.00 63.59 351 ALA A O 1
ATOM 2773 N N . LYS A 1 352 ? 8.679 0.084 -56.175 1.00 63.00 352 LYS A N 1
ATOM 2774 C CA . LYS A 1 352 ? 8.150 0.351 -57.529 1.00 63.00 352 LYS A CA 1
ATOM 2775 C C . LYS A 1 352 ? 7.306 1.634 -57.596 1.00 63.00 352 LYS A C 1
ATOM 2777 O O . LYS A 1 352 ? 6.550 1.822 -58.546 1.00 63.00 352 LYS A O 1
ATOM 2782 N N . CYS A 1 353 ? 7.410 2.508 -56.594 1.00 76.00 353 CYS A N 1
ATOM 2783 C CA . CYS A 1 353 ? 6.601 3.721 -56.492 1.00 76.00 353 CYS A CA 1
ATOM 2784 C C . CYS A 1 353 ? 7.203 4.879 -57.307 1.00 76.00 353 CYS A C 1
ATOM 2786 O O . CYS A 1 353 ? 8.332 5.294 -57.056 1.00 76.00 353 CYS A O 1
ATOM 2788 N N . ARG A 1 354 ? 6.431 5.425 -58.258 1.00 73.81 354 ARG A N 1
ATOM 2789 C CA . ARG A 1 354 ? 6.779 6.640 -59.027 1.00 73.81 354 ARG A CA 1
ATOM 2790 C C . ARG A 1 354 ? 6.129 7.919 -58.479 1.00 73.81 354 ARG A C 1
ATOM 2792 O O . ARG A 1 354 ? 6.440 9.003 -58.960 1.00 73.81 354 ARG A O 1
ATOM 2799 N N . ASN A 1 355 ? 5.255 7.800 -57.478 1.00 75.50 355 ASN A N 1
ATOM 2800 C CA . ASN A 1 355 ? 4.530 8.932 -56.902 1.00 75.50 355 ASN A CA 1
ATOM 2801 C C . ASN A 1 355 ? 5.404 9.719 -55.920 1.00 75.50 355 ASN A C 1
ATOM 2803 O O . ASN A 1 355 ? 6.314 9.162 -55.295 1.00 75.50 355 ASN A O 1
ATOM 2807 N N . SER A 1 356 ? 5.106 11.013 -55.779 1.00 70.75 356 SER A N 1
ATOM 2808 C CA . SER A 1 356 ? 5.728 11.877 -54.777 1.00 70.75 356 SER A CA 1
ATOM 2809 C C . SER A 1 356 ? 5.418 11.392 -53.359 1.00 70.75 356 SER A C 1
ATOM 2811 O O . SER A 1 356 ? 4.410 10.728 -53.101 1.00 70.75 356 SER A O 1
ATOM 2813 N N . GLU A 1 357 ? 6.336 11.679 -52.441 1.00 74.69 357 GLU A N 1
ATOM 2814 C CA . GLU A 1 357 ? 6.211 11.258 -51.052 1.00 74.69 357 GLU A CA 1
ATOM 2815 C C . GLU A 1 357 ? 5.044 11.981 -50.368 1.00 74.69 357 GLU A C 1
ATOM 2817 O O . GLU A 1 357 ? 4.892 13.195 -50.493 1.00 74.69 357 GLU A O 1
ATOM 2822 N N . ASN A 1 358 ? 4.197 11.228 -49.665 1.00 72.94 358 ASN A N 1
ATOM 2823 C CA . ASN A 1 358 ? 3.037 11.769 -48.964 1.00 72.94 358 ASN A CA 1
ATOM 2824 C C . ASN A 1 358 ? 2.845 11.062 -47.618 1.00 72.94 358 ASN A C 1
ATOM 2826 O O . ASN A 1 358 ? 2.139 10.057 -47.498 1.00 72.94 358 ASN A O 1
ATOM 2830 N N . GLN A 1 359 ? 3.496 11.616 -46.598 1.00 63.81 359 GLN A N 1
ATOM 2831 C CA . GLN A 1 359 ? 3.529 11.064 -45.243 1.00 63.81 359 GLN A CA 1
ATOM 2832 C C . GLN A 1 359 ? 2.158 11.136 -44.553 1.00 63.81 359 GLN A C 1
ATOM 2834 O O . GLN A 1 359 ? 1.763 10.199 -43.863 1.00 63.81 359 GLN A O 1
ATOM 2839 N N . THR A 1 360 ? 1.375 12.188 -44.805 1.00 70.94 360 THR A N 1
ATOM 2840 C CA . THR A 1 360 ? 0.036 12.368 -44.218 1.00 70.94 360 THR A CA 1
ATOM 2841 C C . THR A 1 360 ? -0.925 11.252 -44.629 1.00 70.94 360 THR A C 1
ATOM 2843 O O . THR A 1 360 ? -1.659 10.723 -43.796 1.00 70.94 360 THR A O 1
ATOM 2846 N N . LYS A 1 361 ? -0.896 10.827 -45.899 1.00 74.12 361 LYS A N 1
ATOM 2847 C CA . LYS A 1 361 ? -1.728 9.706 -46.367 1.00 74.12 361 LYS A CA 1
ATOM 2848 C C . LYS A 1 361 ? -1.321 8.375 -45.738 1.00 74.12 361 LYS A C 1
ATOM 2850 O O . LYS A 1 361 ? -2.190 7.588 -45.380 1.00 74.12 361 LYS A O 1
ATOM 2855 N N . VAL A 1 362 ? -0.022 8.139 -45.564 1.00 71.56 362 VAL A N 1
ATOM 2856 C CA . VAL A 1 362 ? 0.507 6.940 -44.893 1.00 71.56 362 VAL A CA 1
ATOM 2857 C C . VAL A 1 362 ? 0.055 6.876 -43.433 1.00 71.56 362 VAL A C 1
ATOM 2859 O O . VAL A 1 362 ? -0.387 5.821 -42.981 1.00 71.56 362 VAL A O 1
ATOM 2862 N N . ILE A 1 363 ? 0.113 7.997 -42.711 1.00 70.94 363 ILE A N 1
ATOM 2863 C CA . ILE A 1 363 ? -0.356 8.092 -41.320 1.00 70.94 363 ILE A CA 1
ATOM 2864 C C . ILE A 1 363 ? -1.862 7.812 -41.246 1.00 70.94 363 ILE A C 1
ATOM 2866 O O . ILE A 1 363 ? -2.288 6.960 -40.468 1.00 70.94 363 ILE A O 1
ATOM 2870 N N . ASN A 1 364 ? -2.659 8.432 -42.119 1.00 68.94 364 ASN A N 1
ATOM 2871 C CA . ASN A 1 364 ? -4.105 8.206 -42.167 1.00 68.94 364 ASN A CA 1
ATOM 2872 C C . ASN A 1 364 ? -4.459 6.749 -42.497 1.00 68.94 364 ASN A C 1
ATOM 2874 O O . ASN A 1 364 ? -5.404 6.203 -41.934 1.00 68.94 364 ASN A O 1
ATOM 2878 N N . GLN A 1 365 ? -3.684 6.097 -43.368 1.00 73.19 365 GLN A N 1
ATOM 2879 C CA . GLN A 1 365 ? -3.903 4.701 -43.738 1.00 73.19 365 GLN A CA 1
ATOM 2880 C C . GLN A 1 365 ? -3.547 3.726 -42.601 1.00 73.19 365 GLN A C 1
ATOM 2882 O O . GLN A 1 365 ? -4.181 2.677 -42.507 1.00 73.19 365 GLN A O 1
ATOM 2887 N N . LYS A 1 366 ? -2.599 4.086 -41.717 1.00 66.62 366 LYS A N 1
ATOM 2888 C CA . LYS A 1 366 ? -2.280 3.347 -40.477 1.00 66.62 366 LYS A CA 1
ATOM 2889 C C . LYS A 1 366 ? -3.294 3.581 -39.356 1.00 66.62 366 LYS A C 1
ATOM 2891 O O . LYS A 1 366 ? -3.603 2.649 -38.627 1.00 66.62 366 LYS A O 1
ATOM 2896 N N . ALA A 1 367 ? -3.821 4.798 -39.231 1.00 62.94 367 ALA A N 1
ATOM 2897 C CA . ALA A 1 367 ? -4.820 5.143 -38.217 1.00 62.94 367 ALA A CA 1
ATOM 2898 C C . ALA A 1 367 ? -6.215 4.571 -38.534 1.00 62.94 367 ALA A C 1
ATOM 2900 O O . ALA A 1 367 ? -7.018 4.339 -37.637 1.00 62.94 367 ALA A O 1
ATOM 2901 N N . HIS A 1 368 ? -6.514 4.321 -39.813 1.00 62.38 368 HIS A N 1
ATOM 2902 C CA . HIS A 1 368 ? -7.813 3.813 -40.256 1.00 62.38 368 HIS A CA 1
ATOM 2903 C C . HIS A 1 368 ? -8.227 2.446 -39.666 1.00 62.38 368 HIS A C 1
ATOM 2905 O O . HIS A 1 368 ? -9.387 2.330 -39.278 1.00 62.38 368 HIS A O 1
ATOM 2911 N N . PRO A 1 369 ? -7.364 1.408 -39.609 1.00 58.69 369 PRO A N 1
ATOM 2912 C CA . PRO A 1 369 ? -7.709 0.145 -38.948 1.00 58.69 369 PRO A CA 1
ATOM 2913 C C . PRO A 1 369 ? -7.872 0.293 -37.427 1.00 58.69 369 PRO A C 1
ATOM 2915 O O . PRO A 1 369 ? -8.862 -0.194 -36.899 1.00 58.69 369 PRO A O 1
ATOM 2918 N N . ILE A 1 370 ? -7.005 1.062 -36.756 1.00 55.06 370 ILE A N 1
ATOM 2919 C CA . ILE A 1 370 ? -7.076 1.307 -35.299 1.00 55.06 370 ILE A CA 1
ATOM 2920 C C . ILE A 1 370 ? -8.407 1.975 -34.923 1.00 55.06 370 ILE A C 1
ATOM 2922 O O . ILE A 1 370 ? -9.148 1.470 -34.088 1.00 55.06 370 ILE A O 1
ATOM 2926 N N . ASN A 1 371 ? -8.780 3.043 -35.634 1.00 51.00 371 ASN A N 1
ATOM 2927 C CA . ASN A 1 371 ? -10.056 3.724 -35.404 1.00 51.00 371 ASN A CA 1
ATOM 2928 C C . ASN A 1 371 ? -11.269 2.836 -35.730 1.00 51.00 371 ASN A C 1
ATOM 2930 O O . ASN A 1 371 ? -12.335 3.023 -35.154 1.00 51.00 371 ASN A O 1
ATOM 2934 N N . LYS A 1 372 ? -11.140 1.878 -36.661 1.00 51.31 372 LYS A N 1
ATOM 2935 C CA . LYS A 1 372 ? -12.219 0.930 -36.984 1.00 51.31 372 LYS A CA 1
ATOM 2936 C C . LYS A 1 372 ? -12.398 -0.137 -35.911 1.00 51.31 372 LYS A C 1
ATOM 2938 O O . LYS A 1 372 ? -13.536 -0.566 -35.712 1.00 51.31 372 LYS A O 1
ATOM 2943 N N . ASP A 1 373 ? -11.320 -0.558 -35.259 1.00 53.16 373 ASP A N 1
ATOM 2944 C CA . ASP A 1 373 ? -11.378 -1.489 -34.134 1.00 53.16 373 ASP A CA 1
ATOM 2945 C C . ASP A 1 373 ? -11.969 -0.798 -32.897 1.00 53.16 373 ASP A C 1
ATOM 2947 O O . ASP A 1 373 ? -12.933 -1.323 -32.340 1.00 53.16 373 ASP A O 1
ATOM 2951 N N . ASP A 1 374 ? -11.560 0.439 -32.592 1.00 51.41 374 ASP A N 1
ATOM 2952 C CA . ASP A 1 374 ? -12.174 1.264 -31.535 1.00 51.41 374 ASP A CA 1
ATOM 2953 C C . ASP A 1 374 ? -13.667 1.535 -31.793 1.00 51.41 374 ASP A C 1
ATOM 2955 O O . ASP A 1 374 ? -14.506 1.466 -30.887 1.00 51.41 374 ASP A O 1
ATOM 2959 N N . GLU A 1 375 ? -14.050 1.819 -33.044 1.00 50.16 375 GLU A N 1
ATOM 2960 C CA . GLU A 1 375 ? -15.449 2.066 -33.404 1.00 50.16 375 GLU A CA 1
ATOM 2961 C C . GLU A 1 375 ? -16.284 0.771 -33.377 1.00 50.16 375 GLU A C 1
ATOM 2963 O O . GLU A 1 375 ? -17.469 0.800 -33.025 1.00 50.16 375 GLU A O 1
ATOM 2968 N N . ARG A 1 376 ? -15.689 -0.382 -33.720 1.00 50.78 376 ARG A N 1
ATOM 2969 C CA . ARG A 1 376 ? -16.323 -1.701 -33.562 1.00 50.78 376 ARG A CA 1
ATOM 2970 C C . ARG A 1 376 ? -16.513 -2.035 -32.093 1.00 50.78 376 ARG A C 1
ATOM 2972 O O . ARG A 1 376 ? -17.615 -2.434 -31.725 1.00 50.78 376 ARG A O 1
ATOM 2979 N N . GLU A 1 377 ? -15.497 -1.839 -31.266 1.00 52.44 377 GLU A N 1
ATOM 2980 C CA . GLU A 1 377 ? -15.559 -2.104 -29.832 1.00 52.44 377 GLU A CA 1
ATOM 2981 C C . GLU A 1 377 ? -16.581 -1.191 -29.146 1.00 52.44 377 GLU A C 1
ATOM 2983 O O . GLU A 1 377 ? -17.440 -1.666 -28.403 1.00 52.44 377 GLU A O 1
ATOM 2988 N N . SER A 1 378 ? -16.614 0.090 -29.516 1.00 49.56 378 SER A N 1
ATOM 2989 C CA . SER A 1 378 ? -17.638 1.042 -29.073 1.00 49.56 378 SER A CA 1
ATOM 2990 C C . SER A 1 378 ? -19.049 0.632 -29.512 1.00 49.56 378 SER A C 1
ATOM 2992 O O . SER A 1 378 ? -19.996 0.716 -28.726 1.00 49.56 378 SER A O 1
ATOM 2994 N N . LYS A 1 379 ? -19.220 0.132 -30.745 1.00 50.47 379 LYS A N 1
ATOM 2995 C CA . LYS A 1 379 ? -20.512 -0.391 -31.226 1.00 50.47 379 LYS A CA 1
ATOM 2996 C C . LYS A 1 379 ? -20.929 -1.665 -30.497 1.00 50.47 379 LYS A C 1
ATOM 2998 O O . LYS A 1 379 ? -22.108 -1.789 -30.175 1.00 50.47 379 LYS A O 1
ATOM 3003 N N . TYR A 1 380 ? -20.005 -2.577 -30.198 1.00 59.00 380 TYR A N 1
ATOM 3004 C CA . TYR A 1 380 ? -20.293 -3.770 -29.398 1.00 59.00 380 TYR A CA 1
ATOM 3005 C C . TYR A 1 380 ? -20.672 -3.405 -27.961 1.00 59.00 380 TYR A C 1
ATOM 3007 O O . TYR A 1 380 ? -21.684 -3.901 -27.469 1.00 59.00 380 TYR A O 1
ATOM 3015 N N . ARG A 1 381 ? -19.950 -2.476 -27.321 1.00 50.72 381 ARG A N 1
ATOM 3016 C CA . ARG A 1 381 ? -20.275 -1.948 -25.985 1.00 50.72 381 ARG A CA 1
ATOM 3017 C C . ARG A 1 381 ? -21.656 -1.276 -25.963 1.00 50.72 381 ARG A C 1
ATOM 3019 O O . ARG A 1 381 ? -22.465 -1.548 -25.077 1.00 50.72 381 ARG A O 1
ATOM 3026 N N . TYR A 1 382 ? -21.984 -0.477 -26.981 1.00 50.84 382 TYR A N 1
ATOM 3027 C CA . TYR A 1 382 ? -23.290 0.182 -27.091 1.00 50.84 382 TYR A CA 1
ATOM 3028 C C . TYR A 1 382 ? -24.437 -0.794 -27.406 1.00 50.84 382 TYR A C 1
ATOM 3030 O O . TYR A 1 382 ? -25.522 -0.684 -26.832 1.00 50.84 382 TYR A O 1
ATOM 3038 N N . GLN A 1 383 ? -24.217 -1.784 -28.276 1.00 53.19 383 GLN A N 1
ATOM 3039 C CA . GLN A 1 383 ? -25.210 -2.828 -28.544 1.00 53.19 383 GLN A CA 1
ATOM 3040 C C . GLN A 1 383 ? -25.422 -3.750 -27.342 1.00 53.19 383 GLN A C 1
ATOM 3042 O O . GLN A 1 383 ? -26.557 -4.148 -27.087 1.00 53.19 383 GLN A O 1
ATOM 3047 N N . PHE A 1 384 ? -24.373 -4.050 -26.576 1.00 61.72 384 PHE A N 1
ATOM 3048 C CA . PHE A 1 384 ? -24.479 -4.785 -25.318 1.00 61.72 384 PHE A CA 1
ATOM 3049 C C . PHE A 1 384 ? -25.333 -4.009 -24.306 1.00 61.72 384 PHE A C 1
ATOM 3051 O O . PHE A 1 384 ? -26.311 -4.546 -23.785 1.00 61.72 384 PHE A O 1
ATOM 3058 N N . TYR A 1 385 ? -25.051 -2.715 -24.125 1.00 54.12 385 TYR A N 1
ATOM 3059 C CA . TYR A 1 385 ? -25.853 -1.825 -23.285 1.00 54.12 385 TYR A CA 1
ATOM 3060 C C . TYR A 1 385 ? -27.331 -1.780 -23.717 1.00 54.12 385 TYR A C 1
ATOM 3062 O O . TYR A 1 385 ? -28.228 -1.942 -22.889 1.00 54.12 385 TYR A O 1
ATOM 3070 N N . LEU A 1 386 ? -27.614 -1.625 -25.016 1.00 52.75 386 LEU A N 1
ATOM 3071 C CA . LEU A 1 386 ? -28.987 -1.599 -25.535 1.00 52.75 386 LEU A CA 1
ATOM 3072 C C . LEU A 1 386 ? -29.713 -2.941 -25.388 1.00 52.75 386 LEU A C 1
ATOM 3074 O O . LEU A 1 386 ? -30.894 -2.955 -25.045 1.00 52.75 386 LEU A O 1
ATOM 3078 N N . ARG A 1 387 ? -29.030 -4.069 -25.614 1.00 56.19 387 ARG A N 1
ATOM 3079 C CA . ARG A 1 387 ? -29.609 -5.413 -25.464 1.00 56.19 387 ARG A CA 1
ATOM 3080 C C . ARG A 1 387 ? -30.018 -5.689 -24.020 1.00 56.19 387 ARG A C 1
ATOM 3082 O O . ARG A 1 387 ? -31.086 -6.251 -23.788 1.00 56.19 387 ARG A O 1
ATOM 3089 N N . HIS A 1 388 ? -29.205 -5.253 -23.061 1.00 55.81 388 HIS A N 1
ATOM 3090 C CA . HIS A 1 388 ? -29.520 -5.382 -21.642 1.00 55.81 388 HIS A CA 1
ATOM 3091 C C . HIS A 1 388 ? -30.641 -4.433 -21.208 1.00 55.81 388 HIS A C 1
ATOM 3093 O O . HIS A 1 388 ? -31.586 -4.872 -20.558 1.00 55.81 388 HIS A O 1
ATOM 3099 N N . LYS A 1 389 ? -30.633 -3.182 -21.681 1.00 52.41 389 LYS A N 1
ATOM 3100 C CA . LYS A 1 389 ? -31.700 -2.213 -21.394 1.00 52.41 389 LYS A CA 1
ATOM 3101 C C . LYS A 1 389 ? -33.067 -2.638 -21.953 1.00 52.41 389 LYS A C 1
ATOM 3103 O O . LYS A 1 389 ? -34.085 -2.461 -21.291 1.00 52.41 389 LYS A O 1
ATOM 3108 N N . LEU A 1 390 ? -33.100 -3.242 -23.144 1.00 47.28 390 LEU A N 1
ATOM 3109 C CA . LEU A 1 390 ? -34.324 -3.811 -23.727 1.00 47.28 390 LEU A CA 1
ATOM 3110 C C . LEU A 1 390 ? -34.794 -5.072 -22.979 1.00 47.28 390 LEU A C 1
ATOM 3112 O O . LEU A 1 390 ? -35.998 -5.286 -22.849 1.00 47.28 390 LEU A O 1
ATOM 3116 N N . SER A 1 391 ? -33.870 -5.875 -22.437 1.00 50.78 391 SER A N 1
ATOM 3117 C CA . SER A 1 391 ? -34.205 -7.024 -21.581 1.00 50.78 391 SER A CA 1
ATOM 3118 C C . SER A 1 391 ? -34.796 -6.603 -20.230 1.00 50.78 391 SER A C 1
ATOM 3120 O O . SER A 1 391 ? -35.666 -7.302 -19.709 1.00 50.78 391 SER A O 1
ATOM 3122 N N . ASP A 1 392 ? -34.349 -5.477 -19.668 1.00 48.78 392 ASP A N 1
ATOM 3123 C CA . ASP A 1 392 ? -34.913 -4.903 -18.441 1.00 48.78 392 ASP A CA 1
ATOM 3124 C C . ASP A 1 392 ? -36.321 -4.336 -18.680 1.00 48.78 392 ASP A C 1
ATOM 3126 O O . ASP A 1 392 ? -37.212 -4.500 -17.847 1.00 48.78 392 ASP A O 1
ATOM 3130 N N . GLN A 1 393 ? -36.561 -3.745 -19.855 1.00 48.28 393 GLN A N 1
ATOM 3131 C CA . GLN A 1 393 ? -37.872 -3.207 -20.216 1.00 48.28 393 GLN A CA 1
ATOM 3132 C C . G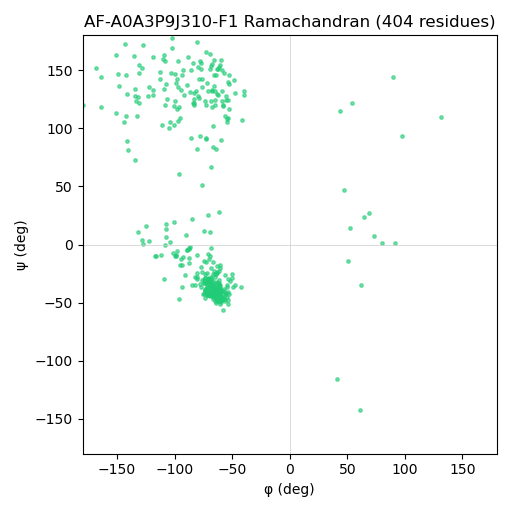LN A 1 393 ? -38.901 -4.315 -20.503 1.00 48.28 393 GLN A C 1
ATOM 3134 O O . GLN A 1 393 ? -40.045 -4.190 -20.074 1.00 48.28 393 GLN A O 1
ATOM 3139 N N . ALA A 1 394 ? -38.488 -5.432 -21.118 1.00 45.84 394 ALA A N 1
ATOM 3140 C CA . ALA A 1 394 ? -39.342 -6.607 -21.331 1.00 45.84 394 ALA A CA 1
ATOM 3141 C C . ALA A 1 394 ? -39.729 -7.313 -20.013 1.00 45.84 394 ALA A C 1
ATOM 3143 O O . ALA A 1 394 ? -40.889 -7.668 -19.812 1.00 45.84 394 ALA A O 1
ATOM 3144 N N . ARG A 1 395 ? -38.794 -7.441 -19.058 1.00 49.38 395 ARG A N 1
ATOM 3145 C CA . ARG A 1 395 ? -39.099 -8.011 -17.730 1.00 49.38 395 ARG A CA 1
ATOM 3146 C C . ARG A 1 395 ? -39.952 -7.086 -16.863 1.00 49.38 395 ARG A C 1
ATOM 3148 O O . ARG A 1 395 ? -40.738 -7.574 -16.057 1.00 49.38 395 ARG A O 1
ATOM 3155 N N . SER A 1 396 ? -39.835 -5.769 -17.039 1.00 42.16 396 SER A N 1
ATOM 3156 C CA . SER A 1 396 ? -40.704 -4.803 -16.361 1.00 42.16 396 SER A CA 1
ATOM 3157 C C . SER A 1 396 ? -42.136 -4.812 -16.908 1.00 42.16 396 SER A C 1
ATOM 3159 O O . SER A 1 396 ? -43.065 -4.571 -16.139 1.00 42.16 396 SER A O 1
ATOM 3161 N N . THR A 1 397 ? -42.343 -5.099 -18.200 1.00 46.06 397 THR A N 1
ATOM 3162 C CA . THR A 1 397 ? -43.694 -5.255 -18.771 1.00 46.06 397 THR A CA 1
ATOM 3163 C C . THR A 1 397 ? -44.350 -6.575 -18.366 1.00 46.06 397 THR A C 1
ATOM 3165 O O . THR A 1 397 ? -45.554 -6.593 -18.119 1.00 46.06 397 THR A O 1
ATOM 3168 N N . ASP A 1 398 ? -43.570 -7.648 -18.194 1.00 44.44 398 ASP A N 1
ATOM 3169 C CA . ASP A 1 398 ? -44.083 -8.932 -17.694 1.00 44.44 398 ASP A CA 1
ATOM 3170 C C . ASP A 1 398 ? -44.512 -8.851 -16.219 1.00 44.44 398 ASP A C 1
ATOM 3172 O O . ASP A 1 398 ? -45.498 -9.476 -15.826 1.00 44.44 398 ASP A O 1
ATOM 3176 N N . PHE A 1 399 ? -43.838 -8.021 -15.412 1.00 41.12 399 PHE A N 1
ATOM 3177 C CA . PHE A 1 399 ? -44.199 -7.763 -14.010 1.00 41.12 399 PHE A CA 1
ATOM 3178 C C . PHE A 1 399 ? -45.452 -6.880 -13.857 1.00 41.12 399 PHE A C 1
ATOM 3180 O O . PHE A 1 399 ? -46.186 -7.003 -12.879 1.00 41.12 399 PHE A O 1
ATOM 3187 N N . LEU A 1 400 ? -45.727 -5.999 -14.827 1.00 41.31 400 LEU A N 1
ATOM 3188 C CA . LEU A 1 400 ? -46.936 -5.165 -14.836 1.00 41.31 400 LEU A CA 1
ATOM 3189 C C . LEU A 1 400 ? -48.161 -5.919 -15.385 1.00 41.31 400 LEU A C 1
ATOM 3191 O O . LEU A 1 400 ? -49.257 -5.741 -14.858 1.00 41.31 400 LEU A O 1
ATOM 3195 N N . ASN A 1 401 ? -47.985 -6.815 -16.364 1.00 41.56 401 ASN A N 1
ATOM 3196 C CA . ASN A 1 401 ? -49.083 -7.616 -16.928 1.00 41.56 401 ASN A CA 1
ATOM 3197 C C . ASN A 1 401 ? -49.523 -8.799 -16.047 1.00 41.56 401 ASN A C 1
ATOM 3199 O O . ASN A 1 401 ? -50.636 -9.289 -16.208 1.00 41.56 401 ASN A O 1
ATOM 3203 N N . SER A 1 402 ? -48.694 -9.248 -15.101 1.00 44.00 402 SER A N 1
ATOM 3204 C CA . SER A 1 402 ? -49.059 -10.291 -14.123 1.00 44.00 402 SER A CA 1
ATOM 3205 C C . SER A 1 402 ? -49.738 -9.743 -12.855 1.00 44.00 402 SER A C 1
ATOM 3207 O O . SER A 1 402 ? -50.177 -10.517 -12.011 1.00 44.00 402 SER A O 1
ATOM 3209 N N . SER A 1 403 ? -49.872 -8.415 -12.744 1.00 46.19 403 SER A N 1
ATOM 3210 C CA . SER A 1 403 ? -50.507 -7.705 -11.620 1.00 46.19 403 SER A CA 1
ATOM 3211 C C . SER A 1 403 ? -51.944 -7.233 -11.924 1.00 46.19 403 SER A C 1
ATOM 3213 O O . SER A 1 403 ? -52.661 -6.794 -11.028 1.00 46.19 403 SER A O 1
ATOM 3215 N N . TRP A 1 404 ? -52.406 -7.359 -13.175 1.00 40.22 404 TRP A N 1
ATOM 3216 C CA . TRP A 1 404 ? -53.750 -6.953 -13.606 1.00 40.22 404 TRP A CA 1
ATOM 3217 C C . TRP A 1 404 ? -54.407 -8.026 -14.482 1.00 40.22 404 TRP A C 1
ATOM 3219 O O . TRP A 1 404 ? -54.554 -7.864 -15.689 1.00 40.22 404 TRP A O 1
ATOM 3229 N N . ASN A 1 405 ? -54.821 -9.131 -13.870 1.00 33.06 405 ASN A N 1
ATOM 3230 C CA . ASN A 1 405 ? -55.968 -9.903 -14.346 1.00 33.06 405 ASN A CA 1
ATOM 3231 C C . ASN A 1 405 ? -56.606 -10.588 -13.124 1.00 33.06 405 ASN A C 1
ATOM 3233 O O . ASN A 1 405 ? -55.915 -11.385 -12.488 1.00 33.06 405 ASN A O 1
ATOM 3237 N N . PRO A 1 406 ? -57.838 -10.207 -12.735 1.00 46.09 406 PRO A N 1
ATOM 3238 C CA . PRO A 1 406 ? -58.511 -10.738 -11.549 1.00 46.09 406 PRO A CA 1
ATOM 3239 C C . PRO A 1 406 ? -58.918 -12.208 -11.679 1.00 46.09 406 PRO A C 1
ATOM 3241 O O . PRO A 1 406 ? -59.180 -12.662 -12.819 1.00 46.09 406 PRO A O 1
#

Nearest PDB structures (foldseek):
  8rb3-assembly1_A  TM=6.508E-01  e=4.901E-09  Mus musculus
  8uyo-assembly1_1  TM=6.154E-01  e=1.384E-08  Homo sapiens

Radius of gyration: 42.46 Å; Cα contacts (8 Å, |Δi|>4): 305; chains: 1; bounding box: 111×47×137 Å

Secondary structure (DSSP, 8-state):
-EEE-TT--HHHHHHHHHTSGGG-SEEEEEEEEETTTTEEEEEEEESS---S---SEEE-TTTS-EEEB---PPPP----HHHHHHHHHHHTT--HHHHHTTS--------HHHHHHHHHHHHHHHH-S-----S---PPBB---SSPPTTB--HHHHHHHHHHHHHH--S-HHHHHHHHHHHB-HHHHHHHHHHHHH-TT--HHHHHHHHHHHHS----HHHHHHHHHT----TT--HHHHHHHHHHHHHHHHHTT-S-GGGHHHHTTS-HHHHTT-TTSSHHHHHHHHHHHHHHHHHHHTSS-------------------------------TT-B-TTT--BS--GGG--SPP-HHHHHHHHHHHHHHHHHHHHHHHHHHHHHHHHHHHHHHHHHHHTSS--

Solvent-accessible surface area (backbone atoms only — not comparable to full-atom values): 24976 Å² total; per-residue (Å²): 66,35,46,41,65,78,88,65,52,73,68,60,52,33,56,46,55,36,67,44,69,68,35,43,59,51,43,81,75,45,79,44,80,37,81,93,75,72,29,25,41,34,37,61,47,49,75,39,83,84,70,95,71,74,61,61,55,47,69,37,91,89,71,86,44,71,30,46,41,52,76,87,71,78,74,73,74,81,74,53,66,68,59,56,52,48,52,51,28,61,75,69,74,51,55,78,63,64,57,57,71,71,48,80,81,79,69,94,66,88,46,70,64,56,58,47,50,47,51,50,46,54,44,49,52,62,66,50,51,71,85,66,64,70,90,60,74,82,71,68,38,35,47,86,58,84,80,62,54,97,85,43,46,54,64,73,63,45,50,55,53,50,50,51,48,61,73,72,45,94,62,55,64,72,54,46,36,49,54,54,57,73,20,38,31,65,66,57,32,51,55,52,48,53,49,42,72,76,37,80,80,60,60,49,63,60,53,51,54,54,47,44,73,73,69,43,79,86,68,48,15,57,55,38,36,52,53,49,75,66,62,72,76,52,98,88,54,52,69,71,57,41,51,56,50,51,51,54,39,49,53,53,13,59,77,50,55,37,55,62,78,88,51,54,77,61,57,81,76,50,63,75,78,60,67,77,66,67,86,73,75,70,62,75,62,50,54,61,53,52,53,50,52,54,51,51,55,53,57,56,70,65,69,81,78,84,83,90,81,90,87,87,89,85,89,83,85,86,83,88,84,82,88,86,87,85,84,87,91,75,98,65,82,77,72,95,73,65,51,11,84,42,45,32,46,70,88,50,49,59,95,77,60,87,67,68,78,29,67,69,46,34,51,51,61,61,46,48,60,55,54,48,50,53,52,47,52,50,48,50,54,50,50,51,52,49,56,52,54,53,52,54,54,54,54,53,49,54,60,54,60,74,74,68,74,137

Mean predicted aligned error: 24.32 Å

Sequence (406 aa):
MIMVPEEVETAEIEETIQTVKCLGRVRLRGRMFHPTQNCVMVLCECKEDCNENVPPEVFHAGSETSWPIITLSEAPAPRDFSFNLKALMDAEGKTMNDIKGLLPESVPQVSATESILQAVGDFLQKAQKPQLEGGYRRLRLFSGNMPVPPNEEPFDQWLEQAWLMVEESEGTEKEKRRRLVESLKGPPLEIAKSIREADPEANPTVYLEALESSFGTAESGDDLYFAFRLMRQQPTEKLSDFLRRLERALSKVVQRGGFSADYKDVLNATPVSTILSNEHSGETELAPLKKQVKRLQQKVAQRDMVPETSAKPTSVTAVEVKQKTNPPSRNRQQSDEQFCYRCGEKGHFMAKCRNSENQTKVINQKAHPINKDDERESKYRYQFYLRHKLSDQARSTDFLNSSWNP

InterPro domains:
  IPR001878 Zinc finger, CCHC-type [PS50158] (340-355)
  IPR001878 Zinc finger, CCHC-type [SM00343] (339-355)
  IPR026523 Paraneoplastic antigen Ma [PTHR23095] (4-365)
  IPR036875 Zinc finger, CCHC-type superfamily [SSF57756] (323-360)
  IPR048270 Paraneoplastic antigen Ma-like, C-terminal domain [PF14893] (142-270)
  IPR048271 Paraneoplastic antigen Ma-like, N-terminal domain [PF20846] (3-69)

Organism: Oryzias latipes (NCBI:txid8090)